Protein AF-A0A3A0GBS2-F1 (afdb_monomer)

Nearest PDB structures (foldseek):
  1zth-assembly3_C  TM=3.255E-01  e=1.390E-02  Archaeoglobus fulgidus
  6l54-assembly1_A  TM=2.148E-01  e=3.508E-01  Homo sapiens
  6znp-assembly1_A  TM=2.828E-01  e=7.863E-01  Bacillus subtilis subsp. subtilis str. 168
  6syt-assembly1_A  TM=2.216E-01  e=3.950E+00  Homo sapiens

Sequence (594 aa):
MGIEVGHNSEPPFDPDRPQDNFRNWTGPGREPIYDPRPSIEDICEGGRGGGSIVYLQLRNTFPGLGGEVRTTQAFISAYRVNHAYSGNLRDGCDIQNDGARTALKEFLVHVTIKILDDYFFRAGKYRYSHIARPLGFSNAGYFYEWVDGRDGYCKYEDGQYIRLDEWVTCTGAFGEAGIDLSWDIDDVEQHNWTKNVVIEPLPLLLPNNDYPKAWKRIDLGLESIRYNLEQLQHYLWTNETKLRELLNQGSVDLLLCAVRYLSTPGASPETFEDFSELEKLTRSYRLATAEHMGLEGLSTPKEIRRTPILPLSADEIRSVSQISCGRRMREKQDQTSLLDIELRRTFPCVDGTIVTQQELAVAKITRHLDPDPNSGFKLFLRHFIIKKIENALIAMGKYNYPHIARPLGAEGRSYIYEWAFGAERCPFEFIKAQHPSNRSEGLDDWFEFVAFFAEAGIDMQSGVRPIEKAGQPGLHFAKQIIVRQPEGTSDQKYLTRMWKRVNFHENVTPIDYDRLRRFILVRADELIANSTPGRFEAMLLAVKYLDGRGITLKDCRALKERIHDYRLSALTHLDHFGFGAAHYGLPDLGVMEA

Secondary structure (DSSP, 8-state):
---------PPPP-TT---GGGTT----S-------S--EEEEEEEEE-SSEEEEEEEEEEE--TTS-EEEEEEEEEEEEEETT--S-TT----TTSHHHHHHHHHHHHHHHHHHHHHHHHHTTS-SS--BPPEEEE-SSEEEEEPPPSEE--BSEETTEEPPBTTHHHHHHHHHHTTEETTTT-B-SSSTTBB-SEEEP------TTSPBPS-EEE----TTTSEE-HHHHHHHHHHTHHHHHHHS-HHHHHHHHHHHHHHHSTT--TTT-TTHHHHHHHHHHHHHHHHHHHHS-S---HHHHTTS--PPPPHHHHHHH----EEEEEEE-TTSS-EEEEEEEEEE--TT--EEEEEEEEEEEEE-TT-S-TTHHHHHHHHHHHHHHHHHHHHHTTS-SS--BPPEEEEETTEEEEE---SBS--BTTGGG--S---SSSEETTHHHHHHHHHHTTB-SSTT--EEEETTEEEEEEETTEEE-S-TT-TT-SEE-S-EEE----TTTS-B-HHHHHHHHHHTHHHHHHTS-TTHHHHHHHHHHHHH-SS--HHHHHHHHHHHHHHHHHHHHHHH-SS-SS-S--EE-------

Radius of gyration: 25.23 Å; Cα contacts (8 Å, |Δi|>4): 1075; chains: 1; bounding box: 97×60×68 Å

Solvent-accessible surface area (backbone atoms only — not comparable to full-atom values): 32406 Å² total; per-residue (Å²): 142,81,86,86,82,82,83,81,78,79,80,83,89,68,91,82,68,76,80,64,83,65,80,75,64,75,66,77,88,63,71,75,67,56,65,87,61,79,50,74,43,82,73,46,80,69,49,76,60,97,66,32,40,28,36,30,30,41,29,24,60,35,35,27,65,74,48,74,45,75,38,81,26,40,38,63,28,30,36,42,29,38,69,90,53,84,75,65,90,81,51,59,53,46,75,88,38,70,44,14,47,51,15,48,51,33,40,43,48,37,44,44,52,33,56,48,45,36,46,41,40,75,70,62,67,46,54,56,79,40,58,55,52,60,52,33,22,20,34,46,18,28,32,25,49,54,78,71,53,41,72,28,52,63,42,53,56,98,88,40,78,44,48,55,45,62,45,68,53,53,39,48,57,37,42,71,38,27,31,39,73,75,40,76,31,70,30,80,89,45,84,50,31,35,34,52,33,30,39,38,73,61,88,48,64,42,100,83,68,22,43,55,51,58,36,32,51,50,72,57,40,78,87,37,40,49,73,38,65,69,47,29,53,52,37,50,65,76,40,41,69,60,46,53,73,67,33,32,65,65,60,51,52,36,43,55,45,42,51,52,50,76,68,39,87,82,54,42,83,88,70,32,90,60,38,70,55,47,26,54,38,46,30,50,52,31,48,56,47,43,40,66,68,20,35,77,55,59,58,48,76,70,50,56,70,59,32,41,64,47,73,62,54,73,66,54,45,63,73,60,60,51,65,79,46,69,34,80,76,43,80,48,96,77,73,43,49,37,40,32,42,35,34,34,27,64,33,41,36,96,57,31,39,40,38,48,81,33,55,42,63,26,36,38,38,34,36,81,69,54,87,50,59,55,50,5,47,53,48,30,44,53,41,41,43,54,39,52,51,50,49,25,40,35,67,64,33,74,49,49,62,81,39,64,57,53,58,56,26,19,55,51,33,20,25,31,26,49,50,77,68,59,40,65,67,37,51,38,68,39,76,66,49,92,53,72,46,78,83,65,36,31,36,38,65,48,41,61,53,40,52,58,36,45,67,36,26,31,41,70,58,85,44,54,43,76,38,74,43,87,97,38,88,93,43,40,16,22,64,37,33,28,32,52,65,75,86,85,58,88,76,63,53,40,43,68,62,50,38,33,56,50,79,66,47,67,87,31,30,44,67,43,61,71,47,28,52,48,41,54,62,76,40,38,69,62,44,51,77,32,41,63,90,63,49,58,59,33,41,54,44,42,50,31,56,74,68,65,60,86,67,45,74,67,51,53,53,53,35,35,54,42,49,40,58,45,35,50,24,52,46,50,50,69,45,50,82,46,74,49,78,53,84,54,39,29,41,28,88,72,85,78,88,128

Foldseek 3Di:
DDDDDDDDDDDDDDPPDPPCVLVPCPDPPPDLPLPQPWDWDFFAFPDDDPFWTKTKIFTQWAAAFLGIAGFLFTDIKIWTFTPPDPDDPPAHADQVAPLNVQQVLLLLLLLLLLLLLLLCLLVVLDFARAGWAWQHAHSGHTMTHDAFADFKDFLDDPNDGAAEPCPCSSQVSVVQLFKRLVAQQADPVPRGIGGQKGQFPDPWQDPVRHGYNRIHRHDSHPRRMGGDLVSNLVVCVVCVVSSVVRFPPLSSVLSNLSSVQSPDPPRGCVPRPCNVVNSVSVVVSNNVVSCLRRNALDPDVVLLVLFDADADDPVVCVVQFDQVTKDFDDDDPVNFKTKMWTFHQWAEAPLFIWGFSHTATKIKMAGPPDPFQCLQVLLLLLLLLLQLLQLLCSLSSLDRHDQRWHWQHGGRRMTMTHDQGADQAAFLVLLVDCDADPQQAHEHCNNSSQSSCVQLQKHQRPLFDWDADVPDPPGTGGRQKGASRDDPPPDPNYGYNRIHGDDCDCSRIPGPLVSNLVVLVVCVVSSCVRGRPLSSVLSNLSSCVSVVPPRDPVSVVSNSVSVVSVNSSSSCSVSPSDHDRDPHTYGHPDDDDD

Mean predicted aligned error: 9.52 Å

Structure (mmCIF, N/CA/C/O backbone):
data_AF-A0A3A0GBS2-F1
#
_entry.id   AF-A0A3A0GBS2-F1
#
loop_
_atom_site.group_PDB
_atom_site.id
_atom_site.type_symbol
_atom_site.label_atom_id
_atom_site.label_alt_id
_atom_site.label_comp_id
_atom_site.label_asym_id
_atom_site.label_entity_id
_atom_site.label_seq_id
_atom_site.pdbx_PDB_ins_code
_atom_site.Cartn_x
_atom_site.Cartn_y
_atom_site.Cartn_z
_atom_site.occupancy
_atom_site.B_iso_or_equiv
_atom_site.auth_seq_id
_atom_site.auth_comp_id
_atom_site.auth_asym_id
_atom_site.auth_atom_id
_atom_site.pdbx_PDB_model_num
ATOM 1 N N . MET A 1 1 ? 67.909 9.419 9.793 1.00 37.56 1 MET A N 1
ATOM 2 C CA . MET A 1 1 ? 66.510 9.876 9.669 1.00 37.56 1 MET A CA 1
ATOM 3 C C . MET A 1 1 ? 66.260 10.172 8.203 1.00 37.56 1 MET A C 1
ATOM 5 O O . MET A 1 1 ? 66.744 11.181 7.713 1.00 37.56 1 MET A O 1
ATOM 9 N N . GLY A 1 2 ? 65.613 9.251 7.497 1.00 26.89 2 GLY A N 1
ATOM 10 C CA . GLY A 1 2 ? 65.214 9.402 6.100 1.00 26.89 2 GLY A CA 1
ATOM 11 C C . GLY A 1 2 ? 63.930 8.605 5.920 1.00 26.89 2 GLY A C 1
ATOM 12 O O . GLY A 1 2 ? 63.913 7.421 6.240 1.00 26.89 2 GLY A O 1
ATOM 13 N N . ILE A 1 3 ? 62.855 9.294 5.551 1.00 29.67 3 ILE A N 1
ATOM 14 C CA . ILE A 1 3 ? 61.513 8.740 5.361 1.00 29.67 3 ILE A CA 1
ATOM 15 C C . ILE A 1 3 ? 61.384 8.414 3.873 1.00 29.67 3 ILE A C 1
ATOM 17 O O . ILE A 1 3 ? 61.472 9.320 3.045 1.00 29.67 3 ILE A O 1
ATOM 21 N N . GLU A 1 4 ? 61.200 7.137 3.538 1.00 24.55 4 GLU A N 1
ATOM 22 C CA . GLU A 1 4 ? 60.787 6.710 2.200 1.00 24.55 4 GLU A CA 1
ATOM 23 C C . GLU A 1 4 ? 59.275 6.910 2.048 1.00 24.55 4 GLU A C 1
ATOM 25 O O . GLU A 1 4 ? 58.476 6.414 2.843 1.00 24.55 4 GLU A O 1
ATOM 30 N N . VAL A 1 5 ? 58.891 7.663 1.018 1.00 31.86 5 VAL A N 1
ATOM 31 C CA . VAL A 1 5 ? 57.503 7.878 0.606 1.00 31.86 5 VAL A CA 1
ATOM 32 C C . VAL A 1 5 ? 57.180 6.835 -0.462 1.00 31.86 5 VAL A C 1
ATOM 34 O O . VAL A 1 5 ? 57.646 6.933 -1.595 1.00 31.86 5 VAL A O 1
ATOM 37 N N . GLY A 1 6 ? 56.407 5.813 -0.094 1.00 26.89 6 GLY A N 1
ATOM 38 C CA . GLY A 1 6 ? 55.879 4.826 -1.033 1.00 26.89 6 GLY A CA 1
ATOM 39 C C . GLY A 1 6 ? 54.663 5.379 -1.776 1.00 26.89 6 GLY A C 1
ATOM 40 O O . GLY A 1 6 ? 53.599 5.551 -1.186 1.00 26.89 6 GLY A O 1
ATOM 41 N N . HIS A 1 7 ? 54.811 5.646 -3.073 1.00 29.64 7 HIS A N 1
ATOM 42 C CA . HIS A 1 7 ? 53.686 5.869 -3.979 1.00 29.64 7 HIS A CA 1
ATOM 43 C C . HIS A 1 7 ? 53.021 4.524 -4.309 1.00 29.64 7 HIS A C 1
ATOM 45 O O . HIS A 1 7 ? 53.557 3.743 -5.090 1.00 29.64 7 HIS A O 1
ATOM 51 N N . ASN A 1 8 ? 51.838 4.271 -3.747 1.00 28.47 8 ASN A N 1
ATOM 52 C CA . ASN A 1 8 ? 50.934 3.235 -4.243 1.00 28.47 8 ASN A CA 1
ATOM 53 C C . ASN A 1 8 ? 50.114 3.823 -5.397 1.00 28.47 8 ASN A C 1
ATOM 55 O O . ASN A 1 8 ? 49.198 4.611 -5.174 1.00 28.47 8 ASN A O 1
ATOM 59 N N . SER A 1 9 ? 50.451 3.462 -6.633 1.00 28.11 9 SER A N 1
ATOM 60 C CA . SER A 1 9 ? 49.566 3.657 -7.781 1.00 28.11 9 SER A CA 1
ATOM 61 C C . SER A 1 9 ? 48.517 2.547 -7.793 1.00 28.11 9 SER A C 1
ATOM 63 O O . SER A 1 9 ? 48.864 1.379 -7.976 1.00 28.11 9 SER A O 1
ATOM 65 N N . GLU A 1 10 ? 47.248 2.904 -7.597 1.00 32.22 10 GLU A N 1
ATOM 66 C CA . GLU A 1 10 ? 46.125 2.012 -7.893 1.00 32.22 10 GLU A CA 1
ATOM 67 C C . GLU A 1 10 ? 46.112 1.659 -9.393 1.00 32.22 10 GLU A C 1
ATOM 69 O O . GLU A 1 10 ? 46.438 2.509 -10.229 1.00 32.22 10 GLU A O 1
ATOM 74 N N . PRO A 1 11 ? 45.766 0.414 -9.765 1.00 31.36 11 PRO A N 1
ATOM 75 C CA . PRO A 1 11 ? 45.685 0.029 -11.165 1.00 31.36 11 PRO A CA 1
ATOM 76 C C . PRO A 1 11 ? 44.473 0.700 -11.838 1.00 31.36 11 PRO A C 1
ATOM 78 O O . PRO A 1 11 ? 43.444 0.905 -11.191 1.00 31.36 11 PRO A O 1
ATOM 81 N N . PRO A 1 12 ? 44.554 1.024 -13.141 1.00 29.31 12 PRO A N 1
ATOM 82 C CA . PRO A 1 12 ? 43.441 1.620 -13.867 1.00 29.31 12 PRO A CA 1
ATOM 83 C C . PRO A 1 12 ? 42.260 0.646 -13.968 1.00 29.31 12 PRO A C 1
ATOM 85 O O . PRO A 1 12 ? 42.429 -0.553 -14.194 1.00 29.31 12 PRO A O 1
ATOM 88 N N . PHE A 1 13 ? 41.057 1.195 -13.808 1.00 35.56 13 PHE A N 1
ATOM 89 C CA . PHE A 1 13 ? 39.783 0.514 -14.018 1.00 35.56 13 PHE A CA 1
ATOM 90 C C . PHE A 1 13 ? 39.663 0.070 -15.485 1.00 35.56 13 PHE A C 1
ATOM 92 O O . PHE A 1 13 ? 39.678 0.909 -16.385 1.00 35.56 13 PHE A O 1
ATOM 99 N N . ASP A 1 14 ? 39.562 -1.242 -15.710 1.00 35.31 14 ASP A N 1
ATOM 100 C CA . ASP A 1 14 ? 39.381 -1.862 -17.028 1.00 35.31 14 ASP A CA 1
ATOM 101 C C . ASP A 1 14 ? 37.886 -2.193 -17.242 1.00 35.31 14 ASP A C 1
ATOM 103 O O . ASP A 1 14 ? 37.377 -3.121 -16.602 1.00 35.31 14 ASP A O 1
ATOM 107 N N . PRO A 1 15 ? 37.158 -1.432 -18.082 1.00 33.62 15 PRO A N 1
ATOM 108 C CA . PRO A 1 15 ? 35.724 -1.614 -18.305 1.00 33.62 15 PRO A CA 1
ATOM 109 C C . PRO A 1 15 ? 35.369 -2.845 -19.158 1.00 33.62 15 PRO A C 1
ATOM 111 O O . PRO A 1 15 ? 34.187 -3.181 -19.231 1.00 33.62 15 PRO A O 1
ATOM 114 N N . ASP A 1 16 ? 36.348 -3.537 -19.755 1.00 31.16 16 ASP A N 1
ATOM 115 C CA . ASP A 1 16 ? 36.114 -4.659 -20.677 1.00 31.16 16 ASP A CA 1
ATOM 116 C C . ASP A 1 16 ? 36.368 -6.042 -20.048 1.00 31.16 16 ASP A C 1
ATOM 118 O O . ASP A 1 16 ? 36.259 -7.072 -20.721 1.00 31.16 16 ASP A O 1
ATOM 122 N N . ARG A 1 17 ? 36.665 -6.112 -18.741 1.00 33.12 17 ARG A N 1
ATOM 123 C CA . ARG A 1 17 ? 36.837 -7.389 -18.032 1.00 33.12 17 ARG A CA 1
ATOM 124 C C . ARG A 1 17 ? 35.470 -8.051 -17.779 1.00 33.12 17 ARG A C 1
ATOM 126 O O . ARG A 1 17 ? 34.668 -7.506 -17.016 1.00 33.12 17 ARG A O 1
ATOM 133 N N . PRO A 1 18 ? 35.182 -9.240 -18.344 1.00 32.97 18 PRO A N 1
ATOM 134 C CA . PRO A 1 18 ? 33.946 -9.957 -18.055 1.00 32.97 18 PRO A CA 1
ATOM 135 C C . PRO A 1 18 ? 33.867 -10.291 -16.561 1.00 32.97 18 PRO A C 1
ATOM 137 O O . PRO A 1 18 ? 34.852 -10.723 -15.961 1.00 32.97 18 PRO A O 1
ATOM 140 N N . GLN A 1 19 ? 32.690 -10.112 -15.957 1.00 40.50 19 GLN A N 1
ATOM 141 C CA . GLN A 1 19 ? 32.385 -10.523 -14.583 1.00 40.50 19 GLN A CA 1
ATOM 142 C C . GLN A 1 19 ? 32.385 -12.063 -14.452 1.00 40.50 19 GLN A C 1
ATOM 144 O O . GLN A 1 19 ? 31.342 -12.693 -14.286 1.00 40.50 19 GLN A O 1
ATOM 149 N N . ASP A 1 20 ? 33.552 -12.703 -14.529 1.00 35.44 20 ASP A N 1
ATOM 150 C CA . ASP A 1 20 ? 33.685 -14.165 -14.437 1.00 35.44 20 ASP A CA 1
ATOM 151 C C . ASP A 1 20 ? 33.487 -14.714 -13.008 1.00 35.44 20 ASP A C 1
ATOM 153 O O . ASP A 1 20 ? 33.347 -15.924 -12.820 1.00 35.44 20 ASP A O 1
ATOM 157 N N . ASN A 1 21 ? 33.358 -13.849 -11.993 1.00 39.16 21 ASN A N 1
ATOM 158 C CA . ASN A 1 21 ? 33.163 -14.267 -10.598 1.00 39.16 21 ASN A CA 1
ATOM 159 C C . ASN A 1 21 ? 31.798 -14.927 -10.314 1.00 39.16 21 ASN A C 1
ATOM 161 O O . ASN A 1 21 ? 31.655 -15.588 -9.289 1.00 39.16 21 ASN A O 1
ATOM 165 N N . PHE A 1 22 ? 30.810 -14.814 -11.211 1.00 37.22 22 PHE A N 1
ATOM 166 C CA . PHE A 1 22 ? 29.493 -15.447 -11.029 1.00 37.22 22 PHE A CA 1
ATOM 167 C C . PHE A 1 22 ? 29.353 -16.824 -11.697 1.00 37.22 22 PHE A C 1
ATOM 169 O O . PHE A 1 22 ? 28.418 -17.556 -11.379 1.00 37.22 22 PHE A O 1
ATOM 176 N N . ARG A 1 23 ? 30.259 -17.221 -12.605 1.00 34.75 23 ARG A N 1
ATOM 177 C CA . ARG A 1 23 ? 30.132 -18.497 -13.343 1.00 34.75 23 ARG A CA 1
ATOM 178 C C . ARG A 1 23 ? 30.468 -19.742 -12.518 1.00 34.75 23 ARG A C 1
ATOM 180 O O . ARG A 1 23 ? 29.996 -20.819 -12.861 1.00 34.75 23 ARG A O 1
ATOM 187 N N . ASN A 1 24 ? 31.221 -19.590 -11.428 1.00 33.25 24 ASN A N 1
ATOM 188 C CA . ASN A 1 24 ? 31.652 -20.698 -10.566 1.00 33.25 24 ASN A CA 1
ATOM 189 C C . ASN A 1 24 ? 30.890 -20.782 -9.234 1.00 33.25 24 ASN A C 1
ATOM 191 O O . ASN A 1 24 ? 31.263 -21.565 -8.362 1.00 33.25 24 ASN A O 1
ATOM 195 N N . TRP A 1 25 ? 29.815 -20.008 -9.062 1.00 35.50 25 TRP A N 1
ATOM 196 C CA . TRP A 1 25 ? 28.936 -20.168 -7.908 1.00 35.50 25 TRP A CA 1
ATOM 197 C C . TRP A 1 25 ? 28.009 -21.368 -8.128 1.00 35.50 25 TRP A C 1
ATOM 199 O O . TRP A 1 25 ? 26.882 -21.246 -8.603 1.00 35.50 25 TRP A O 1
ATOM 209 N N . THR A 1 26 ? 28.485 -22.560 -7.774 1.00 33.38 26 THR A N 1
ATOM 210 C CA . THR A 1 26 ? 27.593 -23.639 -7.347 1.00 33.38 26 THR A CA 1
ATOM 211 C C . THR A 1 26 ? 27.084 -23.210 -5.978 1.00 33.38 26 THR A C 1
ATOM 213 O O . THR A 1 26 ? 27.851 -23.268 -5.015 1.00 33.38 26 THR A O 1
ATOM 216 N N . GLY A 1 27 ? 25.871 -22.652 -5.907 1.00 35.12 27 GLY A N 1
ATOM 217 C CA . GLY A 1 27 ? 25.360 -22.033 -4.683 1.00 35.12 27 GLY A CA 1
ATOM 218 C C . GLY A 1 27 ? 25.553 -22.894 -3.433 1.00 35.12 27 GLY A C 1
ATOM 219 O O . GLY A 1 27 ? 25.687 -24.116 -3.550 1.00 35.12 27 GLY A O 1
ATOM 220 N N . PRO A 1 28 ? 25.602 -22.300 -2.224 1.00 35.06 28 PRO A N 1
ATOM 221 C CA . PRO A 1 28 ? 25.643 -23.106 -1.020 1.00 35.06 28 PRO A CA 1
ATOM 222 C C . PRO A 1 28 ? 24.454 -24.059 -1.095 1.00 35.06 28 PRO A C 1
ATOM 224 O O . PRO A 1 28 ? 23.322 -23.615 -1.272 1.00 35.06 28 PRO A O 1
ATOM 227 N N . GLY A 1 29 ? 24.726 -25.361 -0.984 1.00 32.31 29 GLY A N 1
ATOM 228 C CA . GLY A 1 29 ? 23.743 -26.443 -0.911 1.00 32.31 29 GLY A CA 1
ATOM 229 C C . GLY A 1 29 ? 22.860 -26.375 0.337 1.00 32.31 29 GLY A C 1
ATOM 230 O O . GLY A 1 29 ? 22.536 -27.398 0.929 1.00 32.31 29 GLY A O 1
ATOM 231 N N . ARG A 1 30 ? 22.483 -25.172 0.768 1.00 36.69 30 ARG A N 1
ATOM 232 C CA . ARG A 1 30 ? 21.250 -24.965 1.495 1.00 36.69 30 ARG A CA 1
ATOM 233 C C . ARG A 1 30 ? 20.161 -25.037 0.444 1.00 36.69 30 ARG A C 1
ATOM 235 O O . ARG A 1 30 ? 20.043 -24.144 -0.395 1.00 36.69 30 ARG A O 1
ATOM 242 N N . GLU A 1 31 ? 19.367 -26.103 0.499 1.00 32.94 31 GLU A N 1
ATOM 243 C CA . GLU A 1 31 ? 17.992 -26.008 0.022 1.00 32.94 31 GLU A CA 1
ATOM 244 C C . GLU A 1 31 ? 17.449 -24.634 0.449 1.00 32.94 31 GLU A C 1
ATOM 246 O O . GLU A 1 31 ? 17.736 -24.209 1.577 1.00 32.94 31 GLU A O 1
ATOM 251 N N . PRO A 1 32 ? 16.752 -23.889 -0.427 1.00 36.88 32 PRO A N 1
ATOM 252 C CA . PRO A 1 32 ? 16.027 -22.715 0.015 1.00 36.88 32 PRO A CA 1
ATOM 253 C C . PRO A 1 32 ? 15.042 -23.217 1.064 1.00 36.88 32 PRO A C 1
ATOM 255 O O . PRO A 1 32 ? 13.992 -23.769 0.742 1.00 36.88 32 PRO A O 1
ATOM 258 N N . ILE A 1 33 ? 15.423 -23.090 2.332 1.00 38.53 33 ILE A N 1
ATOM 259 C CA . ILE A 1 33 ? 14.507 -23.256 3.435 1.00 38.53 33 ILE A CA 1
ATOM 260 C C . ILE A 1 33 ? 13.618 -22.033 3.282 1.00 38.53 33 ILE A C 1
ATOM 262 O O . ILE A 1 33 ? 13.939 -20.954 3.777 1.00 38.53 33 ILE A O 1
ATOM 266 N N . TYR A 1 34 ? 12.521 -22.196 2.537 1.00 41.41 34 TYR A N 1
ATOM 267 C CA . TYR A 1 34 ? 11.300 -21.505 2.889 1.00 41.41 34 TYR A CA 1
ATOM 268 C C . TYR A 1 34 ? 11.191 -21.705 4.390 1.00 41.41 34 TYR A C 1
ATOM 270 O O . TYR A 1 34 ? 11.064 -22.837 4.859 1.00 41.41 34 TYR A O 1
ATOM 278 N N . ASP A 1 35 ? 11.411 -20.633 5.135 1.00 44.41 35 ASP A N 1
ATOM 279 C CA . ASP A 1 35 ? 11.219 -20.653 6.559 1.00 44.41 35 ASP A CA 1
ATOM 280 C C . ASP A 1 35 ? 9.789 -20.172 6.806 1.00 44.41 35 ASP A C 1
ATOM 282 O O . ASP A 1 35 ? 9.568 -18.967 6.922 1.00 44.41 35 ASP A O 1
ATOM 286 N N . PRO A 1 36 ? 8.790 -21.078 6.856 1.00 47.84 36 PRO A N 1
ATOM 287 C CA . PRO A 1 36 ? 7.427 -20.725 7.238 1.00 47.84 36 PRO A CA 1
ATOM 288 C C . PRO A 1 36 ? 7.346 -20.206 8.676 1.00 47.84 36 PRO A C 1
ATOM 290 O O . PRO A 1 36 ? 6.241 -19.912 9.147 1.00 47.84 36 PRO A O 1
ATOM 293 N N . ARG A 1 37 ? 8.461 -20.170 9.426 1.00 50.00 37 ARG A N 1
ATOM 294 C CA . ARG A 1 37 ? 8.456 -19.641 10.782 1.00 50.00 37 ARG A CA 1
ATOM 295 C C . ARG A 1 37 ? 8.031 -18.170 10.746 1.00 50.00 37 ARG A C 1
ATOM 297 O O . ARG A 1 37 ? 8.402 -17.434 9.830 1.00 50.00 37 ARG A O 1
ATOM 304 N N . PRO A 1 38 ? 7.260 -17.734 11.756 1.00 58.03 38 PRO A N 1
ATOM 305 C CA . PRO A 1 38 ? 6.943 -16.330 11.953 1.00 58.03 38 PRO A CA 1
ATOM 306 C C . PRO A 1 38 ? 8.219 -15.493 11.866 1.00 58.03 38 PRO A C 1
ATOM 308 O O . PRO A 1 38 ? 9.108 -15.614 12.711 1.00 58.03 38 PRO A O 1
ATOM 311 N N . SER A 1 39 ? 8.326 -14.660 10.835 1.00 77.75 39 SER A N 1
ATOM 312 C CA . SER A 1 39 ? 9.407 -13.690 10.745 1.00 77.75 39 SER A CA 1
ATOM 313 C C . SER A 1 39 ? 8.876 -12.401 11.346 1.00 77.75 39 SER A C 1
ATOM 315 O O . SER A 1 39 ? 7.978 -11.789 10.772 1.00 77.75 39 SER A O 1
ATOM 317 N N . ILE A 1 40 ? 9.388 -12.026 12.515 1.00 87.25 40 ILE A N 1
ATOM 318 C CA . ILE A 1 40 ? 9.189 -10.703 13.108 1.00 87.25 40 ILE A CA 1
ATOM 319 C C . ILE A 1 40 ? 10.577 -10.094 13.255 1.00 87.25 40 ILE A C 1
ATOM 321 O O . ILE A 1 40 ? 11.413 -10.604 14.008 1.00 87.25 40 ILE A O 1
ATOM 325 N N . GLU A 1 41 ? 10.822 -9.030 12.506 1.00 86.44 41 GLU A N 1
ATOM 326 C CA . GLU A 1 41 ? 12.034 -8.227 12.572 1.00 86.44 41 GLU A CA 1
ATOM 327 C C . GLU A 1 41 ? 11.663 -6.847 13.118 1.00 86.44 41 GLU A C 1
ATOM 329 O O . GLU A 1 41 ? 10.914 -6.096 12.493 1.00 86.44 41 GLU A O 1
ATOM 334 N N . ASP A 1 42 ? 12.151 -6.548 14.319 1.00 87.12 42 ASP A N 1
ATOM 335 C CA . ASP A 1 42 ? 12.007 -5.242 14.952 1.00 87.12 42 ASP A CA 1
ATOM 336 C C . ASP A 1 42 ? 13.010 -4.281 14.298 1.00 87.12 42 ASP A C 1
ATOM 338 O O . ASP A 1 42 ? 14.216 -4.525 14.329 1.00 87.12 42 ASP A O 1
ATOM 342 N N . ILE A 1 43 ? 12.513 -3.219 13.662 1.00 86.44 43 ILE A N 1
ATOM 343 C CA . ILE A 1 43 ? 13.329 -2.304 12.857 1.00 86.44 43 ILE A CA 1
ATOM 344 C C . ILE A 1 43 ? 13.837 -1.151 13.721 1.00 86.44 43 ILE A C 1
ATOM 346 O O . ILE A 1 43 ? 15.042 -0.934 13.836 1.00 86.44 43 ILE A O 1
ATOM 350 N N . CYS A 1 44 ? 12.912 -0.388 14.303 1.00 86.56 44 CYS A N 1
ATOM 351 C CA . CYS A 1 44 ? 13.204 0.756 15.163 1.00 86.56 44 CYS A CA 1
ATOM 352 C C . CYS A 1 44 ? 11.955 1.198 15.942 1.00 86.56 44 CYS A C 1
ATOM 354 O O . CYS A 1 44 ? 10.844 0.728 15.691 1.00 86.56 44 CYS A O 1
ATOM 356 N N . GLU A 1 45 ? 12.129 2.140 16.868 1.00 88.56 45 GLU A N 1
ATOM 357 C CA . GLU A 1 45 ? 11.022 2.952 17.381 1.00 88.56 45 GLU A CA 1
ATOM 358 C C . GLU A 1 45 ? 10.536 3.877 16.248 1.00 88.56 45 GLU A C 1
ATOM 360 O O . GLU A 1 45 ? 11.338 4.546 15.595 1.00 88.56 45 GLU A O 1
ATOM 365 N N . GLY A 1 46 ? 9.237 3.847 15.956 1.00 83.25 46 GLY A N 1
ATOM 366 C CA . GLY A 1 46 ? 8.576 4.683 14.950 1.00 83.25 46 GLY A CA 1
ATOM 367 C C . GLY A 1 46 ? 8.008 5.985 15.520 1.00 83.25 46 GLY A C 1
ATOM 368 O O . GLY A 1 46 ? 7.686 6.887 14.756 1.00 83.25 46 GLY A O 1
ATOM 369 N N . GLY A 1 47 ? 7.891 6.090 16.845 1.00 85.06 47 GLY A N 1
ATOM 370 C CA . GLY A 1 47 ? 7.421 7.284 17.542 1.00 85.06 47 GLY A CA 1
ATOM 371 C C . GLY A 1 47 ? 7.000 6.986 18.980 1.00 85.06 47 GLY A C 1
ATOM 372 O O . GLY A 1 47 ? 6.768 5.832 19.351 1.00 85.06 47 GLY A O 1
ATOM 373 N N . ARG A 1 48 ? 6.874 8.037 19.792 1.00 86.19 48 ARG A N 1
ATOM 374 C CA . ARG A 1 48 ? 6.462 7.955 21.198 1.00 86.19 48 ARG A CA 1
ATOM 375 C C . ARG A 1 48 ? 5.457 9.050 21.509 1.00 86.19 48 ARG A C 1
ATOM 377 O O . ARG A 1 48 ? 5.738 10.222 21.292 1.00 86.19 48 ARG A O 1
ATOM 384 N N . GLY A 1 49 ? 4.308 8.649 22.040 1.00 82.12 49 GLY A N 1
ATOM 385 C CA . GLY A 1 49 ? 3.276 9.548 22.546 1.00 82.12 49 GLY A CA 1
ATOM 386 C C . GLY A 1 49 ? 3.115 9.432 24.061 1.00 82.12 49 GLY A C 1
ATOM 387 O O . GLY A 1 49 ? 3.797 8.643 24.723 1.00 82.12 49 GLY A O 1
ATOM 388 N N . GLY A 1 50 ? 2.164 10.193 24.608 1.00 78.69 50 GLY A N 1
ATOM 389 C CA . GLY A 1 50 ? 1.873 10.203 26.045 1.00 78.69 50 GLY A CA 1
ATOM 390 C C . GLY A 1 50 ? 1.390 8.855 26.595 1.00 78.69 50 GLY A C 1
ATOM 391 O O . GLY A 1 50 ? 1.741 8.503 27.716 1.00 78.69 50 GLY A O 1
ATOM 392 N N . GLY A 1 51 ? 0.644 8.077 25.798 1.00 82.75 51 GLY A N 1
ATOM 393 C CA . GLY A 1 51 ? 0.059 6.791 26.214 1.00 82.75 51 GLY A CA 1
ATOM 394 C C . GLY A 1 51 ? 0.692 5.538 25.594 1.00 82.75 51 GLY A C 1
ATOM 395 O O . GLY A 1 51 ? 0.438 4.425 26.058 1.00 82.75 51 GLY A O 1
ATOM 396 N N . SER A 1 52 ? 1.526 5.684 24.561 1.00 90.12 52 SER A N 1
ATOM 397 C CA . SER A 1 52 ? 2.043 4.538 23.806 1.00 90.12 52 SER A CA 1
ATOM 398 C C . SER A 1 52 ? 3.392 4.780 23.135 1.00 90.12 52 SER A C 1
ATOM 400 O O . SER A 1 52 ? 3.768 5.916 22.838 1.00 90.12 52 SER A O 1
ATOM 402 N N . ILE A 1 53 ? 4.074 3.683 22.815 1.00 91.75 53 ILE A N 1
ATOM 403 C CA . ILE A 1 53 ? 5.251 3.632 21.941 1.00 91.75 53 ILE A CA 1
ATOM 404 C C . ILE A 1 53 ? 4.843 2.914 20.660 1.00 91.75 53 ILE A C 1
ATOM 406 O O . ILE A 1 53 ? 4.164 1.889 20.710 1.00 91.75 53 ILE A O 1
ATOM 410 N N . VAL A 1 54 ? 5.256 3.434 19.511 1.00 92.50 54 VAL A N 1
ATOM 411 C CA . VAL A 1 54 ? 5.071 2.767 18.225 1.00 92.50 54 VAL A CA 1
ATOM 412 C C . VAL A 1 54 ? 6.387 2.120 17.827 1.00 92.50 54 VAL A C 1
ATOM 414 O O . VAL A 1 54 ? 7.402 2.800 17.700 1.00 92.50 54 VAL A O 1
ATOM 417 N N . TYR A 1 55 ? 6.375 0.813 17.596 1.00 92.62 55 TYR A N 1
ATOM 418 C CA . TYR A 1 55 ? 7.499 0.081 17.021 1.00 92.62 55 TYR A CA 1
ATOM 419 C C . TYR A 1 55 ? 7.246 -0.188 15.548 1.00 92.62 55 TYR A C 1
ATOM 421 O O . TYR A 1 55 ? 6.146 -0.578 15.153 1.00 92.62 55 TYR A O 1
ATOM 429 N N . LEU A 1 56 ? 8.280 -0.015 14.735 1.00 91.75 56 LEU A N 1
ATOM 430 C CA . LEU A 1 56 ? 8.256 -0.407 13.341 1.00 91.75 56 LEU A CA 1
ATOM 431 C C . LEU A 1 56 ? 8.735 -1.849 13.221 1.00 91.75 56 LEU A C 1
ATOM 433 O O . LEU A 1 56 ? 9.848 -2.176 13.635 1.00 91.75 56 LEU A O 1
ATOM 437 N N . GLN A 1 57 ? 7.898 -2.711 12.656 1.00 91.81 57 GLN A N 1
ATOM 438 C CA . GLN A 1 57 ? 8.194 -4.131 12.505 1.00 91.81 57 GLN A CA 1
ATOM 439 C C . GLN A 1 57 ? 8.003 -4.567 11.063 1.00 91.81 57 GLN A C 1
ATOM 441 O O . GLN A 1 57 ? 7.002 -4.232 10.431 1.00 91.81 57 GLN A O 1
ATOM 446 N N . LEU A 1 58 ? 8.928 -5.379 10.568 1.00 88.75 58 LEU A N 1
ATOM 447 C CA . LEU A 1 58 ? 8.726 -6.160 9.363 1.00 88.75 58 LEU A CA 1
ATOM 448 C C . LEU A 1 58 ? 8.241 -7.550 9.770 1.00 88.75 58 LEU A C 1
ATOM 450 O O . LEU A 1 58 ? 8.964 -8.299 10.433 1.00 88.75 58 LEU A O 1
ATOM 454 N N . ARG A 1 59 ? 7.003 -7.896 9.403 1.00 90.38 59 ARG A N 1
ATOM 455 C CA . ARG A 1 59 ? 6.400 -9.160 9.835 1.00 90.38 59 ARG A CA 1
ATOM 456 C C . ARG A 1 59 ? 5.432 -9.765 8.833 1.00 90.38 59 ARG A C 1
ATOM 458 O O . ARG A 1 59 ? 4.880 -9.075 7.984 1.00 90.38 59 ARG A O 1
ATOM 465 N N . ASN A 1 60 ? 5.230 -11.073 8.958 1.00 87.88 60 ASN A N 1
ATOM 466 C CA . ASN A 1 60 ? 4.285 -11.855 8.154 1.00 87.88 60 ASN A CA 1
ATOM 467 C C . ASN A 1 60 ? 3.228 -12.577 9.007 1.00 87.88 60 ASN A C 1
ATOM 469 O O . ASN A 1 60 ? 2.556 -13.488 8.538 1.00 87.88 60 ASN A O 1
ATOM 473 N N . THR A 1 61 ? 3.137 -12.239 10.292 1.00 89.81 61 THR A N 1
ATOM 474 C CA . THR A 1 61 ? 2.318 -12.960 11.268 1.00 89.81 61 THR A CA 1
ATOM 475 C C . THR A 1 61 ? 1.640 -11.963 12.192 1.00 89.81 61 THR A C 1
ATOM 477 O O . THR A 1 61 ? 2.327 -11.163 12.822 1.00 89.81 61 THR A O 1
ATOM 480 N N . PHE A 1 62 ? 0.318 -12.014 12.306 1.00 92.56 62 PHE A N 1
ATOM 481 C CA . PHE A 1 62 ? -0.487 -11.053 13.058 1.00 92.56 62 PHE A CA 1
ATOM 482 C C . PHE A 1 62 ? -1.409 -11.804 14.023 1.00 92.56 62 PHE A C 1
ATOM 484 O O . PHE A 1 62 ? -2.298 -12.518 13.556 1.00 92.56 62 PHE A O 1
ATOM 491 N N . PRO A 1 63 ? -1.234 -11.679 15.350 1.00 94.38 63 PRO A N 1
ATOM 492 C CA . PRO A 1 63 ? -2.172 -12.229 16.325 1.00 94.38 63 PRO A CA 1
ATOM 493 C C . PRO A 1 63 ? -3.433 -11.356 16.448 1.00 94.38 63 PRO A C 1
ATOM 495 O O . PRO A 1 63 ? -3.496 -10.244 15.914 1.00 94.38 63 PRO A O 1
ATOM 498 N N . GLY A 1 64 ? -4.463 -11.890 17.106 1.00 94.69 64 GLY A N 1
ATOM 499 C CA . GLY A 1 64 ? -5.692 -11.170 17.443 1.00 94.69 64 GLY A CA 1
ATOM 500 C C . GLY A 1 64 ? -6.899 -12.101 17.562 1.00 94.69 64 GLY A C 1
ATOM 501 O O . GLY A 1 64 ? -6.765 -13.326 17.541 1.00 94.69 64 GLY A O 1
ATOM 502 N N . LEU A 1 65 ? -8.091 -11.510 17.625 1.00 93.44 65 LEU A N 1
ATOM 503 C CA . LEU A 1 65 ? -9.356 -12.238 17.735 1.00 93.44 65 LEU A CA 1
ATOM 504 C C . LEU A 1 65 ? -9.592 -13.160 16.523 1.00 93.44 65 LEU A C 1
ATOM 506 O O . LEU A 1 65 ? -9.410 -12.733 15.377 1.00 93.44 65 LEU A O 1
ATOM 510 N N . GLY A 1 66 ? -9.963 -14.420 16.771 1.00 90.75 66 GLY A N 1
ATOM 511 C CA . GLY A 1 66 ? -10.085 -15.461 15.744 1.00 90.75 66 GLY A CA 1
ATOM 512 C C . GLY A 1 66 ? -8.772 -16.161 15.383 1.00 90.75 66 GLY A C 1
ATOM 513 O O . GLY A 1 66 ? -8.731 -16.936 14.423 1.00 90.75 66 GLY A O 1
ATOM 514 N N . GLY A 1 67 ? -7.704 -15.891 16.138 1.00 91.12 67 GLY A N 1
ATOM 515 C CA . GLY A 1 67 ? -6.403 -16.536 16.014 1.00 91.12 67 GLY A CA 1
ATOM 516 C C . GLY A 1 67 ? -5.376 -15.742 15.206 1.00 91.12 67 GLY A C 1
ATOM 517 O O . GLY A 1 67 ? -5.530 -14.557 14.888 1.00 91.12 67 GLY A O 1
ATOM 518 N N . GLU A 1 68 ? -4.276 -16.419 14.901 1.00 91.38 68 GLU A N 1
ATOM 519 C CA . GLU A 1 68 ? -3.150 -15.861 14.163 1.00 91.38 68 GLU A CA 1
ATOM 520 C C . GLU A 1 68 ? -3.402 -15.884 12.647 1.00 91.38 68 GLU A C 1
ATOM 522 O O . GLU A 1 68 ? -3.818 -16.899 12.086 1.00 91.38 68 GLU A O 1
ATOM 527 N N . VAL A 1 69 ? -3.129 -14.761 11.981 1.00 89.44 69 VAL A N 1
ATOM 528 C CA . VAL A 1 69 ? -3.155 -14.625 10.520 1.00 89.44 69 VAL A CA 1
ATOM 529 C C . VAL A 1 69 ? -1.720 -14.576 10.009 1.00 89.44 69 VAL A C 1
ATOM 531 O O . VAL A 1 69 ? -0.919 -13.786 10.510 1.00 89.44 69 VAL A O 1
ATOM 534 N N . ARG A 1 70 ? -1.394 -15.402 9.011 1.00 85.81 70 ARG A N 1
ATOM 535 C CA . ARG A 1 70 ? -0.064 -15.461 8.390 1.00 85.81 70 ARG A CA 1
ATOM 536 C C . ARG A 1 70 ? -0.128 -15.099 6.914 1.00 85.81 70 ARG A C 1
ATOM 538 O O . ARG A 1 70 ? -1.039 -15.534 6.215 1.00 85.81 70 ARG A O 1
ATOM 545 N N . THR A 1 71 ? 0.859 -14.346 6.450 1.00 81.88 71 THR A N 1
ATOM 546 C CA . THR A 1 71 ? 1.026 -13.953 5.050 1.00 81.88 71 THR A CA 1
ATOM 547 C C . THR A 1 71 ? 2.262 -14.593 4.439 1.00 81.88 71 THR A C 1
ATOM 549 O O . THR A 1 71 ? 3.212 -14.961 5.131 1.00 81.88 71 THR A O 1
ATOM 552 N N . THR A 1 72 ? 2.259 -14.725 3.114 1.00 74.38 72 THR A N 1
ATOM 553 C CA . THR A 1 72 ? 3.415 -15.239 2.367 1.00 74.38 72 THR A CA 1
ATOM 554 C C . THR A 1 72 ? 4.570 -14.247 2.356 1.00 74.38 72 THR A C 1
ATOM 556 O O . THR A 1 72 ? 5.726 -14.651 2.435 1.00 74.38 72 THR A O 1
ATOM 559 N N . GLN A 1 73 ? 4.259 -12.951 2.273 1.00 79.50 73 GLN A N 1
ATOM 560 C CA . GLN A 1 73 ? 5.243 -11.874 2.258 1.00 79.50 73 GLN A CA 1
ATOM 561 C C . GLN A 1 73 ? 5.236 -11.154 3.598 1.00 79.50 73 GLN A C 1
ATOM 563 O O . GLN A 1 73 ? 4.174 -10.951 4.198 1.00 79.50 73 GLN A O 1
ATOM 568 N N . ALA A 1 74 ? 6.418 -10.755 4.055 1.00 84.44 74 ALA A N 1
ATOM 569 C CA . ALA A 1 74 ? 6.520 -9.819 5.155 1.00 84.44 74 ALA A CA 1
ATOM 570 C C . ALA A 1 74 ? 6.245 -8.405 4.634 1.00 84.44 74 ALA A C 1
ATOM 572 O O . ALA A 1 74 ? 6.680 -8.031 3.543 1.00 84.44 74 ALA A O 1
ATOM 573 N N . PHE A 1 75 ? 5.547 -7.605 5.427 1.00 86.19 75 PHE A N 1
ATOM 574 C CA . PHE A 1 75 ? 5.342 -6.192 5.143 1.00 86.19 75 PHE A CA 1
ATOM 575 C C . PHE A 1 75 ? 5.509 -5.366 6.415 1.00 86.19 75 PHE A C 1
ATOM 577 O O . PHE A 1 75 ? 5.552 -5.890 7.532 1.00 86.19 75 PHE A O 1
ATOM 584 N N . ILE A 1 76 ? 5.705 -4.067 6.215 1.00 87.94 76 ILE A N 1
ATOM 585 C CA . ILE A 1 76 ? 5.997 -3.135 7.295 1.00 87.94 76 ILE A CA 1
ATOM 586 C C . ILE A 1 76 ? 4.688 -2.830 8.028 1.00 87.94 76 ILE A C 1
ATOM 588 O O . ILE A 1 76 ? 3.691 -2.452 7.412 1.00 87.94 76 ILE A O 1
ATOM 592 N N . SER A 1 77 ? 4.708 -2.974 9.345 1.00 92.56 77 SER A N 1
ATOM 593 C CA . SER A 1 77 ? 3.594 -2.652 10.229 1.00 92.56 77 SER A CA 1
ATOM 594 C C . SER A 1 77 ? 4.057 -1.768 11.375 1.00 92.56 77 SER A C 1
ATOM 596 O O . SER A 1 77 ? 5.151 -1.959 11.913 1.00 92.56 77 SER A O 1
ATOM 598 N N . ALA A 1 78 ? 3.190 -0.853 11.779 1.00 94.38 78 ALA A N 1
ATOM 599 C CA . ALA A 1 78 ? 3.289 -0.139 13.033 1.00 94.38 78 ALA A CA 1
ATOM 600 C C . ALA A 1 78 ? 2.685 -0.995 14.152 1.00 94.38 78 ALA A C 1
ATOM 602 O O . ALA A 1 78 ? 1.569 -1.503 14.024 1.00 94.38 78 ALA A O 1
ATOM 603 N N . TYR A 1 79 ? 3.407 -1.145 15.255 1.00 95.38 79 TYR A N 1
ATOM 604 C CA . TYR A 1 79 ? 2.935 -1.807 16.462 1.00 95.38 79 TYR A CA 1
ATOM 605 C C . TYR A 1 79 ? 2.840 -0.787 17.587 1.00 95.38 79 TYR A C 1
ATOM 607 O O . TYR A 1 79 ? 3.854 -0.387 18.157 1.00 95.38 79 TYR A O 1
ATOM 615 N N . ARG A 1 80 ? 1.619 -0.350 17.889 1.00 94.00 80 ARG A N 1
ATOM 616 C CA . ARG A 1 80 ? 1.353 0.582 18.983 1.00 94.00 80 ARG A CA 1
ATOM 617 C C . ARG A 1 80 ? 1.206 -0.206 20.271 1.00 94.00 80 ARG A C 1
ATOM 619 O O . ARG A 1 80 ? 0.260 -0.974 20.412 1.00 94.00 80 ARG A O 1
ATOM 626 N N . VAL A 1 81 ? 2.131 0.009 21.193 1.00 93.19 81 VAL A N 1
ATOM 627 C CA . VAL A 1 81 ? 2.223 -0.666 22.486 1.00 93.19 81 VAL A CA 1
ATOM 628 C C . VAL A 1 81 ? 1.909 0.327 23.593 1.00 93.19 81 VAL A C 1
ATOM 630 O O . VAL A 1 81 ? 2.442 1.436 23.603 1.00 93.19 81 VAL A O 1
ATOM 633 N N . ASN A 1 82 ? 1.056 -0.065 24.533 1.00 89.44 82 ASN A N 1
ATOM 634 C CA . ASN A 1 82 ? 0.717 0.769 25.681 1.00 89.44 82 ASN A CA 1
ATOM 635 C C . ASN A 1 82 ? 1.896 0.836 26.673 1.00 89.44 82 ASN A C 1
ATOM 637 O O . ASN A 1 82 ? 2.484 -0.198 26.988 1.00 89.44 82 ASN A O 1
ATOM 641 N N . HIS A 1 83 ? 2.216 2.022 27.210 1.00 86.81 83 HIS A N 1
ATOM 642 C CA . HIS A 1 83 ? 3.287 2.181 28.217 1.00 86.81 83 HIS A CA 1
ATOM 643 C C . HIS A 1 83 ? 3.076 1.329 29.472 1.00 86.81 83 HIS A C 1
ATOM 645 O O . HIS A 1 83 ? 4.044 0.945 30.125 1.00 86.81 83 HIS A O 1
ATOM 651 N N . ALA A 1 84 ? 1.824 1.032 29.822 1.00 82.00 84 ALA A N 1
ATOM 652 C CA . ALA A 1 84 ? 1.489 0.212 30.981 1.00 82.00 84 ALA A CA 1
ATOM 653 C C . ALA A 1 84 ? 1.873 -1.270 30.807 1.00 82.00 84 ALA A C 1
ATOM 655 O O . ALA A 1 84 ? 1.884 -2.017 31.786 1.00 82.00 84 ALA A O 1
ATOM 656 N N . TYR A 1 85 ? 2.178 -1.716 29.584 1.00 83.12 85 TYR A N 1
ATOM 657 C CA . TYR A 1 85 ? 2.551 -3.097 29.324 1.00 83.12 85 TYR A CA 1
ATOM 658 C C . TYR A 1 85 ? 4.039 -3.341 29.609 1.00 83.12 85 TYR A C 1
ATOM 660 O O . TYR A 1 85 ? 4.916 -2.743 28.992 1.00 83.12 85 TYR A O 1
ATOM 668 N N . SER A 1 86 ? 4.324 -4.272 30.519 1.00 79.38 86 SER A N 1
ATOM 669 C CA . SER A 1 86 ? 5.683 -4.662 30.926 1.00 79.38 86 SER A CA 1
ATOM 670 C C . SER A 1 86 ? 6.079 -6.084 30.503 1.00 79.38 86 SER A C 1
ATOM 672 O O . SER A 1 86 ? 7.154 -6.559 30.871 1.00 79.38 86 SER A O 1
ATOM 674 N N . GLY A 1 87 ? 5.212 -6.780 29.759 1.00 82.31 87 GLY A N 1
ATOM 675 C CA . GLY A 1 87 ? 5.450 -8.143 29.280 1.00 82.31 87 GLY A CA 1
ATOM 676 C C . GLY A 1 87 ? 6.327 -8.211 28.025 1.00 82.31 87 GLY A C 1
ATOM 677 O O . GLY A 1 87 ? 6.938 -7.227 27.602 1.00 82.31 87 GLY A O 1
ATOM 678 N N . ASN A 1 88 ? 6.392 -9.387 27.399 1.00 80.69 88 ASN A N 1
ATOM 679 C CA . ASN A 1 88 ? 7.171 -9.573 26.180 1.00 80.69 88 ASN A CA 1
ATOM 680 C C . ASN A 1 88 ? 6.364 -9.111 24.958 1.00 80.69 88 ASN A C 1
ATOM 682 O O . ASN A 1 88 ? 5.272 -9.595 24.691 1.00 80.69 88 ASN A O 1
ATOM 686 N N . LEU A 1 89 ? 6.936 -8.216 24.148 1.00 80.69 89 LEU A N 1
ATOM 687 C CA . LEU A 1 89 ? 6.298 -7.676 22.939 1.00 80.69 89 LEU A CA 1
ATOM 688 C C . LEU A 1 89 ? 5.891 -8.739 21.903 1.00 80.69 89 LEU A C 1
ATOM 690 O O . LEU A 1 89 ? 5.090 -8.444 21.011 1.00 80.69 89 LEU A O 1
ATOM 694 N N . ARG A 1 90 ? 6.452 -9.949 22.008 1.00 79.69 90 ARG A N 1
ATOM 695 C CA . ARG A 1 90 ? 6.162 -11.114 21.160 1.00 79.69 90 ARG A CA 1
ATOM 696 C C . ARG A 1 90 ? 5.128 -12.065 21.755 1.00 79.69 90 ARG A C 1
ATOM 698 O O . ARG A 1 90 ? 4.853 -13.093 21.136 1.00 79.69 90 ARG A O 1
ATOM 705 N N . ASP A 1 91 ? 4.574 -11.744 22.920 1.00 79.06 91 ASP A N 1
ATOM 706 C CA . ASP A 1 91 ? 3.462 -12.500 23.474 1.00 79.06 91 ASP A CA 1
ATOM 707 C C . ASP A 1 91 ? 2.296 -12.497 22.482 1.00 79.06 91 ASP A C 1
ATOM 709 O O . ASP A 1 91 ? 2.059 -11.531 21.746 1.00 79.06 91 ASP A O 1
ATOM 713 N N . GLY A 1 92 ? 1.596 -13.628 22.432 1.00 83.94 92 GLY A N 1
ATOM 714 C CA . GLY A 1 92 ? 0.445 -13.801 21.560 1.00 83.94 92 GLY A CA 1
ATOM 715 C C . GLY A 1 92 ? -0.743 -12.927 21.970 1.00 83.94 92 GLY A C 1
ATOM 716 O O . GLY A 1 92 ? -0.628 -11.906 22.649 1.00 83.94 92 GLY A O 1
ATOM 717 N N . CYS A 1 93 ? -1.923 -13.352 21.540 1.00 88.19 93 CYS A N 1
ATOM 718 C CA . CYS A 1 93 ? -3.179 -12.773 21.988 1.00 88.19 93 CYS A CA 1
ATOM 719 C C . CYS A 1 93 ? -3.846 -13.755 22.952 1.00 88.19 93 CYS A C 1
ATOM 721 O O . CYS A 1 93 ? -4.266 -14.833 22.532 1.00 88.19 93 CYS A O 1
ATOM 723 N N . ASP A 1 94 ? -3.962 -13.367 24.216 1.00 90.81 94 ASP A N 1
ATOM 724 C CA . ASP A 1 94 ? -4.793 -14.024 25.217 1.00 90.81 94 ASP A CA 1
ATOM 725 C C . ASP A 1 94 ? -5.884 -13.047 25.649 1.00 90.81 94 ASP A C 1
ATOM 727 O O . ASP A 1 94 ? -5.626 -12.101 26.386 1.00 90.81 94 ASP A O 1
ATOM 731 N N . ILE A 1 95 ? -7.114 -13.266 25.183 1.00 88.19 95 ILE A N 1
ATOM 732 C CA . ILE A 1 95 ? -8.221 -12.335 25.426 1.00 88.19 95 ILE A CA 1
ATOM 733 C C . ILE A 1 95 ? -8.631 -12.245 26.905 1.00 88.19 95 ILE A C 1
ATOM 735 O O . ILE A 1 95 ? -9.340 -11.315 27.287 1.00 88.19 95 ILE A O 1
ATOM 739 N N . GLN A 1 96 ? -8.169 -13.176 27.743 1.00 88.50 96 GLN A N 1
ATOM 740 C CA . GLN A 1 96 ? -8.355 -13.111 29.192 1.00 88.50 96 GLN A CA 1
ATOM 741 C C . GLN A 1 96 ? -7.417 -12.086 29.853 1.00 88.50 96 GLN A C 1
ATOM 743 O O . GLN A 1 96 ? -7.668 -11.646 30.973 1.00 88.50 96 GLN A O 1
ATOM 748 N N . ASN A 1 97 ? -6.359 -11.656 29.158 1.00 90.25 97 ASN A N 1
ATOM 749 C CA . ASN A 1 97 ? -5.439 -10.623 29.617 1.00 90.25 97 ASN A CA 1
ATOM 750 C C . ASN A 1 97 ? -6.042 -9.211 29.461 1.00 90.25 97 ASN A C 1
ATOM 752 O O . ASN A 1 97 ? -6.547 -8.845 28.399 1.00 90.25 97 ASN A O 1
ATOM 756 N N . ASP A 1 98 ? -5.926 -8.371 30.493 1.00 89.38 98 ASP A N 1
ATOM 757 C CA . ASP A 1 98 ? -6.424 -6.983 30.473 1.00 89.38 98 ASP A CA 1
ATOM 758 C C . ASP A 1 98 ? -5.815 -6.122 29.361 1.00 89.38 98 ASP A C 1
ATOM 760 O O . ASP A 1 98 ? -6.513 -5.311 28.737 1.00 89.38 98 ASP A O 1
ATOM 764 N N . GLY A 1 99 ? -4.530 -6.328 29.074 1.00 90.75 99 GLY A N 1
ATOM 765 C CA . GLY A 1 99 ? -3.831 -5.677 27.974 1.00 90.75 99 GLY A CA 1
ATOM 766 C C . GLY A 1 99 ? -4.428 -6.063 26.623 1.00 90.75 99 GLY A C 1
ATOM 767 O O . GLY A 1 99 ? -4.728 -5.183 25.818 1.00 90.75 99 GLY A O 1
ATOM 768 N N . ALA A 1 100 ? -4.737 -7.348 26.412 1.00 92.25 100 ALA A N 1
ATOM 769 C CA . ALA A 1 100 ? -5.395 -7.812 25.190 1.00 92.25 100 ALA A CA 1
ATOM 770 C C . ALA A 1 100 ? -6.817 -7.260 25.040 1.00 92.25 100 ALA A C 1
ATOM 772 O O . ALA A 1 100 ? -7.217 -6.885 23.940 1.00 92.25 100 ALA A O 1
ATOM 773 N N . ARG A 1 101 ? -7.587 -7.166 26.133 1.00 92.44 101 ARG A N 1
ATOM 774 C CA . ARG A 1 101 ? -8.934 -6.563 26.109 1.00 92.44 101 ARG A CA 1
ATOM 775 C C . ARG A 1 101 ? -8.886 -5.078 25.763 1.00 92.44 101 ARG A C 1
ATOM 777 O O . ARG A 1 101 ? -9.737 -4.594 25.017 1.00 92.44 101 ARG A O 1
ATOM 784 N N . THR A 1 102 ? -7.887 -4.364 26.274 1.00 92.31 102 THR A N 1
ATOM 785 C CA . THR A 1 102 ? -7.646 -2.954 25.939 1.00 92.31 102 THR A CA 1
ATOM 786 C C . THR A 1 102 ? -7.236 -2.806 24.475 1.00 92.31 102 THR A C 1
ATOM 788 O O . THR A 1 102 ? -7.850 -2.031 23.743 1.00 92.31 102 THR A O 1
ATOM 791 N N . ALA A 1 103 ? -6.284 -3.619 24.015 1.00 94.62 103 ALA A N 1
ATOM 792 C CA . ALA A 1 103 ? -5.833 -3.635 22.629 1.00 94.62 103 ALA A CA 1
ATOM 793 C C . ALA A 1 103 ? -6.954 -4.012 21.647 1.00 94.62 103 ALA A C 1
ATOM 795 O O . ALA A 1 103 ? -7.045 -3.417 20.577 1.00 94.62 103 ALA A O 1
ATOM 796 N N . LEU A 1 104 ? -7.854 -4.935 22.017 1.00 95.69 104 LEU A N 1
ATOM 797 C CA . LEU A 1 104 ? -9.049 -5.258 21.232 1.00 95.69 104 LEU A CA 1
ATOM 798 C C . LEU A 1 104 ? -9.949 -4.030 21.069 1.00 95.69 104 LEU A C 1
ATOM 800 O O . LEU A 1 104 ? -10.419 -3.774 19.965 1.00 95.69 104 LEU A O 1
ATOM 804 N N . LYS A 1 105 ? -10.200 -3.262 22.136 1.00 94.88 105 LYS A N 1
ATOM 805 C CA . LYS A 1 105 ? -11.038 -2.054 22.048 1.00 94.88 105 LYS A CA 1
ATOM 806 C C . LYS A 1 105 ? -10.421 -1.014 21.119 1.00 94.88 105 LYS A C 1
ATOM 808 O O . LYS A 1 105 ? -11.116 -0.520 20.238 1.00 94.88 105 LYS A O 1
ATOM 813 N N . GLU A 1 106 ? -9.127 -0.730 21.265 1.00 94.75 106 GLU A N 1
ATOM 814 C CA . GLU A 1 106 ? -8.410 0.185 20.364 1.00 94.75 106 GLU A CA 1
ATOM 815 C C . GLU A 1 106 ? -8.427 -0.314 18.911 1.00 94.75 106 GLU A C 1
ATOM 817 O O . G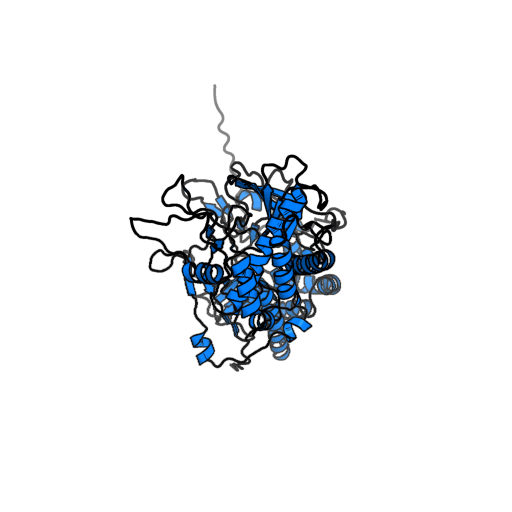LU A 1 106 ? -8.693 0.451 17.985 1.00 94.75 106 GLU A O 1
ATOM 822 N N . PHE A 1 107 ? -8.223 -1.617 18.708 1.00 96.56 107 PHE A N 1
ATOM 823 C CA . PHE A 1 107 ? -8.317 -2.248 17.398 1.00 96.56 107 PHE A CA 1
ATOM 824 C C . PHE A 1 107 ? -9.721 -2.100 16.790 1.00 96.56 107 PHE A C 1
ATOM 826 O O . PHE A 1 107 ? -9.836 -1.703 15.634 1.00 96.56 107 PHE A O 1
ATOM 833 N N . LEU A 1 108 ? -10.795 -2.373 17.540 1.00 97.00 108 LEU A N 1
ATOM 834 C CA . LEU A 1 108 ? -12.179 -2.261 17.051 1.00 97.00 108 LEU A CA 1
ATOM 835 C C . LEU A 1 108 ? -12.579 -0.817 16.752 1.00 97.00 108 LEU A C 1
ATOM 837 O O . LEU A 1 108 ? -13.327 -0.567 15.806 1.00 97.00 108 LEU A O 1
ATOM 841 N N . VAL A 1 109 ? -12.062 0.132 17.525 1.00 95.88 109 VAL A N 1
ATOM 842 C CA . VAL A 1 109 ? -12.202 1.560 17.252 1.00 95.88 109 VAL A CA 1
ATOM 843 C C . VAL A 1 109 ? -11.551 1.917 15.914 1.00 95.88 109 VAL A C 1
ATOM 845 O O . VAL A 1 109 ? -12.202 2.496 15.044 1.00 95.88 109 VAL A O 1
ATOM 848 N N . HIS A 1 110 ? -10.310 1.485 15.693 1.00 96.81 110 HIS A N 1
ATOM 849 C CA . HIS A 1 110 ? -9.617 1.688 14.423 1.00 96.81 110 HIS A CA 1
ATOM 850 C C . HIS A 1 110 ? -10.360 1.004 13.262 1.00 96.81 110 HIS A C 1
ATOM 852 O O . HIS A 1 110 ? -10.558 1.614 12.215 1.00 96.81 110 HIS A O 1
ATOM 858 N N . VAL A 1 111 ? -10.844 -0.231 13.445 1.00 96.69 111 VAL A N 1
ATOM 859 C CA . VAL A 1 111 ? -11.658 -0.950 12.445 1.00 96.69 111 VAL A CA 1
ATOM 860 C C . VAL A 1 111 ? -12.920 -0.162 12.098 1.00 96.69 111 VAL A C 1
ATOM 862 O O . VAL A 1 111 ? -13.225 0.002 10.921 1.00 96.69 111 VAL A O 1
ATOM 865 N N . THR A 1 112 ? -13.625 0.360 13.102 1.00 97.25 112 THR A N 1
ATOM 866 C CA . THR A 1 112 ? -14.838 1.173 12.923 1.00 97.25 112 THR A CA 1
ATOM 867 C C . THR A 1 112 ? -14.544 2.396 12.059 1.00 97.25 112 THR A C 1
ATOM 869 O O . THR A 1 112 ? -15.221 2.618 11.055 1.00 97.25 112 THR A O 1
ATOM 872 N N . ILE A 1 113 ? -13.491 3.149 12.396 1.00 97.25 113 ILE A N 1
ATOM 873 C CA . ILE A 1 113 ? -13.066 4.316 11.616 1.00 97.25 113 ILE A CA 1
ATOM 874 C C . ILE A 1 113 ? -12.672 3.904 10.199 1.00 97.25 113 ILE A C 1
ATOM 876 O O . ILE A 1 113 ? -13.080 4.559 9.245 1.00 97.25 113 ILE A O 1
ATOM 880 N N . LYS A 1 114 ? -11.904 2.823 10.033 1.00 95.56 114 LYS A N 1
ATOM 881 C CA . LYS A 1 114 ? -11.426 2.412 8.711 1.00 95.56 114 LYS A CA 1
ATOM 882 C C . LYS A 1 114 ? -12.564 1.955 7.794 1.00 95.56 114 LYS A C 1
ATOM 884 O O . LYS A 1 114 ? -12.559 2.288 6.615 1.00 95.56 114 LYS A O 1
ATOM 889 N N . ILE A 1 115 ? -13.558 1.236 8.315 1.00 95.81 115 ILE A N 1
ATOM 890 C CA . ILE A 1 115 ? -14.731 0.839 7.521 1.00 95.81 115 ILE A CA 1
ATOM 891 C C . ILE A 1 115 ? -15.562 2.072 7.125 1.00 95.81 115 ILE A C 1
ATOM 893 O O . ILE A 1 115 ? -16.074 2.133 6.007 1.00 95.81 115 ILE A O 1
ATOM 897 N N . LEU A 1 116 ? -15.672 3.075 8.001 1.00 97.06 116 LEU A N 1
ATOM 898 C CA . LEU A 1 116 ? -16.310 4.349 7.658 1.00 97.06 116 LEU A CA 1
ATOM 899 C C . LEU A 1 116 ? -15.505 5.152 6.628 1.00 97.06 116 LEU A C 1
ATOM 901 O O . LEU A 1 116 ? -16.109 5.707 5.715 1.00 97.06 116 LEU A O 1
ATOM 905 N N . ASP A 1 117 ? -14.171 5.160 6.718 1.00 95.50 117 ASP A N 1
ATOM 906 C CA . ASP A 1 117 ? -13.290 5.757 5.704 1.00 95.50 117 ASP A CA 1
ATOM 907 C C . ASP A 1 117 ? -13.561 5.139 4.329 1.00 95.50 117 ASP A C 1
ATOM 909 O O . ASP A 1 117 ? -13.800 5.860 3.362 1.00 95.50 117 ASP A O 1
ATOM 913 N N . ASP A 1 118 ? -13.636 3.805 4.264 1.00 90.69 118 ASP A N 1
ATOM 914 C CA . ASP A 1 118 ? -13.973 3.069 3.040 1.00 90.69 118 ASP A CA 1
ATOM 915 C C . ASP A 1 118 ? -15.352 3.464 2.501 1.00 90.69 118 ASP A C 1
ATOM 917 O O . ASP A 1 118 ? -15.525 3.640 1.293 1.00 90.69 118 ASP A O 1
ATOM 921 N N . TYR A 1 119 ? -16.340 3.616 3.384 1.00 93.56 119 TYR A N 1
ATOM 922 C CA . TYR A 1 119 ? -17.688 4.037 3.016 1.00 93.56 119 TYR A CA 1
ATOM 923 C C . TYR A 1 119 ? -17.721 5.467 2.469 1.00 93.56 119 TYR A C 1
ATOM 925 O O . TYR A 1 119 ? -18.293 5.691 1.402 1.00 93.56 119 TYR A O 1
ATOM 933 N N . PHE A 1 120 ? -17.111 6.435 3.156 1.00 93.88 120 PHE A N 1
ATOM 934 C CA . PHE A 1 120 ? -17.114 7.840 2.740 1.00 93.88 120 PHE A CA 1
ATOM 935 C C . PHE A 1 120 ? -16.365 8.047 1.431 1.00 93.88 120 PHE A C 1
ATOM 937 O O . PHE A 1 120 ? -16.867 8.731 0.534 1.00 93.88 120 PHE A O 1
ATOM 944 N N . PHE A 1 121 ? -15.211 7.401 1.300 1.00 84.69 121 PHE A N 1
ATOM 945 C CA . PHE A 1 121 ? -14.444 7.364 0.068 1.00 84.69 121 PHE A CA 1
ATOM 946 C C . PHE A 1 121 ? -15.278 6.794 -1.096 1.00 84.69 121 PHE A C 1
ATOM 948 O O . PHE A 1 121 ? -15.444 7.460 -2.118 1.00 84.69 121 PHE A O 1
ATOM 955 N N . ARG A 1 122 ? -15.907 5.620 -0.926 1.00 84.38 122 ARG A N 1
ATOM 956 C CA . ARG A 1 122 ? -16.765 4.995 -1.959 1.00 84.38 122 ARG A CA 1
ATOM 957 C C . ARG A 1 122 ? -18.035 5.791 -2.255 1.00 84.38 122 ARG A C 1
ATOM 959 O O . ARG A 1 122 ? -18.545 5.746 -3.370 1.00 84.38 122 ARG A O 1
ATOM 966 N N . ALA A 1 123 ? -18.537 6.539 -1.279 1.00 87.44 123 ALA A N 1
ATOM 967 C CA . ALA A 1 123 ? -19.637 7.479 -1.460 1.00 87.44 123 ALA A CA 1
ATOM 968 C C . ALA A 1 123 ? -19.210 8.768 -2.191 1.00 87.44 123 ALA A C 1
ATOM 970 O O . ALA A 1 123 ? -20.057 9.634 -2.419 1.00 87.44 123 ALA A O 1
ATOM 971 N N . GLY A 1 124 ? -17.926 8.911 -2.539 1.00 86.31 124 GLY A N 1
ATOM 972 C CA . GLY A 1 124 ? -17.375 10.059 -3.253 1.00 86.31 124 GLY A CA 1
ATOM 973 C C . GLY A 1 124 ? -17.245 11.315 -2.395 1.00 86.31 124 GLY A C 1
ATOM 974 O O . GLY A 1 124 ? -17.197 12.413 -2.948 1.00 86.31 124 GLY A O 1
ATOM 975 N N . LYS A 1 125 ? -17.215 11.186 -1.059 1.00 91.81 125 LYS A N 1
ATOM 976 C CA . LYS A 1 125 ? -17.034 12.331 -0.151 1.00 91.81 125 LYS A CA 1
ATOM 977 C C . LYS A 1 125 ? -15.650 12.957 -0.329 1.00 91.81 125 LYS A C 1
ATOM 979 O O . LYS A 1 125 ? -15.536 14.173 -0.317 1.00 91.81 125 LYS A O 1
ATOM 984 N N . TYR A 1 126 ? -14.629 12.135 -0.535 1.00 90.50 126 TYR A N 1
ATOM 985 C CA . TYR A 1 126 ? -13.248 12.531 -0.813 1.00 90.50 126 TYR A CA 1
ATOM 986 C C . TYR A 1 126 ? -12.570 11.440 -1.657 1.00 90.50 126 TYR A C 1
ATOM 988 O O . TYR A 1 126 ? -13.178 10.399 -1.921 1.00 90.50 126 TYR A O 1
ATOM 996 N N . ARG A 1 127 ? -11.358 11.688 -2.166 1.00 85.12 127 ARG A N 1
ATOM 997 C CA . ARG A 1 127 ? -10.720 10.857 -3.207 1.00 85.12 127 ARG A CA 1
ATOM 998 C C . ARG A 1 127 ? -9.471 10.122 -2.732 1.00 85.12 127 ARG A C 1
ATOM 1000 O O . ARG A 1 127 ? -8.921 9.337 -3.509 1.00 85.12 127 ARG A O 1
ATOM 1007 N N . TYR A 1 128 ? -9.026 10.365 -1.505 1.00 86.25 128 TYR A N 1
ATOM 1008 C CA . TYR A 1 128 ? -7.901 9.671 -0.893 1.00 86.25 128 TYR A CA 1
ATOM 1009 C C . TYR A 1 128 ? -8.315 9.023 0.428 1.00 86.25 128 TYR A C 1
ATOM 1011 O O . TYR A 1 128 ? -8.953 9.653 1.259 1.00 86.25 128 TYR A O 1
ATOM 1019 N N . SER A 1 129 ? -7.976 7.751 0.640 1.00 88.75 129 SER A N 1
ATOM 1020 C CA . SER A 1 129 ? -8.198 7.125 1.947 1.00 88.75 129 SER A CA 1
ATOM 1021 C C . SER A 1 129 ? -7.271 7.772 2.974 1.00 88.75 129 SER A C 1
ATOM 1023 O O . SER A 1 129 ? -6.065 7.858 2.735 1.00 88.75 129 SER A O 1
ATOM 1025 N N . HIS A 1 130 ? -7.800 8.183 4.123 1.00 93.88 130 HIS A N 1
ATOM 1026 C CA . HIS A 1 130 ? -7.029 8.925 5.128 1.00 93.88 130 HIS A CA 1
ATOM 1027 C C . HIS A 1 130 ? -6.704 8.111 6.380 1.00 93.88 130 HIS A C 1
ATOM 1029 O O . HIS A 1 130 ? -6.024 8.608 7.276 1.00 93.88 130 HIS A O 1
ATOM 1035 N N . ILE A 1 131 ? -7.151 6.856 6.447 1.00 94.62 131 ILE A N 1
ATOM 1036 C CA . ILE A 1 131 ? -7.015 6.000 7.626 1.00 94.62 131 ILE A CA 1
ATOM 1037 C C . ILE A 1 131 ? -6.208 4.754 7.261 1.00 94.62 131 ILE A C 1
ATOM 1039 O O . ILE A 1 131 ? -6.512 4.068 6.282 1.00 94.62 131 ILE A O 1
ATOM 1043 N N . ALA A 1 132 ? -5.161 4.476 8.038 1.00 92.56 132 ALA A N 1
ATOM 1044 C CA . ALA A 1 132 ? -4.357 3.264 7.892 1.00 92.56 132 ALA A CA 1
ATOM 1045 C C . ALA A 1 132 ? -5.188 2.012 8.219 1.00 92.56 132 ALA A C 1
ATOM 1047 O O . ALA A 1 132 ? -6.235 2.080 8.859 1.00 92.56 132 ALA A O 1
ATOM 1048 N N . ARG A 1 133 ? -4.754 0.834 7.770 1.00 90.75 133 ARG A N 1
ATOM 1049 C CA . ARG A 1 133 ? -5.489 -0.403 8.065 1.00 90.75 133 ARG A CA 1
ATOM 1050 C C . ARG A 1 133 ? -5.038 -1.048 9.376 1.00 90.75 133 ARG A C 1
ATOM 1052 O O . ARG A 1 133 ? -3.853 -1.343 9.508 1.00 90.75 133 ARG A O 1
ATOM 1059 N N . PRO A 1 134 ? -5.946 -1.381 10.307 1.00 95.00 134 PRO A N 1
ATOM 1060 C CA . PRO A 1 134 ? -5.614 -2.215 11.456 1.00 95.00 134 PRO A CA 1
ATOM 1061 C C . PRO A 1 134 ? -5.465 -3.687 11.030 1.00 95.00 134 PRO A C 1
ATOM 1063 O O . PRO A 1 134 ? -6.260 -4.205 10.248 1.00 95.00 134 PRO A O 1
ATOM 1066 N N . LEU A 1 135 ? -4.446 -4.371 11.551 1.00 93.31 135 LEU A N 1
ATOM 1067 C CA . LEU A 1 135 ? -4.003 -5.703 11.102 1.00 93.31 135 LEU A CA 1
ATOM 1068 C C . LEU A 1 135 ? -4.283 -6.809 12.135 1.00 93.31 135 LEU A C 1
ATOM 1070 O O . LEU A 1 135 ? -4.471 -7.982 11.802 1.00 93.31 135 LEU A O 1
ATOM 1074 N N . GLY A 1 136 ? -4.319 -6.445 13.412 1.00 94.69 136 GLY A N 1
ATOM 1075 C CA . GLY A 1 136 ? -4.552 -7.363 14.520 1.00 94.69 136 GLY A CA 1
ATOM 1076 C C . GLY A 1 136 ? -4.135 -6.741 15.841 1.00 94.69 136 GLY A C 1
ATOM 1077 O O . GLY A 1 136 ? -3.858 -5.545 15.902 1.00 94.69 136 GLY A O 1
ATOM 1078 N N . PHE A 1 137 ? -4.046 -7.556 16.886 1.00 96.25 137 PHE A N 1
ATOM 1079 C CA . PHE A 1 137 ? -3.619 -7.115 18.209 1.00 96.25 137 PHE A CA 1
ATOM 1080 C C . PHE A 1 137 ? -3.025 -8.257 19.040 1.00 96.25 137 PHE A C 1
ATOM 1082 O O . PHE A 1 137 ? -3.196 -9.435 18.730 1.00 96.25 137 PHE A O 1
ATOM 1089 N N . SER A 1 138 ? -2.293 -7.898 20.084 1.00 95.44 138 SER A N 1
ATOM 1090 C CA . SER A 1 138 ? -1.647 -8.787 21.049 1.00 95.44 138 SER A CA 1
ATOM 1091 C C . SER A 1 138 ? -2.014 -8.360 22.473 1.00 95.44 138 SER A C 1
ATOM 1093 O O . SER A 1 138 ? -2.802 -7.437 22.681 1.00 95.44 138 SER A O 1
ATOM 1095 N N . ASN A 1 139 ? -1.387 -8.989 23.465 1.00 94.12 139 ASN A N 1
ATOM 1096 C CA . ASN A 1 139 ? -1.491 -8.561 24.858 1.00 94.12 139 ASN A CA 1
ATOM 1097 C C . ASN A 1 139 ? -0.923 -7.152 25.118 1.00 94.12 139 ASN A C 1
ATOM 1099 O O . ASN A 1 139 ? -1.322 -6.517 26.089 1.00 94.12 139 ASN A O 1
ATOM 1103 N N . ALA A 1 140 ? 0.005 -6.667 24.288 1.00 93.56 140 ALA A N 1
ATOM 1104 C CA . ALA A 1 140 ? 0.699 -5.398 24.522 1.00 93.56 140 ALA A CA 1
ATOM 1105 C C . ALA A 1 140 ? 0.037 -4.195 23.837 1.00 93.56 140 ALA A C 1
ATOM 1107 O O . ALA A 1 140 ? 0.255 -3.047 24.232 1.00 93.56 140 ALA A O 1
ATOM 1108 N N . GLY A 1 141 ? -0.722 -4.446 22.771 1.00 94.69 141 GLY A N 1
ATOM 1109 C CA . GLY A 1 141 ? -1.247 -3.395 21.913 1.00 94.69 141 GLY A CA 1
ATOM 1110 C C . GLY A 1 141 ? -1.697 -3.922 20.558 1.00 94.69 141 GLY A C 1
ATOM 1111 O O . GLY A 1 141 ? -1.958 -5.115 20.403 1.00 94.69 141 GLY A O 1
ATOM 1112 N N . TYR A 1 142 ? -1.803 -3.046 19.563 1.00 95.94 142 TYR A N 1
ATOM 1113 C CA . TYR A 1 142 ? -2.359 -3.412 18.261 1.00 95.94 142 TYR A CA 1
ATOM 1114 C C . TYR A 1 142 ? -1.476 -3.004 17.082 1.00 95.94 142 TYR A C 1
ATOM 1116 O O . TYR A 1 142 ? -0.620 -2.122 17.169 1.00 95.94 142 TYR A O 1
ATOM 1124 N N . PHE A 1 143 ? -1.688 -3.696 15.966 1.00 95.31 143 PHE A N 1
ATOM 1125 C CA . PHE A 1 143 ? -0.935 -3.536 14.731 1.00 95.31 143 PHE A CA 1
ATOM 1126 C C . PHE A 1 143 ? -1.760 -2.775 13.706 1.00 95.31 143 PHE A C 1
ATOM 1128 O O . PHE A 1 143 ? -2.948 -3.056 13.530 1.00 95.31 143 PHE A O 1
ATOM 1135 N N . TYR A 1 144 ? -1.116 -1.884 12.968 1.00 94.75 144 TYR A N 1
ATOM 1136 C CA . TYR A 1 144 ? -1.692 -1.247 11.794 1.00 94.75 144 TYR A CA 1
ATOM 1137 C C . TYR A 1 144 ? -0.642 -1.070 10.697 1.00 94.75 144 TYR A C 1
ATOM 1139 O O . TYR A 1 144 ? 0.557 -1.259 10.906 1.00 94.75 144 TYR A O 1
ATOM 1147 N N . GLU A 1 145 ? -1.107 -0.782 9.492 1.00 91.38 145 GLU A N 1
ATOM 1148 C CA . GLU A 1 145 ? -0.273 -0.434 8.350 1.00 91.38 145 GLU A CA 1
ATOM 1149 C C . GLU A 1 145 ? 0.655 0.737 8.692 1.00 91.38 145 GLU A C 1
ATOM 1151 O O . GLU A 1 145 ? 0.220 1.768 9.203 1.00 91.38 145 GLU A O 1
ATOM 1156 N N . TRP A 1 146 ? 1.945 0.582 8.398 1.00 90.44 146 TRP A N 1
ATOM 1157 C CA . TRP A 1 146 ? 2.872 1.699 8.515 1.00 90.44 146 TRP A CA 1
ATOM 1158 C C . TRP A 1 146 ? 2.636 2.718 7.402 1.00 90.44 146 TRP A C 1
ATOM 1160 O O . TRP A 1 146 ? 2.599 2.358 6.225 1.00 90.44 146 TRP A O 1
ATOM 1170 N N . VAL A 1 147 ? 2.550 3.991 7.783 1.00 88.44 147 VAL A N 1
ATOM 1171 C CA . VAL A 1 147 ? 2.464 5.113 6.849 1.00 88.44 147 VAL A CA 1
ATOM 1172 C C . VAL A 1 147 ? 3.844 5.743 6.734 1.00 88.44 147 VAL A C 1
ATOM 1174 O O . VAL A 1 147 ? 4.366 6.280 7.710 1.00 88.44 147 VAL A O 1
ATOM 1177 N N . ASP A 1 148 ? 4.440 5.691 5.544 1.00 84.62 148 ASP A N 1
ATOM 1178 C CA . ASP A 1 148 ? 5.691 6.401 5.292 1.00 84.62 148 ASP A CA 1
ATOM 1179 C C . ASP A 1 148 ? 5.434 7.904 5.245 1.00 84.62 148 ASP A C 1
ATOM 1181 O O . ASP A 1 148 ? 4.614 8.370 4.459 1.00 84.62 148 ASP A O 1
ATOM 1185 N N . GLY A 1 149 ? 6.186 8.675 6.024 1.00 85.56 149 GLY A N 1
ATOM 1186 C CA . GLY A 1 149 ? 6.125 10.125 5.955 1.00 85.56 149 GLY A CA 1
ATOM 1187 C C . GLY A 1 149 ? 6.617 10.822 7.197 1.00 85.56 149 GLY A C 1
ATOM 1188 O O . GLY A 1 149 ? 7.275 10.232 8.055 1.00 85.56 149 GLY A O 1
ATOM 1189 N N . ARG A 1 150 ? 6.331 12.117 7.236 1.00 84.44 150 ARG A N 1
ATOM 1190 C CA . ARG A 1 150 ? 6.625 12.968 8.378 1.00 84.44 150 ARG A CA 1
ATOM 1191 C C . ARG A 1 150 ? 5.364 13.090 9.216 1.00 84.44 150 ARG A C 1
ATOM 1193 O O . ARG A 1 150 ? 4.340 13.517 8.692 1.00 84.44 150 ARG A O 1
ATOM 1200 N N . ASP A 1 151 ? 5.455 12.733 10.492 1.00 86.88 151 ASP A N 1
ATOM 1201 C CA . ASP A 1 151 ? 4.408 13.084 11.446 1.00 86.88 151 ASP A CA 1
ATOM 1202 C C . ASP A 1 151 ? 4.440 14.590 11.706 1.00 86.88 151 ASP A C 1
ATOM 1204 O O . ASP A 1 151 ? 5.496 15.169 11.986 1.00 86.88 151 ASP A O 1
ATOM 1208 N N . GLY A 1 152 ? 3.277 15.210 11.571 1.00 85.88 152 GLY A N 1
ATOM 1209 C CA . GLY A 1 152 ? 3.096 16.630 11.759 1.00 85.88 152 GLY A CA 1
ATOM 1210 C C . GLY A 1 152 ? 3.512 17.483 10.564 1.00 85.88 152 GLY A C 1
ATOM 1211 O O . GLY A 1 152 ? 4.416 17.170 9.784 1.00 85.88 152 GLY A O 1
ATOM 1212 N N . TYR A 1 153 ? 2.863 18.634 10.455 1.00 85.38 153 TYR A N 1
ATOM 1213 C CA . TYR A 1 153 ? 3.256 19.719 9.569 1.00 85.38 153 TYR A CA 1
ATOM 1214 C C . TYR A 1 153 ? 3.059 21.059 10.275 1.00 85.38 153 TYR A C 1
ATOM 1216 O O . TYR A 1 153 ? 2.301 21.174 11.241 1.00 85.38 153 TYR A O 1
ATOM 1224 N N . CYS A 1 154 ? 3.753 22.088 9.793 1.00 83.56 154 CYS A N 1
ATOM 1225 C CA . CYS A 1 154 ? 3.550 23.435 10.298 1.00 83.56 154 CYS A CA 1
ATOM 1226 C C . CYS A 1 154 ? 2.251 24.001 9.713 1.00 83.56 154 CYS A C 1
ATOM 1228 O O . CYS A 1 154 ? 2.117 24.119 8.497 1.00 83.56 154 CYS A O 1
ATOM 1230 N N . LYS A 1 155 ? 1.299 24.373 10.570 1.00 82.12 155 LYS A N 1
ATOM 1231 C CA . LYS A 1 155 ? 0.032 25.007 10.181 1.00 82.12 155 LYS A CA 1
ATOM 1232 C C . LYS A 1 155 ? 0.220 26.406 9.618 1.00 82.12 155 LYS A C 1
ATOM 1234 O O . LYS A 1 155 ? -0.679 26.897 8.946 1.00 82.12 155 LYS A O 1
ATOM 1239 N N . TYR A 1 156 ? 1.340 27.053 9.932 1.00 82.00 156 TYR A N 1
ATOM 1240 C CA . TYR A 1 156 ? 1.634 28.408 9.493 1.00 82.00 156 TYR A CA 1
ATOM 1241 C C . TYR A 1 156 ? 3.054 28.508 8.945 1.00 82.00 156 TYR A C 1
ATOM 1243 O O . TYR A 1 156 ? 4.012 28.234 9.662 1.00 82.00 156 TYR A O 1
ATOM 1251 N N . GLU A 1 157 ? 3.203 28.962 7.708 1.00 78.06 157 GLU A N 1
ATOM 1252 C CA . GLU A 1 157 ? 4.499 29.301 7.112 1.00 78.06 157 GLU A CA 1
ATOM 1253 C C . GLU A 1 157 ? 4.434 30.751 6.636 1.00 78.06 157 GLU A C 1
ATOM 1255 O O . GLU A 1 157 ? 3.460 31.161 6.008 1.00 78.06 157 GLU A O 1
ATOM 1260 N N . ASP A 1 158 ? 5.404 31.570 7.050 1.00 79.81 158 ASP A N 1
ATOM 1261 C CA . ASP A 1 158 ? 5.440 33.014 6.773 1.00 79.81 158 ASP A CA 1
ATOM 1262 C C . ASP A 1 158 ? 4.137 33.769 7.123 1.00 79.81 158 ASP A C 1
ATOM 1264 O O . ASP A 1 158 ? 3.736 34.734 6.471 1.00 79.81 158 ASP A O 1
ATOM 1268 N N . GLY A 1 159 ? 3.449 33.324 8.182 1.00 77.69 159 GLY A N 1
ATOM 1269 C CA . GLY A 1 159 ? 2.178 33.896 8.641 1.00 77.69 159 GLY A CA 1
ATOM 1270 C C . GLY A 1 159 ? 0.952 33.481 7.818 1.00 77.69 159 GLY A C 1
ATOM 1271 O O . GLY A 1 159 ? -0.157 33.920 8.126 1.00 77.69 159 GLY A O 1
ATOM 1272 N N . GLN A 1 160 ? 1.115 32.625 6.807 1.00 79.56 160 GLN A N 1
ATOM 1273 C CA . GLN A 1 160 ? 0.025 32.056 6.018 1.00 79.56 160 GLN A CA 1
ATOM 1274 C C . GLN A 1 160 ? -0.388 30.694 6.568 1.00 79.56 160 GLN A C 1
ATOM 1276 O O . GLN A 1 160 ? 0.461 29.862 6.869 1.00 79.56 160 GLN A O 1
ATOM 1281 N N . TYR A 1 161 ? -1.697 30.466 6.690 1.00 82.69 161 TYR A N 1
ATOM 1282 C CA . TYR A 1 161 ? -2.230 29.172 7.110 1.00 82.69 161 TYR A CA 1
ATOM 1283 C C . TYR A 1 161 ? -2.107 28.146 5.979 1.00 82.69 161 TYR A C 1
ATOM 1285 O O . TYR A 1 161 ? -2.717 28.330 4.925 1.00 82.69 161 TYR A O 1
ATOM 1293 N N . ILE A 1 162 ? -1.370 27.065 6.226 1.00 81.69 162 ILE A N 1
ATOM 1294 C CA . ILE A 1 162 ? -1.208 25.940 5.306 1.00 81.69 162 ILE A CA 1
ATOM 1295 C C . ILE A 1 162 ? -2.363 24.959 5.498 1.00 81.69 162 ILE A C 1
ATOM 1297 O O . ILE A 1 162 ? -2.612 24.466 6.605 1.00 81.69 162 ILE A O 1
ATOM 1301 N N . ARG A 1 163 ? -3.053 24.633 4.404 1.00 84.50 163 ARG A N 1
ATOM 1302 C CA . ARG A 1 163 ? -4.154 23.667 4.394 1.00 84.50 163 ARG A CA 1
ATOM 1303 C C . ARG A 1 163 ? -3.664 22.287 3.973 1.00 84.50 163 ARG A C 1
ATOM 1305 O O . ARG A 1 163 ? -2.745 22.142 3.169 1.00 84.50 163 ARG A O 1
ATOM 1312 N N . LEU A 1 164 ? -4.343 21.271 4.496 1.00 88.12 164 LEU A N 1
ATOM 1313 C CA . LEU A 1 164 ? -4.314 19.922 3.946 1.00 88.12 164 LEU A CA 1
ATOM 1314 C C . LEU A 1 164 ? -5.526 19.751 3.032 1.00 88.12 164 LEU A C 1
ATOM 1316 O O . LEU A 1 164 ? -6.665 19.950 3.470 1.00 88.12 164 LEU A O 1
ATOM 1320 N N . ASP A 1 165 ? -5.296 19.386 1.774 1.00 88.56 165 ASP A N 1
ATOM 1321 C CA . ASP A 1 165 ? -6.388 19.075 0.849 1.00 88.56 165 ASP A CA 1
ATOM 1322 C C . ASP A 1 165 ? -7.256 17.919 1.388 1.00 88.56 165 ASP A C 1
ATOM 1324 O O . ASP A 1 165 ? -6.765 17.014 2.058 1.00 88.56 165 ASP A O 1
ATOM 1328 N N . GLU A 1 166 ? -8.563 17.973 1.136 1.00 91.44 166 GLU A N 1
ATOM 1329 C CA . GLU A 1 166 ? -9.601 17.058 1.655 1.00 91.44 166 GLU A CA 1
ATOM 1330 C C . GLU A 1 166 ? -9.793 17.017 3.192 1.00 91.44 166 GLU A C 1
ATOM 1332 O O . GLU A 1 166 ? -10.767 16.417 3.648 1.00 91.44 166 GLU A O 1
ATOM 1337 N N . TRP A 1 167 ? -8.987 17.713 4.010 1.00 93.06 167 TRP A N 1
ATOM 1338 C CA . TRP A 1 167 ? -9.096 17.676 5.483 1.00 93.06 167 TRP A CA 1
ATOM 1339 C C . TRP A 1 167 ? -10.486 18.025 6.015 1.00 93.06 167 TRP A C 1
ATOM 1341 O O . TRP A 1 167 ? -11.078 17.254 6.771 1.00 93.06 167 TRP A O 1
ATOM 1351 N N . VAL A 1 168 ? -11.036 19.171 5.603 1.00 93.25 168 VAL A N 1
ATOM 1352 C CA . VAL A 1 168 ? -12.355 19.642 6.067 1.00 93.25 168 VAL A CA 1
ATOM 1353 C C . VAL A 1 168 ? -13.460 18.681 5.635 1.00 93.25 168 VAL A C 1
ATOM 1355 O O . VAL A 1 168 ? -14.375 18.396 6.403 1.00 93.25 168 VAL A O 1
ATOM 1358 N N . THR A 1 169 ? -13.370 18.147 4.419 1.00 95.25 169 THR A N 1
ATOM 1359 C CA . THR A 1 169 ? -14.368 17.218 3.886 1.00 95.25 169 THR A CA 1
ATOM 1360 C C . THR A 1 169 ? -14.310 15.860 4.584 1.00 95.25 169 THR A C 1
ATOM 1362 O O . THR A 1 169 ? -15.354 15.313 4.934 1.00 95.25 169 THR A O 1
ATOM 1365 N N . CYS A 1 170 ? -13.105 15.342 4.833 1.00 95.69 170 CYS A N 1
ATOM 1366 C CA . CYS A 1 170 ? -12.879 14.105 5.572 1.00 95.69 170 CYS A CA 1
ATOM 1367 C C . CYS A 1 170 ? -13.376 14.234 7.019 1.00 95.69 170 CYS A C 1
ATOM 1369 O O . CYS A 1 170 ? -14.294 13.525 7.429 1.00 95.69 170 CYS A O 1
ATOM 1371 N N . THR A 1 171 ? -12.850 15.201 7.774 1.00 96.19 171 THR A N 1
ATOM 1372 C CA . THR A 1 171 ? -13.240 15.431 9.178 1.00 96.19 171 THR A CA 1
ATOM 1373 C C . THR A 1 171 ? -14.725 15.755 9.336 1.00 96.19 171 THR A C 1
ATOM 1375 O O . THR A 1 171 ? -15.355 15.258 10.266 1.00 96.19 171 THR A O 1
ATOM 1378 N N . GLY A 1 172 ? -15.318 16.506 8.402 1.00 97.25 172 GLY A N 1
ATOM 1379 C CA . GLY A 1 172 ? -16.755 16.774 8.374 1.00 97.25 172 GLY A CA 1
ATOM 1380 C C . GLY A 1 172 ? -17.601 15.507 8.213 1.00 97.25 172 GLY A C 1
ATOM 1381 O O . GLY A 1 172 ? -18.559 15.324 8.960 1.00 97.25 172 GLY A O 1
ATOM 1382 N N . ALA A 1 173 ? -17.228 14.600 7.302 1.00 97.69 173 ALA A N 1
ATOM 1383 C CA . ALA A 1 173 ? -17.944 13.335 7.098 1.00 97.69 173 ALA A CA 1
ATOM 1384 C C . ALA A 1 173 ? -17.912 12.436 8.349 1.00 97.69 173 ALA A C 1
ATOM 1386 O O . ALA A 1 173 ? -18.930 11.858 8.728 1.00 97.69 173 ALA A O 1
ATOM 1387 N N . PHE A 1 174 ? -16.768 12.365 9.034 1.00 98.12 174 PHE A N 1
ATOM 1388 C CA . PHE A 1 174 ? -16.661 11.655 10.311 1.00 98.12 174 PHE A CA 1
ATOM 1389 C C . PHE A 1 174 ? -17.442 12.346 11.436 1.00 98.12 174 PHE A C 1
ATOM 1391 O O . PHE A 1 174 ? -18.111 11.666 12.218 1.00 98.12 174 PHE A O 1
ATOM 1398 N N . GLY A 1 175 ? -17.441 13.681 11.475 1.00 97.81 175 GLY A N 1
ATOM 1399 C CA . GLY A 1 175 ? -18.229 14.465 12.426 1.00 97.81 175 GLY A CA 1
ATOM 1400 C C . GLY A 1 175 ? -19.737 14.231 12.287 1.00 97.81 175 GLY A C 1
ATOM 1401 O O . GLY A 1 175 ? -20.428 14.103 13.299 1.00 97.81 175 GLY A O 1
ATOM 1402 N N . GLU A 1 176 ? -20.251 14.079 11.058 1.00 97.69 176 GLU A N 1
ATOM 1403 C CA . GLU A 1 176 ? -21.644 13.666 10.801 1.00 97.69 176 GLU A CA 1
ATOM 1404 C C . GLU A 1 176 ? -21.964 12.313 11.464 1.00 97.69 176 GLU A C 1
ATOM 1406 O O . GLU A 1 176 ? -23.036 12.148 12.051 1.00 97.69 176 GLU A O 1
ATOM 1411 N N . ALA A 1 177 ? -21.017 11.371 11.431 1.00 97.62 177 ALA A N 1
ATOM 1412 C CA . ALA A 1 177 ? -21.127 10.059 12.067 1.00 97.62 177 ALA A CA 1
ATOM 1413 C C . ALA A 1 177 ? -20.807 10.058 13.575 1.00 97.62 177 ALA A C 1
ATOM 1415 O O . ALA A 1 177 ? -20.831 9.000 14.196 1.00 97.62 177 ALA A O 1
ATOM 1416 N N . GLY A 1 178 ? -20.522 11.212 14.185 1.00 97.44 178 GLY A N 1
ATOM 1417 C CA . GLY A 1 178 ? -20.224 11.320 15.617 1.00 97.44 178 GLY A CA 1
ATOM 1418 C C . GLY A 1 178 ? -18.785 10.973 15.999 1.00 97.44 178 GLY A C 1
ATOM 1419 O O . GLY A 1 178 ? -18.539 10.601 17.146 1.00 97.44 178 GLY A O 1
ATOM 1420 N N . ILE A 1 179 ? -17.836 11.079 15.066 1.00 97.19 179 ILE A N 1
ATOM 1421 C CA . ILE A 1 179 ? -16.407 10.828 15.294 1.00 97.19 179 ILE A CA 1
ATOM 1422 C C . ILE A 1 179 ? -15.626 12.118 15.039 1.00 97.19 179 ILE A C 1
ATOM 1424 O O . ILE A 1 179 ? -15.620 12.640 13.926 1.00 97.19 179 ILE A O 1
ATOM 1428 N N . ASP A 1 180 ? -14.928 12.622 16.053 1.00 96.00 180 ASP A N 1
ATOM 1429 C CA . ASP A 1 180 ? -14.097 13.819 15.920 1.00 96.00 180 ASP A CA 1
ATOM 1430 C C . ASP A 1 180 ? -12.646 13.443 15.591 1.00 96.00 180 ASP A C 1
ATOM 1432 O O . ASP A 1 180 ? -11.814 13.245 16.479 1.00 96.00 180 ASP A O 1
ATOM 1436 N N . LEU A 1 181 ? -12.339 13.353 14.293 1.00 94.06 181 LEU A N 1
ATOM 1437 C CA . LEU A 1 181 ? -10.976 13.099 13.808 1.00 94.06 181 LEU A CA 1
ATOM 1438 C C . LEU A 1 181 ? -10.012 14.277 14.021 1.00 94.06 181 LEU A C 1
ATOM 1440 O O . LEU A 1 181 ? -8.796 14.092 13.922 1.00 94.06 181 LEU A O 1
ATOM 1444 N N . SER A 1 182 ? -10.539 15.474 14.295 1.00 92.44 182 SER A N 1
ATOM 1445 C CA . SER A 1 182 ? -9.735 16.671 14.550 1.00 92.44 182 SER A CA 1
ATOM 1446 C C . SER A 1 182 ? -9.256 16.776 15.997 1.00 92.44 182 SER A C 1
ATOM 1448 O O . SER A 1 182 ? -8.451 17.647 16.324 1.00 92.44 182 SER A O 1
ATOM 1450 N N . TRP A 1 183 ? -9.715 15.871 16.861 1.00 92.00 183 TRP A N 1
ATOM 1451 C CA . TRP A 1 183 ? -9.261 15.781 18.237 1.00 92.00 183 TRP A CA 1
ATOM 1452 C C . TRP A 1 183 ? -7.786 15.361 18.325 1.00 92.00 183 TRP A C 1
ATOM 1454 O O . TRP A 1 183 ? -7.321 14.535 17.541 1.00 92.00 183 TRP A O 1
ATOM 1464 N N . ASP A 1 184 ? -7.064 15.926 19.297 1.00 89.12 184 ASP A N 1
ATOM 1465 C CA . ASP A 1 184 ? -5.659 15.619 19.613 1.00 89.12 184 ASP A CA 1
ATOM 1466 C C . ASP A 1 184 ? -4.676 15.721 18.426 1.00 89.12 184 ASP A C 1
ATOM 1468 O O . ASP A 1 184 ? -3.780 14.893 18.262 1.00 89.12 184 ASP A O 1
ATOM 1472 N N . ILE A 1 185 ? -4.834 16.743 17.579 1.00 88.12 185 ILE A N 1
ATOM 1473 C CA . ILE A 1 185 ? -3.940 16.984 16.429 1.00 88.12 185 ILE A CA 1
ATOM 1474 C C . ILE A 1 185 ? -2.957 18.138 16.642 1.00 88.12 185 ILE A C 1
ATOM 1476 O O . ILE A 1 185 ? -2.095 18.352 15.797 1.00 88.12 185 ILE A O 1
ATOM 1480 N N . ASP A 1 186 ? -3.086 18.897 17.730 1.00 84.00 186 ASP A N 1
ATOM 1481 C CA . ASP A 1 186 ? -2.262 20.080 17.990 1.00 84.00 186 ASP A CA 1
ATOM 1482 C C . ASP A 1 186 ? -1.065 19.708 18.858 1.00 84.00 186 ASP A C 1
ATOM 1484 O O . ASP A 1 186 ? -1.230 19.131 19.937 1.00 84.00 186 ASP A O 1
ATOM 1488 N N . ASP A 1 187 ? 0.142 20.049 18.403 1.00 75.94 187 ASP A N 1
ATOM 1489 C CA . ASP A 1 187 ? 1.329 19.978 19.245 1.00 75.94 187 ASP A CA 1
ATOM 1490 C C . ASP A 1 187 ? 1.352 21.202 20.170 1.00 75.94 187 ASP A C 1
ATOM 1492 O O . ASP A 1 187 ? 1.578 22.343 19.761 1.00 75.94 187 ASP A O 1
ATOM 1496 N N . VAL A 1 188 ? 1.067 20.960 21.448 1.00 65.94 188 VAL A N 1
ATOM 1497 C CA . VAL A 1 188 ? 0.995 22.012 22.465 1.00 65.94 188 VAL A CA 1
ATOM 1498 C C . VAL A 1 188 ? 2.383 22.587 22.769 1.00 65.94 188 VAL A C 1
ATOM 1500 O O . VAL A 1 188 ? 2.478 23.754 23.150 1.00 65.94 188 VAL A O 1
ATOM 1503 N N . GLU A 1 189 ? 3.452 21.807 22.583 1.00 67.81 189 GLU A N 1
ATOM 1504 C CA . GLU A 1 189 ? 4.835 22.232 22.832 1.00 67.81 189 GLU A CA 1
ATOM 1505 C C . GLU A 1 189 ? 5.374 23.077 21.675 1.00 67.81 189 GLU A C 1
ATOM 1507 O O . GLU A 1 189 ? 6.140 24.021 21.877 1.00 67.81 189 GLU A O 1
ATOM 1512 N N . GLN A 1 190 ? 4.922 22.781 20.459 1.00 67.12 190 GLN A N 1
ATOM 1513 C CA . GLN A 1 190 ? 5.251 23.524 19.254 1.00 67.12 190 GLN A CA 1
ATOM 1514 C C . GLN A 1 190 ? 3.983 24.179 18.710 1.00 67.12 190 GLN A C 1
ATOM 1516 O O . GLN A 1 190 ? 3.401 23.674 17.762 1.00 67.12 190 GLN A O 1
ATOM 1521 N N . HIS A 1 191 ? 3.578 25.324 19.274 1.00 68.06 191 HIS A N 1
ATOM 1522 C CA . HIS A 1 191 ? 2.283 26.014 19.070 1.00 68.06 191 HIS A CA 1
ATOM 1523 C C . HIS A 1 191 ? 1.737 26.173 17.623 1.00 68.06 191 HIS A C 1
ATOM 1525 O O . HIS A 1 191 ? 0.587 26.572 17.459 1.00 68.06 191 HIS A O 1
ATOM 1531 N N . ASN A 1 192 ? 2.518 25.867 16.580 1.00 81.88 192 ASN A N 1
ATOM 1532 C CA . ASN A 1 192 ? 2.126 25.897 15.166 1.00 81.88 192 ASN A CA 1
ATOM 1533 C C . ASN A 1 192 ? 2.243 24.544 14.440 1.00 81.88 192 ASN A C 1
ATOM 1535 O O . ASN A 1 192 ? 2.011 24.498 13.235 1.00 81.88 192 ASN A O 1
ATOM 1539 N N . TRP A 1 193 ? 2.606 23.460 15.118 1.00 85.12 193 TRP A N 1
ATOM 1540 C CA . TRP A 1 193 ? 2.771 22.136 14.528 1.00 85.12 193 TRP A CA 1
ATOM 1541 C C . TRP A 1 193 ? 1.570 21.251 14.819 1.00 85.12 193 TRP A C 1
ATOM 1543 O O . TRP A 1 193 ? 0.935 21.341 15.871 1.00 85.12 193 TRP A O 1
ATOM 1553 N N . THR A 1 194 ? 1.240 20.396 13.858 1.00 88.00 194 THR A N 1
ATOM 1554 C CA . THR A 1 194 ? 0.340 19.277 14.111 1.00 88.00 194 THR A CA 1
ATOM 1555 C C . THR A 1 194 ? 1.109 18.060 14.598 1.00 88.00 194 THR A C 1
ATOM 1557 O O . THR A 1 194 ? 2.304 17.922 14.350 1.00 88.00 194 THR A O 1
ATOM 1560 N N . LYS A 1 195 ? 0.385 17.140 15.223 1.00 89.25 195 LYS A N 1
ATOM 1561 C CA . LYS A 1 195 ? 0.799 15.770 15.515 1.00 89.25 195 LYS A CA 1
ATOM 1562 C C . LYS A 1 195 ? -0.274 14.793 15.042 1.00 89.25 195 LYS A C 1
ATOM 1564 O O . LYS A 1 195 ? -1.396 15.198 14.725 1.00 89.25 195 LYS A O 1
ATOM 1569 N N . ASN A 1 196 ? 0.065 13.509 15.013 1.00 90.75 196 ASN A N 1
ATOM 1570 C CA . ASN A 1 196 ? -0.820 12.405 14.643 1.00 90.75 196 ASN A CA 1
ATOM 1571 C C . ASN A 1 196 ? -1.378 12.465 13.206 1.00 90.75 196 ASN A C 1
ATOM 1573 O O . ASN A 1 196 ? -2.312 11.733 12.863 1.00 90.75 196 ASN A O 1
ATOM 1577 N N . VAL A 1 197 ? -0.798 13.305 12.350 1.00 92.75 197 VAL A N 1
ATOM 1578 C CA . VAL A 1 197 ? -1.138 13.426 10.930 1.00 92.75 197 VAL A CA 1
ATOM 1579 C C . VAL A 1 197 ? 0.152 13.265 10.151 1.00 92.75 197 VAL A C 1
ATOM 1581 O O . VAL A 1 197 ? 1.018 14.136 10.188 1.00 92.75 197 VAL A O 1
ATOM 1584 N N . VAL A 1 198 ? 0.272 12.147 9.445 1.00 91.19 198 VAL A N 1
ATOM 1585 C CA . VAL A 1 198 ? 1.452 11.842 8.643 1.00 91.19 198 VAL A CA 1
ATOM 1586 C C . VAL A 1 198 ? 1.246 12.388 7.243 1.00 91.19 198 VAL A C 1
ATOM 1588 O O . VAL A 1 198 ? 0.316 11.976 6.549 1.00 91.19 198 VAL A O 1
ATOM 1591 N N . ILE A 1 199 ? 2.126 13.294 6.826 1.00 89.12 199 ILE A N 1
ATOM 1592 C CA . ILE A 1 199 ? 2.216 13.751 5.442 1.00 89.12 199 ILE A CA 1
ATOM 1593 C C . ILE A 1 199 ? 3.151 12.797 4.710 1.00 89.12 199 ILE A C 1
ATOM 1595 O O . ILE A 1 199 ? 4.336 12.686 5.053 1.00 89.12 199 ILE A O 1
ATOM 1599 N N . GLU A 1 200 ? 2.622 12.090 3.714 1.00 85.38 200 GLU A N 1
ATOM 1600 C CA . GLU A 1 200 ? 3.435 11.188 2.907 1.00 85.38 200 GLU A CA 1
ATOM 1601 C C . GLU A 1 200 ? 4.504 12.009 2.166 1.00 85.38 200 GLU A C 1
ATOM 1603 O O . GLU A 1 200 ? 4.231 13.144 1.766 1.00 85.38 200 GLU A O 1
ATOM 1608 N N . PRO A 1 201 ? 5.734 11.488 1.973 1.00 74.50 201 PRO A N 1
ATOM 1609 C CA . PRO A 1 201 ? 6.875 12.250 1.471 1.00 74.50 201 PRO A CA 1
ATOM 1610 C C . PRO A 1 201 ? 6.787 12.407 -0.050 1.00 74.50 201 PRO A C 1
ATOM 1612 O O . PRO A 1 201 ? 7.686 12.040 -0.811 1.00 74.50 201 PRO A O 1
ATOM 1615 N N . LEU A 1 202 ? 5.656 12.931 -0.506 1.00 71.31 202 LEU A N 1
ATOM 1616 C CA . LEU A 1 202 ? 5.477 13.423 -1.842 1.00 71.31 202 LEU A CA 1
ATOM 1617 C C . LEU A 1 202 ? 6.107 14.807 -1.881 1.00 71.31 202 LEU A C 1
ATOM 1619 O O . LEU A 1 202 ? 5.732 15.692 -1.116 1.00 71.31 202 LEU A O 1
ATOM 1623 N N . PRO A 1 203 ? 7.024 15.055 -2.814 1.00 66.50 203 PRO A N 1
ATOM 1624 C CA . PRO A 1 203 ? 7.547 16.387 -3.039 1.00 66.50 203 PRO A CA 1
ATOM 1625 C C . PRO A 1 203 ? 6.494 17.241 -3.754 1.00 66.50 203 PRO A C 1
ATOM 1627 O O . PRO A 1 203 ? 6.851 18.061 -4.574 1.00 66.50 203 PRO A O 1
ATOM 1630 N N . LEU A 1 204 ? 5.201 17.060 -3.513 1.00 65.69 204 LEU A N 1
ATOM 1631 C CA . LEU A 1 204 ? 4.126 17.812 -4.143 1.00 65.69 204 LEU A CA 1
ATOM 1632 C C . LEU A 1 204 ? 3.732 18.926 -3.178 1.00 65.69 204 LEU A C 1
ATOM 1634 O O . LEU A 1 204 ? 3.276 18.640 -2.081 1.00 65.69 204 LEU A O 1
ATOM 1638 N N . LEU A 1 205 ? 3.920 20.179 -3.580 1.00 66.94 205 LEU A N 1
ATOM 1639 C CA . LEU A 1 205 ? 3.223 21.307 -2.967 1.00 66.94 205 LEU A CA 1
ATOM 1640 C C . LEU A 1 205 ? 2.187 21.782 -3.975 1.00 66.94 205 LEU A C 1
ATOM 1642 O O . LEU A 1 205 ? 2.461 21.827 -5.180 1.00 66.94 205 LEU A O 1
ATOM 1646 N N . LEU A 1 206 ? 0.991 22.091 -3.492 1.00 67.44 206 LEU A N 1
ATOM 1647 C CA . LEU A 1 206 ? -0.041 22.703 -4.315 1.00 67.44 206 LEU A CA 1
ATOM 1648 C C . LEU A 1 206 ? 0.348 24.164 -4.622 1.00 67.44 206 LEU A C 1
ATOM 1650 O O . LEU A 1 206 ? 1.164 24.742 -3.903 1.00 67.44 206 LEU A O 1
ATOM 1654 N N . PRO A 1 207 ? -0.227 24.798 -5.665 1.00 65.88 207 PRO A N 1
ATOM 1655 C CA . PRO A 1 207 ? 0.140 26.158 -6.088 1.00 65.88 207 PRO A CA 1
ATOM 1656 C C . PRO A 1 207 ? 0.085 27.246 -4.999 1.00 65.88 207 PRO A C 1
ATOM 1658 O O . PRO A 1 207 ? 0.693 28.296 -5.177 1.00 65.88 207 PRO A O 1
ATOM 1661 N N . ASN A 1 208 ? -0.611 26.992 -3.885 1.00 68.38 208 ASN A N 1
ATOM 1662 C CA . ASN A 1 208 ? -0.756 27.904 -2.747 1.00 68.38 208 ASN A CA 1
ATOM 1663 C C . ASN A 1 208 ? 0.095 27.504 -1.524 1.00 68.38 208 ASN A C 1
ATOM 1665 O O . ASN A 1 208 ? -0.231 27.913 -0.416 1.00 68.38 208 ASN A O 1
ATOM 1669 N N . ASN A 1 209 ? 1.127 26.670 -1.699 1.00 70.56 209 ASN A N 1
ATOM 1670 C CA . ASN A 1 209 ? 1.900 26.040 -0.613 1.00 70.56 209 ASN A CA 1
ATOM 1671 C C . ASN A 1 209 ? 1.084 25.108 0.307 1.00 70.56 209 ASN A C 1
ATOM 1673 O O . ASN A 1 209 ? 1.569 24.690 1.353 1.00 70.56 209 ASN A O 1
ATOM 1677 N N . ASP A 1 210 ? -0.127 24.725 -0.103 1.00 80.31 210 ASP A N 1
ATOM 1678 C CA . ASP A 1 210 ? -0.916 23.704 0.585 1.00 80.31 210 ASP A CA 1
ATOM 1679 C C . ASP A 1 210 ? -0.314 22.306 0.365 1.00 80.31 210 ASP A C 1
ATOM 1681 O O . ASP A 1 210 ? 0.276 22.008 -0.685 1.00 80.31 210 ASP A O 1
ATOM 1685 N N . TYR A 1 211 ? -0.506 21.419 1.340 1.00 83.56 211 TYR A N 1
ATOM 1686 C CA . TYR A 1 211 ? -0.134 20.016 1.193 1.00 83.56 211 TYR A CA 1
ATOM 1687 C C . TYR A 1 211 ? -1.201 19.252 0.395 1.00 83.56 211 TYR A C 1
ATOM 1689 O O . TYR A 1 211 ? -2.401 19.523 0.521 1.00 83.56 211 TYR A O 1
ATOM 1697 N N . PRO A 1 212 ? -0.785 18.263 -0.416 1.00 84.62 212 PRO A N 1
ATOM 1698 C CA . PRO A 1 212 ? -1.705 17.417 -1.157 1.00 84.62 212 PRO A CA 1
ATOM 1699 C C . PRO A 1 212 ? -2.525 16.550 -0.195 1.00 84.62 212 PRO A C 1
ATOM 1701 O O . PRO A 1 212 ? -2.153 16.341 0.956 1.00 84.62 212 PRO A O 1
ATOM 1704 N N . LYS A 1 213 ? -3.587 15.931 -0.710 1.00 87.88 213 LYS A N 1
ATOM 1705 C CA . LYS A 1 213 ? -4.421 14.962 0.023 1.00 87.88 213 LYS A CA 1
ATOM 1706 C C . LYS A 1 213 ? -3.696 13.672 0.451 1.00 87.88 213 LYS A C 1
ATOM 1708 O O . LYS A 1 213 ? -4.306 12.812 1.074 1.00 87.88 213 LYS A O 1
ATOM 1713 N N . ALA A 1 214 ? -2.414 13.522 0.111 1.00 88.25 214 ALA A N 1
ATOM 1714 C CA . ALA A 1 214 ? -1.567 12.390 0.483 1.00 88.25 214 ALA A CA 1
ATOM 1715 C C . ALA A 1 214 ? -1.118 12.485 1.952 1.00 88.25 214 ALA A C 1
ATOM 1717 O O . ALA A 1 214 ? 0.052 12.712 2.270 1.00 88.25 214 ALA A O 1
ATOM 1718 N N . TRP A 1 215 ? -2.091 12.374 2.851 1.00 91.81 215 TRP A N 1
ATOM 1719 C CA . TRP A 1 215 ? -1.897 12.382 4.293 1.00 91.81 215 TRP A CA 1
ATOM 1720 C C . TRP A 1 215 ? -2.763 11.309 4.952 1.00 91.81 215 TRP A C 1
ATOM 1722 O O . TRP A 1 215 ? -3.826 10.938 4.438 1.00 91.81 215 TRP A O 1
ATOM 1732 N N . LYS A 1 216 ? -2.316 10.822 6.112 1.00 93.50 216 LYS A N 1
ATOM 1733 C CA . LYS A 1 216 ? -3.038 9.838 6.927 1.00 93.50 216 LYS A CA 1
ATOM 1734 C C . LYS A 1 216 ? -3.163 10.313 8.372 1.00 93.50 216 LYS A C 1
ATOM 1736 O O . LYS A 1 216 ? -2.197 10.817 8.943 1.00 93.50 216 LYS A O 1
ATOM 1741 N N . ARG A 1 217 ? -4.323 10.092 8.992 1.00 94.19 217 ARG A N 1
ATOM 1742 C CA . ARG A 1 217 ? -4.491 10.184 10.449 1.00 94.19 217 ARG A CA 1
ATOM 1743 C C . ARG A 1 217 ? -3.984 8.880 11.066 1.00 94.19 217 ARG A C 1
ATOM 1745 O O . ARG A 1 217 ? -4.452 7.799 10.709 1.00 94.19 217 ARG A O 1
ATOM 1752 N N . ILE A 1 218 ? -3.017 8.985 11.970 1.00 92.19 218 ILE A N 1
ATOM 1753 C CA . ILE A 1 218 ? -2.501 7.858 12.769 1.00 92.19 218 ILE A CA 1
ATOM 1754 C C . ILE A 1 218 ? -3.031 7.959 14.200 1.00 92.19 218 ILE A C 1
ATOM 1756 O O . ILE A 1 218 ? -3.960 8.714 14.406 1.00 92.19 218 ILE A O 1
ATOM 1760 N N . ASP A 1 219 ? -2.517 7.190 15.163 1.00 88.06 219 ASP A N 1
ATOM 1761 C CA . ASP A 1 219 ? -2.906 7.231 16.587 1.00 88.06 219 ASP A CA 1
ATOM 1762 C C . ASP A 1 219 ? -4.423 7.361 16.843 1.00 88.06 219 ASP A C 1
ATOM 1764 O O . ASP A 1 219 ? -4.935 8.406 17.243 1.00 88.06 219 ASP A O 1
ATOM 1768 N N . LEU A 1 220 ? -5.150 6.273 16.576 1.00 88.94 220 LEU A N 1
ATOM 1769 C CA . LEU A 1 220 ? -6.601 6.165 16.780 1.00 88.94 220 LEU A CA 1
ATOM 1770 C C . LEU A 1 220 ? -6.947 5.471 18.110 1.00 88.94 220 LEU A C 1
ATOM 1772 O O . LEU A 1 220 ? -7.909 4.709 18.194 1.00 88.94 220 LEU A O 1
ATOM 1776 N N . GLY A 1 221 ? -6.118 5.679 19.138 1.00 82.94 221 GLY A N 1
ATOM 1777 C CA . GLY A 1 221 ? -6.365 5.160 20.483 1.00 82.94 221 GLY A CA 1
ATOM 1778 C C . GLY A 1 221 ? -7.627 5.754 21.118 1.00 82.94 221 GLY A C 1
ATOM 1779 O O . GLY A 1 221 ? -8.170 6.755 20.650 1.00 82.94 221 GLY A O 1
ATOM 1780 N N . LEU A 1 222 ? -8.081 5.152 22.222 1.00 85.12 222 LEU A N 1
ATOM 1781 C CA . LEU A 1 222 ? -9.295 5.585 22.933 1.00 85.12 222 LEU A CA 1
ATOM 1782 C C . LEU A 1 222 ? -9.219 7.028 23.459 1.00 85.12 222 LEU A C 1
ATOM 1784 O O . LEU A 1 222 ? -10.250 7.674 23.611 1.00 85.12 222 LEU A O 1
ATOM 1788 N N . GLU A 1 223 ? -8.014 7.527 23.734 1.00 85.69 223 GLU A N 1
ATOM 1789 C CA . GLU A 1 223 ? -7.780 8.896 24.216 1.00 85.69 223 GLU A CA 1
ATOM 1790 C C . GLU A 1 223 ? -7.524 9.894 23.074 1.00 85.69 223 GLU A C 1
ATOM 1792 O O . GLU A 1 223 ? -7.717 11.100 23.240 1.00 85.69 223 GLU A O 1
ATOM 1797 N N . SER A 1 224 ? -7.124 9.388 21.906 1.00 86.06 224 SER A N 1
ATOM 1798 C CA . SER A 1 224 ? -6.662 10.192 20.772 1.00 86.06 224 SER A CA 1
ATOM 1799 C C . SER A 1 224 ? -7.799 10.637 19.850 1.00 86.06 224 SER A C 1
ATOM 1801 O O . SER A 1 224 ? -7.599 11.519 19.021 1.00 86.06 224 SER A O 1
ATOM 1803 N N . ILE A 1 225 ? -8.996 10.053 19.984 1.00 90.50 225 ILE A N 1
ATOM 1804 C CA . ILE A 1 225 ? -10.189 10.384 19.190 1.00 90.50 225 ILE A CA 1
ATOM 1805 C C . ILE A 1 225 ? -11.419 10.412 20.097 1.00 90.50 225 ILE A C 1
ATOM 1807 O O . ILE A 1 225 ? -11.581 9.558 20.969 1.00 90.50 225 ILE A O 1
ATOM 1811 N N . ARG A 1 226 ? -12.325 11.368 19.868 1.00 92.38 226 ARG A N 1
ATOM 1812 C CA . ARG A 1 226 ? -13.611 11.437 20.574 1.00 92.38 226 ARG A CA 1
ATOM 1813 C C . ARG A 1 226 ? -14.728 10.795 19.762 1.00 92.38 226 ARG A C 1
ATOM 1815 O O . ARG A 1 226 ? -14.859 11.044 18.565 1.00 92.38 226 ARG A O 1
ATOM 1822 N N . TYR A 1 227 ? -15.569 10.035 20.458 1.00 91.62 227 TYR A N 1
ATOM 1823 C CA . TYR A 1 227 ? -16.721 9.345 19.886 1.00 91.62 227 TYR A CA 1
ATOM 1824 C C . TYR A 1 227 ? -17.989 9.728 20.633 1.00 91.62 227 TYR A C 1
ATOM 1826 O O . TYR A 1 227 ? -18.050 9.651 21.860 1.00 91.62 227 TYR A O 1
ATOM 1834 N N . ASN A 1 228 ? -19.026 10.058 19.877 1.00 95.75 228 ASN A N 1
ATOM 1835 C CA . ASN A 1 228 ? -20.397 10.032 20.345 1.00 95.75 228 ASN A CA 1
ATOM 1836 C C . ASN A 1 228 ? -21.038 8.729 19.850 1.00 95.75 228 ASN A C 1
ATOM 1838 O O . ASN A 1 228 ? -21.518 8.653 18.719 1.00 95.75 228 ASN A O 1
ATOM 1842 N N . LEU A 1 229 ? -21.010 7.688 20.690 1.00 93.31 229 LEU A N 1
ATOM 1843 C CA . LEU A 1 229 ? -21.510 6.360 20.318 1.00 93.31 229 LEU A CA 1
ATOM 1844 C C . LEU A 1 229 ? -23.010 6.363 19.994 1.00 93.31 229 LEU A C 1
ATOM 1846 O O . LEU A 1 229 ? -23.427 5.627 19.106 1.00 93.31 229 LEU A O 1
ATOM 1850 N N . GLU A 1 230 ? -23.808 7.214 20.643 1.00 95.12 230 GLU A N 1
ATOM 1851 C CA . GLU A 1 230 ? -25.238 7.351 20.340 1.00 95.12 230 GLU A CA 1
ATOM 1852 C C . GLU A 1 230 ? -25.454 7.939 18.940 1.00 95.12 230 GLU A C 1
ATOM 1854 O O . GLU A 1 230 ? -26.226 7.402 18.142 1.00 95.12 230 GLU A O 1
ATOM 1859 N N . GLN A 1 231 ? -24.720 9.005 18.603 1.00 97.56 231 GLN A N 1
ATOM 1860 C CA . GLN A 1 231 ? -24.760 9.596 17.265 1.00 97.56 231 GLN A CA 1
ATOM 1861 C C . GLN A 1 231 ? -24.255 8.614 16.204 1.00 97.56 231 GLN A C 1
ATOM 1863 O O . GLN A 1 231 ? -24.865 8.509 15.141 1.00 97.56 231 GLN A O 1
ATOM 1868 N N . LEU A 1 232 ? -23.191 7.863 16.495 1.00 97.69 232 LEU A N 1
ATOM 1869 C CA . LEU A 1 232 ? -22.664 6.850 15.588 1.00 97.69 232 LEU A CA 1
ATOM 1870 C C . LEU A 1 232 ? -23.684 5.738 15.336 1.00 97.69 232 LEU A C 1
ATOM 1872 O O . LEU A 1 232 ? -23.953 5.407 14.185 1.00 97.69 232 LEU A O 1
ATOM 1876 N N . GLN A 1 233 ? -24.311 5.198 16.382 1.00 96.69 233 GLN A N 1
ATOM 1877 C CA . GLN A 1 233 ? -25.380 4.207 16.233 1.00 96.69 233 GLN A CA 1
ATOM 1878 C C . GLN A 1 233 ? -26.541 4.748 15.389 1.00 96.69 233 GLN A C 1
ATOM 1880 O O . GLN A 1 233 ? -27.000 4.072 14.465 1.00 96.69 233 GLN A O 1
ATOM 1885 N N . HIS A 1 234 ? -26.980 5.981 15.655 1.00 97.38 234 HIS A N 1
ATOM 1886 C CA . HIS A 1 234 ? -28.033 6.630 14.876 1.00 97.38 234 HIS A CA 1
ATOM 1887 C C . HIS A 1 234 ? -27.636 6.825 13.403 1.00 97.38 234 HIS A C 1
ATOM 1889 O O . HIS A 1 234 ? -28.449 6.591 12.502 1.00 97.38 234 HIS A O 1
ATOM 1895 N N . TYR A 1 235 ? -26.383 7.208 13.146 1.00 98.25 235 TYR A N 1
ATOM 1896 C CA . TYR A 1 235 ? -25.843 7.361 11.800 1.00 98.25 235 TYR A CA 1
ATOM 1897 C C . TYR A 1 235 ? -25.862 6.035 11.037 1.00 98.25 235 TYR A C 1
ATOM 1899 O O . TYR A 1 235 ? -26.348 5.992 9.905 1.00 98.25 235 TYR A O 1
ATOM 1907 N N . LEU A 1 236 ? -25.373 4.955 11.658 1.00 97.75 236 LEU A N 1
ATOM 1908 C CA . LEU A 1 236 ? -25.329 3.625 11.049 1.00 97.75 236 LEU A CA 1
ATOM 1909 C C . LEU A 1 236 ? -26.728 3.104 10.727 1.00 97.75 236 LEU A C 1
ATOM 1911 O O . LEU A 1 236 ? -26.938 2.600 9.629 1.00 97.75 236 LEU A O 1
ATOM 1915 N N . TRP A 1 237 ? -27.688 3.292 11.635 1.00 96.75 237 TRP A N 1
ATOM 1916 C CA . TRP A 1 237 ? -29.088 2.932 11.403 1.00 96.75 237 TRP A CA 1
ATOM 1917 C C . TRP A 1 237 ? -29.686 3.696 10.216 1.00 96.75 237 TRP A C 1
ATOM 1919 O O . TRP A 1 237 ? -30.265 3.111 9.304 1.00 96.75 237 TRP A O 1
ATOM 1929 N N . THR A 1 238 ? -29.500 5.017 10.188 1.00 97.75 238 THR A N 1
ATOM 1930 C CA . THR A 1 238 ? -30.062 5.885 9.140 1.00 97.75 238 THR A CA 1
ATOM 1931 C C . THR A 1 238 ? -29.445 5.614 7.765 1.00 97.75 238 THR A C 1
ATOM 1933 O O . THR A 1 238 ? -30.113 5.767 6.743 1.00 97.75 238 THR A O 1
ATOM 1936 N N . ASN A 1 239 ? -28.179 5.191 7.724 1.00 97.62 239 ASN A N 1
ATOM 1937 C CA . ASN A 1 239 ? -27.431 4.955 6.489 1.00 97.62 239 ASN A CA 1
ATOM 1938 C C . ASN A 1 239 ? -27.264 3.467 6.143 1.00 97.62 239 ASN A C 1
ATOM 1940 O O . ASN A 1 239 ? -26.530 3.160 5.205 1.00 97.62 239 ASN A O 1
ATOM 1944 N N . GLU A 1 240 ? -27.929 2.541 6.843 1.00 95.62 240 GLU A N 1
ATOM 1945 C CA . GLU A 1 240 ? -27.682 1.097 6.705 1.00 95.62 240 GLU A CA 1
ATOM 1946 C C . GLU A 1 240 ? -27.819 0.612 5.256 1.00 95.62 240 GLU A C 1
ATOM 1948 O O . GLU A 1 240 ? -26.938 -0.080 4.746 1.00 95.62 240 GLU A O 1
ATOM 1953 N N . THR A 1 241 ? -28.879 1.028 4.558 1.00 95.25 241 THR A N 1
ATOM 1954 C CA . THR A 1 241 ? -29.104 0.660 3.150 1.00 95.25 241 THR A CA 1
ATOM 1955 C C . THR A 1 241 ? -27.923 1.080 2.275 1.00 95.25 241 THR A C 1
ATOM 1957 O O . THR A 1 241 ? -27.366 0.260 1.550 1.00 95.25 241 THR A O 1
ATOM 1960 N N . LYS A 1 242 ? -27.469 2.332 2.406 1.00 93.94 242 LYS A N 1
ATOM 1961 C CA . LYS A 1 242 ? -26.357 2.867 1.611 1.00 93.94 242 LYS A CA 1
ATOM 1962 C C . LYS A 1 242 ? -25.013 2.239 1.992 1.00 93.94 242 LYS A C 1
ATOM 1964 O O . LYS A 1 242 ? -24.166 2.017 1.130 1.00 93.94 242 LYS A O 1
ATOM 1969 N N . LEU A 1 243 ? -24.818 1.916 3.272 1.00 93.12 243 LEU A N 1
ATOM 1970 C CA . LEU A 1 243 ? -23.665 1.148 3.742 1.00 93.12 243 LEU A CA 1
ATOM 1971 C C . LEU A 1 243 ? -23.620 -0.223 3.059 1.00 93.12 243 LEU A C 1
ATOM 1973 O O . LEU A 1 243 ? -22.581 -0.589 2.519 1.00 93.12 243 LEU A O 1
ATOM 1977 N N . ARG A 1 244 ? -24.741 -0.953 3.022 1.00 91.56 244 ARG A N 1
ATOM 1978 C CA . ARG A 1 244 ? -24.843 -2.275 2.375 1.00 91.56 244 ARG A CA 1
ATOM 1979 C C . ARG A 1 244 ? -24.741 -2.220 0.851 1.00 91.56 244 ARG A C 1
ATOM 1981 O O . ARG A 1 244 ? -24.320 -3.196 0.241 1.00 91.56 244 ARG A O 1
ATOM 1988 N N . GLU A 1 245 ? -25.102 -1.097 0.236 1.00 88.38 245 GLU A N 1
ATOM 1989 C CA . GLU A 1 245 ? -24.894 -0.867 -1.197 1.00 88.38 245 GLU A CA 1
ATOM 1990 C C . GLU A 1 245 ? -23.413 -0.678 -1.546 1.00 88.38 245 GLU A C 1
ATOM 1992 O O . GLU A 1 245 ? -22.961 -1.169 -2.582 1.00 88.38 245 GLU A O 1
ATOM 1997 N N . LEU A 1 246 ? -22.655 0.047 -0.716 1.00 85.19 246 LEU A N 1
ATOM 1998 C CA . LEU A 1 246 ? -21.286 0.473 -1.037 1.00 85.19 246 LEU A CA 1
ATOM 1999 C C . LEU A 1 246 ? -20.195 -0.428 -0.446 1.00 85.19 246 LEU A C 1
ATOM 2001 O O . LEU A 1 246 ? -19.108 -0.539 -1.026 1.00 85.19 246 LEU A O 1
ATOM 2005 N N . LEU A 1 247 ? -20.470 -1.071 0.685 1.00 84.50 247 LEU A N 1
ATOM 2006 C CA . LEU A 1 247 ? -19.574 -1.994 1.372 1.00 84.50 247 LEU A CA 1
ATOM 2007 C C . LEU A 1 247 ? -20.050 -3.436 1.198 1.00 84.50 247 LEU A C 1
ATOM 2009 O O . LEU A 1 247 ? -21.214 -3.709 0.920 1.00 84.50 247 LEU A O 1
ATOM 2013 N N . ASN A 1 248 ? -19.151 -4.397 1.407 1.00 83.69 248 ASN A N 1
ATOM 2014 C CA . ASN A 1 248 ? -19.587 -5.787 1.509 1.00 83.69 248 ASN A CA 1
ATOM 2015 C C . ASN A 1 248 ? -20.345 -6.028 2.824 1.00 83.69 248 ASN A C 1
ATOM 2017 O O . ASN A 1 248 ? -20.061 -5.408 3.851 1.00 83.69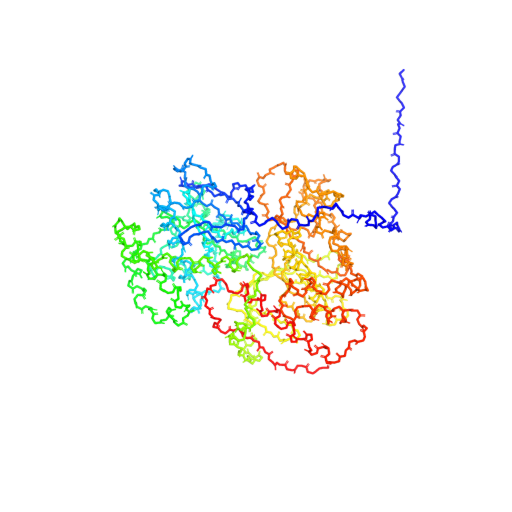 248 ASN A O 1
ATOM 2021 N N . GLN A 1 249 ? -21.243 -7.009 2.785 1.00 88.19 249 GLN A N 1
ATOM 2022 C CA . GLN A 1 249 ? -22.083 -7.413 3.908 1.00 88.19 249 GLN A CA 1
ATOM 2023 C C . GLN A 1 249 ? -21.287 -7.657 5.203 1.00 88.19 249 GLN A C 1
ATOM 2025 O O . GLN A 1 249 ? -21.646 -7.119 6.244 1.00 88.19 249 GLN A O 1
ATOM 2030 N N . GLY A 1 250 ? -20.173 -8.394 5.135 1.00 90.19 250 GLY A N 1
ATOM 2031 C CA . GLY A 1 250 ? -19.360 -8.712 6.313 1.00 90.19 250 GLY A CA 1
ATOM 2032 C C . GLY A 1 250 ? -18.714 -7.486 6.965 1.00 90.19 250 GLY A C 1
ATOM 2033 O O . GLY A 1 250 ? -18.607 -7.436 8.185 1.00 90.19 250 GLY A O 1
ATOM 2034 N N . SER A 1 251 ? -18.332 -6.468 6.187 1.00 91.12 251 SER A N 1
ATOM 2035 C CA . SER A 1 251 ? -17.824 -5.202 6.731 1.00 91.12 251 SER A CA 1
ATOM 2036 C C . SER A 1 251 ? -18.913 -4.399 7.435 1.00 91.12 251 SER A C 1
ATOM 2038 O O . SER A 1 251 ? -18.654 -3.852 8.502 1.00 91.12 251 SER A O 1
ATOM 2040 N N . VAL A 1 252 ? -20.128 -4.351 6.883 1.00 95.62 252 VAL A N 1
ATOM 2041 C CA . VAL A 1 252 ? -21.257 -3.681 7.550 1.00 95.62 252 VAL A CA 1
ATOM 2042 C C . VAL A 1 252 ? -21.620 -4.408 8.843 1.00 95.62 252 VAL A C 1
ATOM 2044 O O . VAL A 1 252 ? -21.785 -3.775 9.883 1.00 95.62 252 VAL A O 1
ATOM 2047 N N . ASP A 1 253 ? -21.680 -5.737 8.804 1.00 96.81 253 ASP A N 1
ATOM 2048 C CA . ASP A 1 253 ? -22.022 -6.541 9.975 1.00 96.81 253 ASP A CA 1
ATOM 2049 C C . ASP A 1 253 ? -20.946 -6.419 11.068 1.00 96.81 253 ASP A C 1
ATOM 2051 O O . ASP A 1 253 ? -21.284 -6.274 12.245 1.00 96.81 253 ASP A O 1
ATOM 2055 N N . LEU A 1 254 ? -19.659 -6.374 10.690 1.00 97.81 254 LEU A N 1
ATOM 2056 C CA . LEU A 1 254 ? -18.560 -6.099 11.620 1.00 97.81 254 LEU A CA 1
ATOM 2057 C C . LEU A 1 254 ? -18.669 -4.700 12.223 1.00 97.81 254 LEU A C 1
ATOM 2059 O O . LEU A 1 254 ? -18.521 -4.563 13.431 1.00 97.81 254 LEU A O 1
ATOM 2063 N N . LEU A 1 255 ? -18.945 -3.676 11.412 1.00 98.00 255 LEU A N 1
ATOM 2064 C CA . LEU A 1 255 ? -19.107 -2.299 11.878 1.00 98.00 255 LEU A CA 1
ATOM 2065 C C . LEU A 1 255 ? -20.225 -2.196 12.924 1.00 98.00 255 LEU A C 1
ATOM 2067 O O . LEU A 1 255 ? -20.011 -1.666 14.013 1.00 98.00 255 LEU A O 1
ATOM 2071 N N . LEU A 1 256 ? -21.395 -2.769 12.633 1.00 97.56 256 LEU A N 1
ATOM 2072 C CA . LEU A 1 256 ? -22.525 -2.795 13.562 1.00 97.56 256 LEU A CA 1
ATOM 2073 C C . LEU A 1 256 ? -22.187 -3.573 14.843 1.00 97.56 256 LEU A C 1
ATOM 2075 O O . LEU A 1 256 ? -22.488 -3.108 15.942 1.00 97.56 256 LEU A O 1
ATOM 2079 N N . CYS A 1 257 ? -21.554 -4.742 14.725 1.00 98.00 257 CYS A N 1
ATOM 2080 C CA . CYS A 1 257 ? -21.190 -5.578 15.870 1.00 98.00 257 CYS A CA 1
ATOM 2081 C C . CYS A 1 257 ? -20.114 -4.923 16.753 1.00 98.00 257 CYS A C 1
ATOM 2083 O O . CYS A 1 257 ? -20.254 -4.893 17.976 1.00 98.00 257 CYS A O 1
ATOM 2085 N N . ALA A 1 258 ? -19.087 -4.325 16.144 1.00 97.56 258 ALA A N 1
ATOM 2086 C CA . ALA A 1 258 ? -18.026 -3.603 16.838 1.00 97.56 258 ALA A CA 1
ATOM 2087 C C . ALA A 1 258 ? -18.582 -2.409 17.625 1.00 97.56 258 ALA A C 1
ATOM 2089 O O . ALA A 1 258 ? -18.256 -2.249 18.799 1.00 97.56 258 ALA A O 1
ATOM 2090 N N . VAL A 1 259 ? -19.479 -1.612 17.032 1.00 97.12 259 VAL A N 1
ATOM 2091 C CA . VAL A 1 259 ? -20.102 -0.474 17.727 1.00 97.12 259 VAL A CA 1
ATOM 2092 C C . VAL A 1 259 ? -20.980 -0.937 18.892 1.00 97.12 259 VAL A C 1
ATOM 2094 O O . VAL A 1 259 ? -20.921 -0.324 19.959 1.00 97.12 259 VAL A O 1
ATOM 2097 N N . ARG A 1 260 ? -21.734 -2.041 18.756 1.00 96.69 260 ARG A N 1
ATOM 2098 C CA . ARG A 1 260 ? -22.477 -2.641 19.885 1.00 96.69 260 ARG A CA 1
ATOM 2099 C C . ARG A 1 260 ? -21.542 -3.076 21.013 1.00 96.69 260 ARG A C 1
ATOM 2101 O O . ARG A 1 260 ? -21.808 -2.755 22.171 1.00 96.69 260 ARG A O 1
ATOM 2108 N N . TYR A 1 261 ? -20.441 -3.752 20.681 1.00 96.94 261 TYR A N 1
ATOM 2109 C CA . TYR A 1 261 ? -19.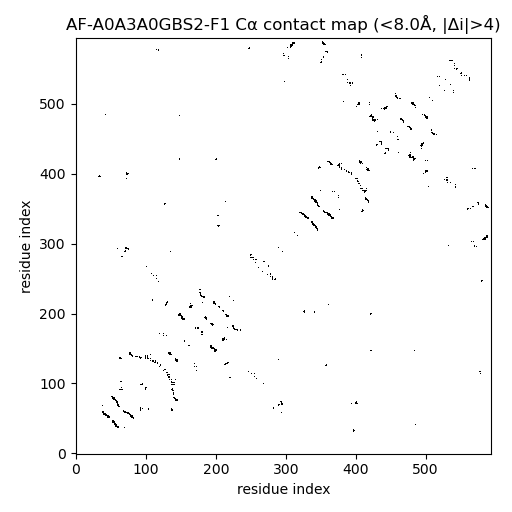437 -4.173 21.661 1.00 96.94 261 TYR A CA 1
ATOM 2110 C C . TYR A 1 261 ? -18.846 -2.971 22.406 1.00 96.94 261 TYR A C 1
ATOM 2112 O O . TYR A 1 261 ? -18.830 -2.948 23.634 1.00 96.94 261 TYR A O 1
ATOM 2120 N N . LEU A 1 262 ? -18.427 -1.933 21.674 1.00 95.06 262 LEU A N 1
ATOM 2121 C CA . LEU A 1 262 ? -17.842 -0.713 22.241 1.00 95.06 262 LEU A CA 1
ATOM 2122 C C . LEU A 1 262 ? -18.834 0.086 23.100 1.00 95.06 262 LEU A C 1
ATOM 2124 O O . LEU A 1 262 ? -18.419 0.763 24.037 1.00 95.06 262 LEU A O 1
ATOM 2128 N N . SER A 1 263 ? -20.130 -0.010 22.799 1.00 94.38 263 SER A N 1
ATOM 2129 C CA . SER A 1 263 ? -21.197 0.681 23.533 1.00 94.38 263 SER A CA 1
ATOM 2130 C C . SER A 1 263 ? -21.689 -0.080 24.763 1.00 94.38 263 SER A C 1
ATOM 2132 O O . SER A 1 263 ? -22.426 0.486 25.564 1.00 94.38 263 SER A O 1
ATOM 2134 N N . THR A 1 264 ? -21.311 -1.350 24.924 1.00 94.50 264 THR A N 1
ATOM 2135 C CA . THR A 1 264 ? -21.768 -2.192 26.033 1.00 94.50 264 THR A CA 1
ATOM 2136 C C . THR A 1 264 ? -20.811 -2.050 27.228 1.00 94.50 264 THR A C 1
ATOM 2138 O O . THR A 1 264 ? -19.649 -2.465 27.143 1.00 94.50 264 THR A O 1
ATOM 2141 N N . PRO A 1 265 ? -21.249 -1.476 28.367 1.00 91.25 265 PRO A N 1
ATOM 2142 C CA . PRO A 1 265 ? -20.389 -1.312 29.535 1.00 91.25 265 PRO A CA 1
ATOM 2143 C C . PRO A 1 265 ? -19.899 -2.663 30.060 1.00 91.25 265 PRO A C 1
ATOM 2145 O O . PRO A 1 265 ? -20.689 -3.573 30.289 1.00 91.25 265 PRO A O 1
ATOM 2148 N N . GLY A 1 266 ? -18.587 -2.796 30.261 1.00 89.50 266 GLY A N 1
ATOM 2149 C CA . GLY A 1 266 ? -17.999 -4.044 30.758 1.00 89.50 266 GLY A CA 1
ATOM 2150 C C . GLY A 1 266 ? -18.041 -5.214 29.767 1.00 89.50 266 GLY A C 1
ATOM 2151 O O . GLY A 1 266 ? -17.839 -6.351 30.192 1.00 89.50 266 GLY A O 1
ATOM 2152 N N . ALA A 1 267 ? -18.280 -4.955 28.473 1.00 92.19 267 ALA A N 1
ATOM 2153 C CA . ALA A 1 267 ? -18.238 -5.986 27.441 1.00 92.19 267 ALA A CA 1
ATOM 2154 C C . ALA A 1 267 ? -16.923 -6.775 27.484 1.00 92.19 267 ALA A C 1
ATOM 2156 O O . ALA A 1 267 ? -15.824 -6.205 27.499 1.00 92.19 267 ALA A O 1
ATOM 2157 N N . SER A 1 268 ? -17.070 -8.093 27.505 1.00 91.69 268 SER A N 1
ATOM 2158 C CA . SER A 1 268 ? -16.012 -9.091 27.513 1.00 91.69 268 SER A CA 1
ATOM 2159 C C . SER A 1 268 ? -16.473 -10.319 26.717 1.00 91.69 268 SER A C 1
ATOM 2161 O O . SER A 1 268 ? -17.648 -10.390 26.339 1.00 91.69 268 SER A O 1
ATOM 2163 N N . PRO A 1 269 ? -15.586 -11.298 26.465 1.00 90.75 269 PRO A N 1
ATOM 2164 C CA . PRO A 1 269 ? -15.974 -12.554 25.827 1.00 90.75 269 PRO A CA 1
ATOM 2165 C C . PRO A 1 269 ? -17.142 -13.272 26.515 1.00 90.75 269 PRO A C 1
ATOM 2167 O O . PRO A 1 269 ? -17.941 -13.925 25.856 1.00 90.75 269 PRO A O 1
ATOM 2170 N N . GLU A 1 270 ? -17.248 -13.143 27.838 1.00 91.56 270 GLU A N 1
ATOM 2171 C CA . GLU A 1 270 ? -18.259 -13.811 28.659 1.00 91.56 270 GLU A CA 1
ATOM 2172 C C . GLU A 1 270 ? -19.571 -13.025 28.754 1.00 91.56 270 GLU A C 1
ATOM 2174 O O . GLU A 1 270 ? -20.622 -13.618 28.987 1.00 91.56 270 GLU A O 1
ATOM 2179 N N . THR A 1 271 ? -19.517 -11.696 28.632 1.00 93.69 271 THR A N 1
ATOM 2180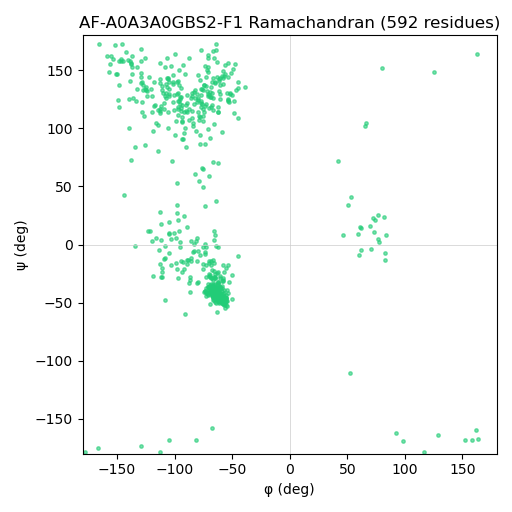 C CA . THR A 1 271 ? -20.672 -10.815 28.880 1.00 93.69 271 THR A CA 1
ATOM 2181 C C . THR A 1 271 ? -21.333 -10.300 27.607 1.00 93.69 271 THR A C 1
ATOM 2183 O O . THR A 1 271 ? -22.470 -9.837 27.663 1.00 93.69 271 THR A O 1
ATOM 2186 N N . PHE A 1 272 ? -20.654 -10.372 26.460 1.00 96.69 272 PHE A N 1
ATOM 2187 C CA . PHE A 1 272 ? -21.188 -9.908 25.186 1.00 96.69 272 PHE A CA 1
ATOM 2188 C C . PHE A 1 272 ? -21.792 -11.066 24.382 1.00 96.69 272 PHE A C 1
ATOM 2190 O O . PHE A 1 272 ? -21.073 -11.924 23.880 1.00 96.69 272 PHE A O 1
ATOM 2197 N N . GLU A 1 273 ? -23.119 -11.068 24.229 1.00 96.38 273 GLU A N 1
ATOM 2198 C CA . GLU A 1 273 ? -23.883 -12.153 23.587 1.00 96.38 273 GLU A CA 1
ATOM 2199 C C . GLU A 1 273 ? -23.384 -12.493 22.169 1.00 96.38 273 GLU A C 1
ATOM 2201 O O . GLU A 1 273 ? -23.245 -13.664 21.818 1.00 96.38 273 GLU A O 1
ATOM 2206 N N . ASP A 1 274 ? -23.014 -11.477 21.384 1.00 96.56 274 ASP A N 1
ATOM 2207 C CA . ASP A 1 274 ? -22.567 -11.634 19.995 1.00 96.56 274 ASP A CA 1
ATOM 2208 C C . ASP A 1 274 ? -21.048 -11.861 19.853 1.00 96.56 274 ASP A C 1
ATOM 2210 O O . ASP A 1 274 ? -20.496 -11.708 18.758 1.00 96.56 274 ASP A O 1
ATOM 2214 N N . PHE A 1 275 ? -20.324 -12.197 20.928 1.00 96.88 275 PHE A N 1
ATOM 2215 C CA . PHE A 1 275 ? -18.856 -12.246 20.884 1.00 96.88 275 PHE A CA 1
ATOM 2216 C C . PHE A 1 275 ? -18.314 -13.259 19.868 1.00 96.88 275 PHE A C 1
ATOM 2218 O O . PHE A 1 275 ? -17.332 -12.980 19.181 1.00 96.88 275 PHE A O 1
ATOM 2225 N N . SER A 1 276 ? -18.982 -14.405 19.707 1.00 96.94 276 SER A N 1
ATOM 2226 C CA . SER A 1 276 ? -18.590 -15.407 18.707 1.00 96.94 276 SER A CA 1
ATOM 2227 C C . SER A 1 276 ? -18.717 -14.883 17.269 1.00 96.94 276 SER A C 1
ATOM 2229 O O . SER A 1 276 ? -17.854 -15.149 16.428 1.00 96.94 276 SER A O 1
ATOM 2231 N N . GLU A 1 277 ? -19.752 -14.088 16.980 1.00 97.56 277 GLU A N 1
ATOM 2232 C CA . GLU A 1 277 ? -19.911 -13.475 15.659 1.00 97.56 277 GLU A CA 1
ATOM 2233 C C . GLU A 1 277 ? -18.900 -12.337 15.463 1.00 97.56 277 GLU A C 1
ATOM 2235 O O . GLU A 1 277 ? -18.276 -12.259 14.404 1.00 97.56 277 GLU A O 1
ATOM 2240 N N . LEU A 1 278 ? -18.647 -11.520 16.494 1.00 97.62 278 LEU A N 1
ATOM 2241 C CA . LEU A 1 278 ? -17.583 -10.511 16.480 1.00 97.62 278 LEU A CA 1
ATOM 2242 C C . LEU A 1 278 ? -16.223 -11.141 16.159 1.00 97.62 278 LEU A C 1
ATOM 2244 O O . LEU A 1 278 ? -15.470 -10.602 15.347 1.00 97.62 278 LEU A O 1
ATOM 2248 N N . GLU A 1 279 ? -15.917 -12.295 16.753 1.00 97.06 279 GLU A N 1
ATOM 2249 C CA . GLU A 1 279 ? -14.689 -13.043 16.503 1.00 97.06 279 GLU A CA 1
ATOM 2250 C C . GLU A 1 279 ? -14.569 -13.491 15.046 1.00 97.06 279 GLU A C 1
ATOM 2252 O O . GLU A 1 279 ? -13.557 -13.228 14.387 1.00 97.06 279 GLU A O 1
ATOM 2257 N N . LYS A 1 280 ? -15.617 -14.116 14.513 1.00 96.25 280 LYS A N 1
ATOM 2258 C CA . LYS A 1 280 ? -15.675 -14.577 13.123 1.00 96.25 280 LYS A CA 1
ATOM 2259 C C . LYS A 1 280 ? -15.559 -13.422 12.122 1.00 96.25 280 LYS A C 1
ATOM 2261 O O . LYS A 1 280 ? -14.798 -13.521 11.151 1.00 96.25 280 LYS A O 1
ATOM 2266 N N . LEU A 1 281 ? -16.283 -12.328 12.350 1.00 96.38 281 LEU A N 1
ATOM 2267 C CA . LEU A 1 281 ? -16.263 -11.136 11.500 1.00 96.38 281 LEU A CA 1
ATOM 2268 C C . LEU A 1 281 ? -14.897 -10.439 11.555 1.00 96.38 281 LEU A C 1
ATOM 2270 O O . LEU A 1 281 ? -14.325 -10.120 10.512 1.00 96.38 281 LEU A O 1
ATOM 2274 N N . THR A 1 282 ? -14.322 -10.296 12.752 1.00 95.62 282 THR A N 1
ATOM 2275 C CA . THR A 1 282 ? -12.982 -9.725 12.952 1.00 95.62 282 THR A CA 1
ATOM 2276 C C . THR A 1 282 ? -11.914 -10.556 12.252 1.00 95.62 282 THR A C 1
ATOM 2278 O O . THR A 1 282 ? -11.060 -10.007 11.555 1.00 95.62 282 THR A O 1
ATOM 2281 N N . ARG A 1 283 ? -11.968 -11.888 12.377 1.00 92.75 283 ARG A N 1
ATOM 2282 C CA . ARG A 1 283 ? -11.052 -12.789 11.669 1.00 92.75 283 ARG A CA 1
ATOM 2283 C C . ARG A 1 283 ? -11.152 -12.615 10.160 1.00 92.75 283 ARG A C 1
ATOM 2285 O O . ARG A 1 283 ? -10.124 -12.526 9.497 1.00 92.75 283 ARG A O 1
ATOM 2292 N N . SER A 1 284 ? -12.371 -12.552 9.632 1.00 88.69 284 SER A N 1
ATOM 2293 C CA . SER A 1 284 ? -12.619 -12.387 8.197 1.00 88.69 284 SER A CA 1
ATOM 2294 C C . SER A 1 284 ? -12.051 -11.062 7.684 1.00 88.69 284 SER A C 1
ATOM 2296 O O . SER A 1 284 ? -11.332 -11.050 6.689 1.00 88.69 284 SER A O 1
ATOM 2298 N N . TYR A 1 285 ? -12.277 -9.964 8.412 1.00 91.94 285 TYR A N 1
ATOM 2299 C CA . TYR A 1 285 ? -11.687 -8.658 8.109 1.00 91.94 285 TYR A CA 1
ATOM 2300 C C . TYR A 1 285 ? -10.151 -8.685 8.140 1.00 91.94 285 TYR A C 1
ATOM 2302 O O . TYR A 1 285 ? -9.497 -8.157 7.240 1.00 91.94 285 TYR A O 1
ATOM 2310 N N . ARG A 1 286 ? -9.556 -9.322 9.157 1.00 91.31 286 ARG A N 1
ATOM 2311 C CA . ARG A 1 286 ? -8.096 -9.419 9.310 1.00 91.31 286 ARG A CA 1
ATOM 2312 C C . ARG A 1 286 ? -7.453 -10.276 8.226 1.00 91.31 286 ARG A C 1
ATOM 2314 O O . ARG A 1 286 ? -6.425 -9.875 7.695 1.00 91.31 286 ARG A O 1
ATOM 2321 N N . LEU A 1 287 ? -8.056 -11.416 7.880 1.00 85.06 287 LEU A N 1
ATOM 2322 C CA . LEU A 1 287 ? -7.611 -12.267 6.770 1.00 85.06 287 LEU A CA 1
ATOM 2323 C C . LEU A 1 287 ? -7.599 -11.478 5.473 1.00 85.06 287 LEU A C 1
ATOM 2325 O O . LEU A 1 287 ? -6.575 -11.404 4.810 1.00 85.06 287 LEU A O 1
ATOM 2329 N N . ALA A 1 288 ? -8.706 -10.813 5.178 1.00 82.50 288 ALA A N 1
ATOM 2330 C CA . ALA A 1 288 ? -8.841 -10.065 3.951 1.00 82.50 288 ALA A CA 1
ATOM 2331 C C . ALA A 1 288 ? -7.896 -8.830 3.944 1.00 82.50 288 ALA A C 1
ATOM 2333 O O . ALA A 1 288 ? -7.391 -8.422 2.898 1.00 82.50 288 ALA A O 1
ATOM 2334 N N . THR A 1 289 ? -7.566 -8.262 5.116 1.00 84.31 289 THR A N 1
ATOM 2335 C CA . THR A 1 289 ? -6.604 -7.143 5.233 1.00 84.31 289 THR A CA 1
ATOM 2336 C C . THR A 1 289 ? -5.187 -7.638 5.003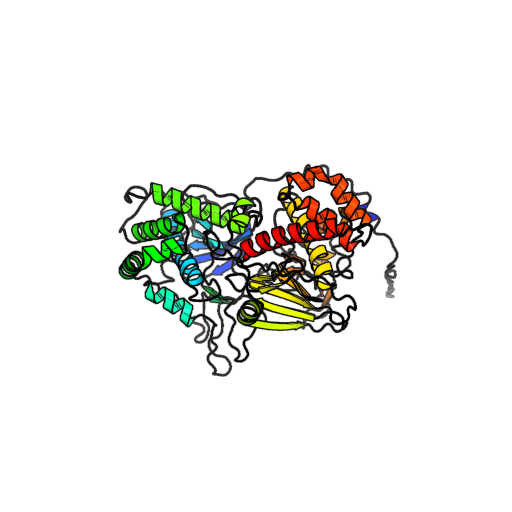 1.00 84.31 289 THR A C 1
ATOM 2338 O O . THR A 1 289 ? -4.422 -7.031 4.261 1.00 84.31 289 THR A O 1
ATOM 2341 N N . ALA A 1 290 ? -4.839 -8.769 5.605 1.00 80.88 290 ALA A N 1
ATOM 2342 C CA . ALA A 1 290 ? -3.554 -9.415 5.419 1.00 80.88 290 ALA A CA 1
ATOM 2343 C C . ALA A 1 290 ? -3.376 -9.934 3.982 1.00 80.88 290 ALA A C 1
ATOM 2345 O O . ALA A 1 290 ? -2.277 -9.852 3.447 1.00 80.88 290 ALA A O 1
ATOM 2346 N N . GLU A 1 291 ? -4.443 -10.405 3.334 1.00 75.19 291 GLU A N 1
ATOM 2347 C CA . GLU A 1 291 ? -4.460 -10.745 1.909 1.00 75.19 291 GLU A CA 1
ATOM 2348 C C . GLU A 1 291 ? -4.113 -9.527 1.054 1.00 75.19 291 GLU A C 1
ATOM 2350 O O . GLU A 1 291 ? -3.231 -9.598 0.202 1.00 75.19 291 GLU A O 1
ATOM 2355 N N . HIS A 1 292 ? -4.736 -8.383 1.339 1.00 74.50 292 HIS A N 1
ATOM 2356 C CA . HIS A 1 292 ? -4.420 -7.128 0.668 1.00 74.50 292 HIS A CA 1
ATOM 2357 C C . HIS A 1 292 ? -2.972 -6.669 0.912 1.00 74.50 292 HIS A C 1
ATOM 2359 O O . HIS A 1 292 ? -2.341 -6.182 -0.016 1.00 74.50 292 HIS A O 1
ATOM 2365 N N . MET A 1 293 ? -2.424 -6.841 2.118 1.00 75.44 293 MET A N 1
ATOM 2366 C CA . MET A 1 293 ? -1.088 -6.332 2.466 1.00 75.44 293 MET A CA 1
ATOM 2367 C C . MET A 1 293 ? 0.067 -7.290 2.127 1.00 75.44 293 MET A C 1
ATOM 2369 O O . MET A 1 293 ? 1.172 -6.841 1.823 1.00 75.44 293 MET A O 1
ATOM 2373 N N . GLY A 1 294 ? -0.155 -8.605 2.219 1.00 57.50 294 GLY A N 1
ATOM 2374 C CA . GLY A 1 294 ? 0.903 -9.622 2.256 1.00 57.50 294 GLY A CA 1
ATOM 2375 C C . GLY A 1 294 ? 0.693 -10.849 1.365 1.00 57.50 294 GLY A C 1
ATOM 2376 O O . GLY A 1 294 ? 1.576 -11.714 1.328 1.00 57.50 294 GLY A O 1
ATOM 2377 N N . LEU A 1 295 ? -0.427 -10.939 0.641 1.00 54.34 295 LEU A N 1
ATOM 2378 C CA . LEU A 1 295 ? -0.579 -11.856 -0.488 1.00 54.34 295 LEU A CA 1
ATOM 2379 C C . LEU A 1 295 ? -0.450 -11.084 -1.800 1.00 54.34 295 LEU A C 1
ATOM 2381 O O . LEU A 1 295 ? -0.658 -9.871 -1.873 1.00 54.34 295 LEU A O 1
ATOM 2385 N N . GLU A 1 296 ? -0.023 -11.802 -2.840 1.00 47.69 296 GLU A N 1
ATOM 2386 C CA . GLU A 1 296 ? 0.037 -11.267 -4.191 1.00 47.69 296 GLU A CA 1
ATOM 2387 C C . GLU A 1 296 ? -1.256 -10.511 -4.500 1.00 47.69 296 GLU A C 1
ATOM 2389 O O . GLU A 1 296 ? -2.339 -11.013 -4.218 1.00 47.69 296 GLU A O 1
ATOM 2394 N N . GLY A 1 297 ? -1.135 -9.317 -5.087 1.00 40.34 297 GLY A N 1
ATOM 2395 C CA . GLY A 1 297 ? -2.263 -8.525 -5.569 1.00 40.34 297 GLY A CA 1
ATOM 2396 C C . GLY A 1 297 ? -3.041 -9.239 -6.668 1.00 40.34 297 GLY A C 1
ATOM 2397 O O . GLY A 1 297 ? -2.963 -8.845 -7.828 1.00 40.34 297 GLY A O 1
ATOM 2398 N N . LEU A 1 298 ? -3.754 -10.296 -6.301 1.00 43.03 298 LEU A N 1
ATOM 2399 C CA . LEU A 1 298 ? -4.541 -11.180 -7.129 1.00 43.03 298 LEU A CA 1
ATOM 2400 C C . LEU A 1 298 ? -5.928 -11.204 -6.526 1.00 43.03 298 LEU A C 1
ATOM 2402 O O . LEU A 1 298 ? -6.308 -12.119 -5.801 1.00 43.03 298 LEU A O 1
ATOM 2406 N N . SER A 1 299 ? -6.726 -10.225 -6.927 1.00 43.31 299 SER A N 1
ATOM 2407 C CA . SER A 1 299 ? -8.107 -10.576 -7.196 1.00 43.31 299 SER A CA 1
ATOM 2408 C C . SER A 1 299 ? -8.075 -11.822 -8.073 1.00 43.31 299 SER A C 1
ATOM 2410 O O . SER A 1 299 ? -7.405 -11.855 -9.112 1.00 43.31 299 SER A O 1
ATOM 2412 N N . THR A 1 300 ? -8.729 -12.884 -7.624 1.00 44.31 300 THR A N 1
ATOM 2413 C CA . THR A 1 300 ? -8.890 -14.088 -8.430 1.00 44.31 300 THR A CA 1
ATOM 2414 C C . THR A 1 300 ? -9.388 -13.671 -9.820 1.00 44.31 300 THR A C 1
ATOM 2416 O O . THR A 1 300 ? -10.119 -12.683 -9.937 1.00 44.31 300 THR A O 1
ATOM 2419 N N . PRO A 1 301 ? -9.086 -14.406 -10.905 1.00 43.66 301 PRO A N 1
ATOM 2420 C CA . PRO A 1 301 ? -9.675 -14.108 -12.212 1.00 43.66 301 PRO A CA 1
ATOM 2421 C C . PRO A 1 301 ? -11.207 -13.962 -12.153 1.00 43.66 301 PRO A C 1
ATOM 2423 O O . PRO A 1 301 ? -11.798 -13.242 -12.948 1.00 43.66 301 PRO A O 1
ATOM 2426 N N . LYS A 1 302 ? -11.854 -14.612 -11.177 1.00 45.00 302 LYS A N 1
ATOM 2427 C CA . LYS A 1 302 ? -13.280 -14.480 -10.869 1.00 45.00 302 LYS A CA 1
ATOM 2428 C C . LYS A 1 302 ? -13.656 -13.114 -10.279 1.00 45.00 302 LYS A C 1
ATOM 2430 O O . LYS A 1 302 ? -14.712 -12.603 -10.624 1.00 45.00 302 LYS A O 1
ATOM 2435 N N . GLU A 1 303 ? -12.837 -12.536 -9.409 1.00 49.88 303 GLU A N 1
ATOM 2436 C CA . GLU A 1 303 ? -13.025 -11.187 -8.858 1.00 49.88 303 GLU A CA 1
A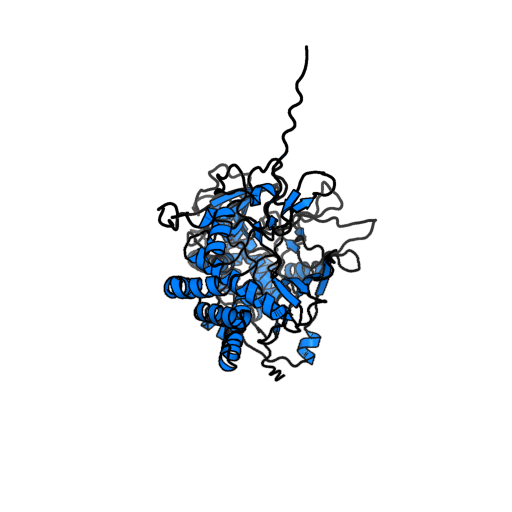TOM 2437 C C . GLU A 1 303 ? -12.694 -10.104 -9.882 1.00 49.88 303 GLU A C 1
ATOM 2439 O O . GLU A 1 303 ? -13.489 -9.187 -10.040 1.00 49.88 303 GLU A O 1
ATOM 2444 N N . ILE A 1 304 ? -11.620 -10.269 -10.666 1.00 49.12 304 ILE A N 1
ATOM 2445 C CA . ILE A 1 304 ? -11.304 -9.374 -11.794 1.00 49.12 304 ILE A CA 1
ATOM 2446 C C . ILE A 1 304 ? -12.474 -9.341 -12.787 1.00 49.12 304 ILE A C 1
ATOM 2448 O O . ILE A 1 304 ? -12.902 -8.273 -13.205 1.00 49.12 304 ILE A O 1
ATOM 2452 N N . ARG A 1 305 ? -13.059 -10.502 -13.113 1.00 50.34 305 ARG A N 1
ATOM 2453 C CA . ARG A 1 305 ? -14.248 -10.596 -13.982 1.00 50.34 305 ARG A CA 1
ATOM 2454 C C . ARG A 1 305 ? -15.527 -10.025 -13.362 1.00 50.34 305 ARG A C 1
ATOM 2456 O O . ARG A 1 305 ? -16.496 -9.827 -14.086 1.00 50.34 305 ARG A O 1
ATOM 2463 N N . ARG A 1 306 ? -15.569 -9.835 -12.040 1.00 48.41 306 ARG A N 1
ATOM 2464 C CA . ARG A 1 306 ? -16.698 -9.213 -11.329 1.00 48.41 306 ARG A CA 1
ATOM 2465 C C . ARG A 1 306 ? -16.554 -7.700 -11.227 1.00 48.41 306 ARG A C 1
ATOM 2467 O O . ARG A 1 306 ? -17.557 -7.049 -10.957 1.00 48.41 306 ARG A O 1
ATOM 2474 N N . THR A 1 307 ? -15.356 -7.157 -11.438 1.00 48.50 307 THR A N 1
ATOM 2475 C CA . THR A 1 307 ? -15.140 -5.716 -11.559 1.00 48.50 307 THR A CA 1
ATOM 2476 C C . THR A 1 307 ? -15.922 -5.210 -12.773 1.00 48.50 307 THR A C 1
ATOM 2478 O O . THR A 1 307 ? -15.615 -5.616 -13.895 1.00 48.50 307 THR A O 1
ATOM 2481 N N . PRO A 1 308 ? -16.956 -4.370 -12.586 1.00 48.19 308 PRO A N 1
ATOM 2482 C CA . PRO A 1 308 ? -17.767 -3.885 -13.690 1.00 48.19 308 PRO A CA 1
ATOM 2483 C C . PRO A 1 308 ? -16.911 -2.995 -14.582 1.00 48.19 308 PRO A C 1
ATOM 2485 O O . PRO A 1 308 ? -16.467 -1.938 -14.138 1.00 48.19 308 PRO A O 1
ATOM 2488 N N . ILE A 1 309 ? -16.715 -3.433 -15.822 1.00 52.84 309 ILE A N 1
ATOM 2489 C CA . ILE A 1 309 ? -16.078 -2.668 -16.888 1.00 52.84 309 ILE A CA 1
ATOM 2490 C C . ILE A 1 309 ? -17.154 -1.798 -17.538 1.00 52.84 309 ILE A C 1
ATOM 2492 O O . ILE A 1 309 ? -18.024 -2.343 -18.218 1.00 52.84 309 ILE A O 1
ATOM 2496 N N . LEU A 1 310 ? -17.127 -0.473 -17.334 1.00 52.25 310 LEU A N 1
ATOM 2497 C CA . LEU A 1 310 ? -17.925 0.435 -18.170 1.00 52.25 310 LEU A CA 1
ATOM 2498 C C . LEU A 1 310 ? -17.029 1.079 -19.232 1.00 52.25 310 LEU A C 1
ATOM 2500 O O . LEU A 1 310 ? -15.994 1.653 -18.881 1.00 52.25 310 LEU A O 1
ATOM 2504 N N . PRO A 1 311 ? -17.429 1.026 -20.511 1.00 53.19 311 PRO A N 1
ATOM 2505 C CA . PRO A 1 311 ? -16.797 1.839 -21.533 1.00 53.19 311 PRO A CA 1
ATOM 2506 C C . PRO A 1 311 ? -17.114 3.311 -21.247 1.00 53.19 311 PRO A C 1
ATOM 2508 O O . PRO A 1 311 ? -18.280 3.679 -21.113 1.00 53.19 311 PRO A O 1
ATOM 2511 N N . LEU A 1 312 ? -16.080 4.143 -21.148 1.00 54.84 312 LEU A N 1
ATOM 2512 C CA . LEU A 1 312 ? -16.225 5.595 -21.081 1.00 54.84 312 LEU A CA 1
ATOM 2513 C C . LEU A 1 312 ? -16.023 6.192 -22.472 1.00 54.84 312 LEU A C 1
ATOM 2515 O O . LEU A 1 312 ? -15.124 5.792 -23.211 1.00 54.84 312 LEU A O 1
ATOM 2519 N N . SER A 1 313 ? -16.823 7.193 -22.817 1.00 65.69 313 SER A N 1
ATOM 2520 C CA . SER A 1 313 ? -16.564 8.049 -23.970 1.00 65.69 313 SER A CA 1
ATOM 2521 C C . SER A 1 313 ? -15.259 8.832 -23.790 1.00 65.69 313 SER A C 1
ATOM 2523 O O . SER A 1 313 ? -14.805 9.096 -22.674 1.00 65.69 313 SER A O 1
ATOM 2525 N N . ALA A 1 314 ? -14.657 9.276 -24.896 1.00 65.38 314 ALA A N 1
ATOM 2526 C CA . ALA A 1 314 ? -13.463 10.120 -24.842 1.00 65.38 314 ALA A CA 1
ATOM 2527 C C . ALA A 1 314 ? -13.692 11.426 -24.052 1.00 65.38 314 ALA A C 1
ATOM 2529 O O . ALA A 1 314 ? -12.759 11.936 -23.434 1.00 65.38 314 ALA A O 1
ATOM 2530 N N . ASP A 1 315 ? -14.919 11.957 -24.049 1.00 67.75 315 ASP A N 1
ATOM 2531 C CA . ASP A 1 315 ? -15.295 13.134 -23.259 1.00 67.75 315 ASP A CA 1
ATOM 2532 C C . ASP A 1 315 ? -15.369 12.823 -21.764 1.00 67.75 315 ASP A C 1
ATOM 2534 O O . ASP A 1 315 ? -14.858 13.599 -20.957 1.00 67.75 315 ASP A O 1
ATOM 2538 N N . GLU A 1 316 ? -15.908 11.664 -21.386 1.00 62.56 316 GLU A N 1
ATOM 2539 C CA . GLU A 1 316 ? -15.887 11.208 -19.996 1.00 62.56 316 GLU A CA 1
ATOM 2540 C C . GLU A 1 316 ? -14.453 10.969 -19.523 1.00 62.56 316 GLU A C 1
ATOM 2542 O O . GLU A 1 316 ? -14.081 11.452 -18.456 1.00 62.56 316 GLU A O 1
ATOM 2547 N N . ILE A 1 317 ? -13.603 10.336 -20.338 1.00 60.28 317 ILE A N 1
ATOM 2548 C CA . ILE A 1 317 ? -12.177 10.180 -20.020 1.00 60.28 317 ILE A CA 1
ATOM 2549 C C . ILE A 1 317 ? -11.525 11.547 -19.836 1.00 60.28 317 ILE A C 1
ATOM 2551 O O . ILE A 1 317 ? -10.860 11.740 -18.830 1.00 60.28 317 ILE A O 1
ATOM 2555 N N . ARG A 1 318 ? -11.748 12.515 -20.734 1.00 64.56 318 ARG A N 1
ATOM 2556 C CA . ARG A 1 318 ? -11.228 13.888 -20.578 1.00 64.56 318 ARG A CA 1
ATOM 2557 C C . ARG A 1 318 ? -11.744 14.573 -19.311 1.00 64.56 318 ARG A C 1
ATOM 2559 O O . ARG A 1 318 ? -11.002 15.314 -18.672 1.00 64.56 318 ARG A O 1
ATOM 2566 N N . SER A 1 319 ? -12.994 14.319 -18.930 1.00 58.94 319 SER A N 1
ATOM 2567 C CA . SER A 1 319 ? -13.589 14.868 -17.707 1.00 58.94 319 SER A CA 1
ATOM 2568 C C . SER A 1 319 ? -13.037 14.219 -16.428 1.00 58.94 319 SER A C 1
ATOM 2570 O O . SER A 1 319 ? -12.965 14.873 -15.388 1.00 58.94 319 SER A O 1
ATOM 2572 N N . VAL A 1 320 ? -12.593 12.958 -16.511 1.00 58.72 320 VAL A N 1
ATOM 2573 C CA . VAL A 1 320 ? -12.050 12.158 -15.399 1.00 58.72 320 VAL A CA 1
ATOM 2574 C C . VAL A 1 320 ? -10.511 12.144 -15.382 1.00 58.72 320 VAL A C 1
ATOM 2576 O O . VAL A 1 320 ? -9.917 11.825 -14.352 1.00 58.72 320 VAL A O 1
ATOM 2579 N N . SER A 1 321 ? -9.837 12.539 -16.470 1.00 54.09 321 SER A N 1
ATOM 2580 C CA . SER A 1 321 ? -8.373 12.580 -16.638 1.00 54.09 321 SER A CA 1
ATOM 2581 C C . SER A 1 321 ? -7.736 13.758 -15.903 1.00 54.09 321 SER A C 1
ATOM 2583 O O . SER A 1 321 ? -6.956 14.531 -16.462 1.00 54.09 321 SER A O 1
ATOM 2585 N N . GLN A 1 322 ? -8.088 13.923 -14.637 1.00 58.78 322 GLN A N 1
ATOM 2586 C CA . GLN A 1 322 ? -7.509 14.932 -13.774 1.00 58.78 322 GLN A CA 1
ATOM 2587 C C . GLN A 1 322 ? -6.342 14.296 -13.023 1.00 58.78 322 GLN A C 1
ATOM 2589 O O . GLN A 1 322 ? -6.524 13.477 -12.122 1.00 58.78 322 GLN A O 1
ATOM 2594 N N . ILE A 1 323 ? -5.125 14.668 -13.423 1.00 61.06 323 ILE A N 1
ATOM 2595 C CA . ILE A 1 323 ? -4.002 14.699 -12.486 1.00 61.06 323 ILE A CA 1
ATOM 2596 C C . ILE A 1 323 ? -4.410 15.738 -11.439 1.00 61.06 323 ILE A C 1
ATOM 2598 O O . ILE A 1 323 ? -4.595 16.903 -11.791 1.00 61.06 323 ILE A O 1
ATOM 2602 N N . SER A 1 324 ? -4.638 15.316 -10.196 1.00 59.03 324 SER A N 1
ATOM 2603 C CA . SER A 1 324 ? -5.084 16.238 -9.144 1.00 59.03 324 SER A CA 1
ATOM 2604 C C . SER A 1 324 ? -3.949 17.157 -8.712 1.00 59.03 324 SER A C 1
ATOM 2606 O O . SER A 1 324 ? -4.155 18.352 -8.518 1.00 59.03 324 SER A O 1
ATOM 2608 N N . CYS A 1 325 ? -2.730 16.621 -8.658 1.00 62.66 325 CYS A N 1
ATOM 2609 C CA . CYS A 1 325 ? -1.503 17.393 -8.552 1.00 62.66 325 CYS A CA 1
ATOM 2610 C C . CYS A 1 325 ? -0.304 16.605 -9.095 1.00 62.66 325 CYS A C 1
ATOM 2612 O O . CYS A 1 325 ? -0.297 15.372 -9.133 1.00 62.66 325 CYS A O 1
ATOM 2614 N N . GLY A 1 326 ? 0.727 17.326 -9.530 1.00 67.50 326 GLY A N 1
ATOM 2615 C CA . GLY A 1 326 ? 1.978 16.730 -9.979 1.00 67.50 326 GLY A CA 1
ATOM 2616 C C . GLY A 1 326 ? 3.129 17.722 -9.888 1.00 67.50 326 GLY A C 1
ATOM 2617 O O . GLY A 1 326 ? 2.935 18.927 -10.044 1.00 67.50 326 GLY A O 1
ATOM 2618 N N . ARG A 1 327 ? 4.336 17.217 -9.629 1.00 72.12 327 ARG A N 1
ATOM 2619 C CA . ARG A 1 327 ? 5.567 18.010 -9.629 1.00 72.12 327 ARG A CA 1
ATOM 2620 C C . ARG A 1 327 ? 6.631 17.289 -10.424 1.00 72.12 327 ARG A C 1
ATOM 2622 O O . ARG A 1 327 ? 6.913 16.107 -10.219 1.00 72.12 327 ARG A O 1
ATOM 2629 N N . ARG A 1 328 ? 7.288 18.064 -11.276 1.00 72.19 328 ARG A N 1
ATOM 2630 C CA . ARG A 1 328 ? 8.508 17.644 -11.942 1.00 72.19 328 ARG A CA 1
ATOM 2631 C C . ARG A 1 328 ? 9.640 17.579 -10.933 1.00 72.19 328 ARG A C 1
ATOM 2633 O O . ARG A 1 328 ? 10.020 18.596 -10.357 1.00 72.19 328 ARG A O 1
ATOM 2640 N N . MET A 1 329 ? 10.182 16.386 -10.733 1.00 65.75 329 MET A N 1
ATOM 2641 C CA . MET A 1 329 ? 11.243 16.173 -9.756 1.00 65.75 329 MET A CA 1
ATOM 2642 C C . MET A 1 329 ? 12.619 16.431 -10.322 1.00 65.75 329 MET A C 1
ATOM 2644 O O . MET A 1 329 ? 13.486 16.964 -9.631 1.00 65.75 329 MET A O 1
ATOM 2648 N N . ARG A 1 330 ? 12.852 15.995 -11.560 1.00 62.34 330 ARG A N 1
ATOM 2649 C CA . ARG A 1 330 ? 14.178 16.055 -12.168 1.00 62.34 330 ARG A CA 1
ATOM 2650 C C . ARG A 1 330 ? 14.070 16.242 -13.671 1.00 62.34 330 ARG A C 1
ATOM 2652 O O . ARG A 1 330 ? 13.500 15.408 -14.374 1.00 62.34 330 ARG A O 1
ATOM 2659 N N . GLU A 1 331 ? 14.721 17.290 -14.149 1.00 48.97 331 GLU A N 1
ATOM 2660 C CA . GLU A 1 331 ? 15.276 17.343 -15.493 1.00 48.97 331 GLU A CA 1
ATOM 2661 C C . GLU A 1 331 ? 16.706 16.802 -15.377 1.00 48.97 331 GLU A C 1
ATOM 2663 O O . GLU A 1 331 ? 17.521 17.327 -14.617 1.00 48.97 331 GLU A O 1
ATOM 2668 N N . LYS A 1 332 ? 17.007 15.655 -15.998 1.00 49.44 332 LYS A N 1
ATOM 2669 C CA . LYS A 1 332 ? 18.381 15.134 -15.957 1.00 49.44 332 LYS A CA 1
ATOM 2670 C C . LYS A 1 332 ? 19.303 16.112 -16.691 1.00 49.44 332 LYS A C 1
ATOM 2672 O O . LYS A 1 332 ? 18.988 16.512 -17.805 1.00 49.44 332 LYS A O 1
ATOM 2677 N N . GLN A 1 333 ? 20.494 16.352 -16.137 1.00 43.38 333 GLN A N 1
ATOM 2678 C CA . GLN A 1 333 ? 21.616 16.957 -16.874 1.00 43.38 333 GLN A CA 1
ATOM 2679 C C . GLN A 1 333 ? 21.975 16.171 -18.161 1.00 43.38 333 GLN A C 1
ATOM 2681 O O . GLN A 1 333 ? 22.500 16.762 -19.095 1.00 43.38 333 GLN A O 1
ATOM 2686 N N . ASP A 1 334 ? 21.580 14.890 -18.262 1.00 49.47 334 ASP A N 1
ATOM 2687 C CA . ASP A 1 334 ? 21.738 14.026 -19.450 1.00 49.47 334 ASP A CA 1
ATOM 2688 C C . ASP A 1 334 ? 20.521 14.037 -20.422 1.00 49.47 334 ASP A C 1
ATOM 2690 O O . ASP A 1 334 ? 20.281 13.041 -21.107 1.00 49.47 334 ASP A O 1
ATOM 2694 N N . GLN A 1 335 ? 19.693 15.095 -20.436 1.00 56.09 335 GLN A N 1
ATOM 2695 C CA . GLN A 1 335 ? 18.682 15.468 -21.462 1.00 56.09 335 GLN A CA 1
ATOM 2696 C C . GLN A 1 335 ? 17.700 14.403 -22.025 1.00 56.09 335 GLN A C 1
ATOM 2698 O O . GLN A 1 335 ? 16.994 14.692 -22.975 1.00 56.09 335 GLN A O 1
ATOM 2703 N N . THR A 1 336 ? 17.599 13.173 -21.513 1.00 65.75 336 THR A N 1
ATOM 2704 C CA . THR A 1 336 ? 16.880 12.084 -22.232 1.00 65.75 336 THR A CA 1
ATOM 2705 C C . THR A 1 336 ? 15.568 11.634 -21.593 1.00 65.75 336 THR A C 1
ATOM 2707 O O . THR A 1 336 ? 14.721 11.044 -22.267 1.00 65.75 336 THR A O 1
ATOM 2710 N N . SER A 1 337 ? 15.361 11.903 -20.301 1.00 73.69 337 SER A N 1
ATOM 2711 C CA . SER A 1 337 ? 14.163 11.467 -19.574 1.00 73.69 337 SER A CA 1
ATOM 2712 C C . SER A 1 337 ? 13.771 12.451 -18.471 1.00 73.69 337 SER A C 1
ATOM 2714 O O . SER A 1 337 ? 14.644 12.868 -17.707 1.00 73.69 337 SER A O 1
ATOM 2716 N N . LEU A 1 338 ? 12.477 12.737 -18.338 1.00 82.00 338 LEU A N 1
ATOM 2717 C CA . LEU A 1 338 ? 11.890 13.510 -17.235 1.00 82.00 338 LEU A CA 1
ATOM 2718 C C . LEU A 1 338 ? 11.243 12.560 -16.229 1.00 82.00 338 LEU A C 1
ATOM 2720 O O . LEU A 1 338 ? 10.624 11.588 -16.653 1.00 82.00 338 LEU A O 1
ATOM 2724 N N . LEU A 1 339 ? 11.397 12.835 -14.932 1.00 85.31 339 LEU A N 1
ATOM 2725 C CA . LEU A 1 339 ? 10.673 12.148 -13.858 1.00 85.31 339 LEU A CA 1
ATOM 2726 C C . LEU A 1 339 ? 9.707 13.134 -13.202 1.00 85.31 339 LEU A C 1
ATOM 2728 O O . LEU A 1 339 ? 10.142 14.123 -12.601 1.00 85.31 339 LEU A O 1
ATOM 2732 N N . ASP A 1 340 ? 8.427 12.806 -13.273 1.00 86.50 340 ASP A N 1
ATOM 2733 C CA . ASP A 1 340 ? 7.341 13.511 -12.610 1.00 86.50 340 ASP A CA 1
ATOM 2734 C C . ASP A 1 340 ? 6.742 12.596 -11.529 1.00 86.50 340 ASP A C 1
ATOM 2736 O O . ASP A 1 340 ? 6.648 11.378 -11.712 1.00 86.50 340 ASP A O 1
ATOM 2740 N N . ILE A 1 341 ? 6.364 13.177 -10.393 1.00 87.38 341 ILE A N 1
ATOM 2741 C CA . ILE A 1 341 ? 5.541 12.508 -9.379 1.00 87.38 341 ILE A CA 1
ATOM 2742 C C . ILE A 1 341 ? 4.139 13.089 -9.489 1.00 87.38 341 ILE A C 1
ATOM 2744 O O . ILE A 1 341 ? 3.987 14.305 -9.606 1.00 87.38 341 ILE A O 1
ATOM 2748 N N . GLU A 1 342 ? 3.132 12.226 -9.483 1.00 89.00 342 GLU A N 1
ATOM 2749 C CA . GLU A 1 342 ? 1.737 12.589 -9.730 1.00 89.00 342 GLU A CA 1
ATOM 2750 C C . GLU A 1 342 ? 0.813 11.883 -8.730 1.00 89.00 342 GLU A C 1
ATOM 2752 O O . GLU A 1 342 ? 1.058 10.732 -8.361 1.00 89.00 342 GLU A O 1
ATOM 2757 N N . LEU A 1 343 ? -0.279 12.550 -8.351 1.00 86.44 343 LEU A N 1
ATOM 2758 C CA . LEU A 1 343 ? -1.490 11.901 -7.849 1.00 86.44 343 LEU A CA 1
ATOM 2759 C C . LEU A 1 343 ? -2.476 11.770 -9.012 1.00 86.44 343 LEU A C 1
ATOM 2761 O O . LEU A 1 343 ? -2.887 12.770 -9.611 1.00 86.44 343 LEU A O 1
ATOM 2765 N N . ARG A 1 344 ? -2.842 10.534 -9.373 1.00 87.19 344 ARG A N 1
ATOM 2766 C CA . ARG A 1 344 ? -3.731 10.292 -10.519 1.00 87.19 344 ARG A CA 1
ATOM 2767 C C . ARG A 1 344 ? -4.655 9.098 -10.340 1.00 87.19 344 ARG A C 1
ATOM 2769 O O . ARG A 1 344 ? -4.355 8.168 -9.600 1.00 87.19 344 ARG A O 1
ATOM 2776 N N . ARG A 1 345 ? -5.751 9.130 -11.099 1.00 83.50 345 ARG A N 1
ATOM 2777 C CA . ARG A 1 345 ? -6.781 8.079 -11.170 1.00 83.50 345 ARG A CA 1
ATOM 2778 C C . ARG A 1 345 ? -6.846 7.350 -12.509 1.00 83.50 345 ARG A C 1
ATOM 2780 O O . ARG A 1 345 ? -7.448 6.295 -12.617 1.00 83.50 345 ARG A O 1
ATOM 2787 N N . THR A 1 346 ? -6.257 7.921 -13.556 1.00 84.50 346 THR A N 1
ATOM 2788 C CA . THR A 1 346 ? -6.316 7.354 -14.908 1.00 84.50 346 THR A CA 1
ATOM 2789 C C . THR A 1 346 ? -4.975 6.760 -15.296 1.00 84.50 346 THR A C 1
ATOM 2791 O O . THR A 1 346 ? -3.961 7.470 -15.314 1.00 84.50 346 THR A O 1
ATOM 2794 N N . PHE A 1 347 ? -4.993 5.498 -15.694 1.00 89.25 347 PHE A N 1
ATOM 2795 C CA . PHE A 1 347 ? -3.832 4.744 -16.130 1.00 89.25 347 PHE A CA 1
ATOM 2796 C C . PHE A 1 347 ? -4.055 4.320 -17.582 1.00 89.25 347 PHE A C 1
ATOM 2798 O O . PHE A 1 347 ? -4.751 3.335 -17.819 1.00 89.25 347 PHE A O 1
ATOM 2805 N N . PRO A 1 348 ? -3.518 5.044 -18.572 1.00 88.44 348 PRO A N 1
ATOM 2806 C CA . PRO A 1 348 ? -3.506 4.589 -19.962 1.00 88.44 348 PRO A CA 1
ATOM 2807 C C . PRO A 1 348 ? -2.473 3.472 -20.177 1.00 88.44 348 PRO A C 1
ATOM 2809 O O . PRO A 1 348 ? -1.491 3.374 -19.436 1.00 88.44 348 PRO A O 1
ATOM 2812 N N . CYS A 1 349 ? -2.704 2.620 -21.177 1.00 90.81 349 CYS A N 1
ATOM 2813 C CA . CYS A 1 349 ? -1.733 1.696 -21.776 1.00 90.81 349 CYS A CA 1
ATOM 2814 C C . CYS A 1 349 ? -2.306 1.141 -23.096 1.00 90.81 349 CYS A C 1
ATOM 2816 O O . CYS A 1 349 ? -3.391 1.528 -23.528 1.00 90.81 349 CYS A O 1
ATOM 2818 N N . VAL A 1 350 ? -1.595 0.208 -23.735 1.00 85.44 350 VAL A N 1
ATOM 2819 C CA . VAL A 1 350 ? -1.996 -0.402 -25.018 1.00 85.44 350 VAL A CA 1
ATOM 2820 C C . VAL A 1 350 ? -3.313 -1.179 -24.952 1.00 85.44 350 VAL A C 1
ATOM 2822 O O . VAL A 1 350 ? -3.960 -1.375 -25.979 1.00 85.44 350 VAL A O 1
ATOM 2825 N N . ASP A 1 351 ? -3.702 -1.646 -23.763 1.00 83.56 351 ASP A N 1
ATOM 2826 C CA . ASP A 1 351 ? -4.957 -2.348 -23.478 1.00 83.56 351 ASP A CA 1
ATOM 2827 C C . ASP A 1 351 ? -6.153 -1.420 -23.235 1.00 83.56 351 ASP A C 1
ATOM 2829 O O . ASP A 1 351 ? -7.269 -1.912 -23.132 1.00 83.56 351 ASP A O 1
ATOM 2833 N N . GLY A 1 352 ? -5.929 -0.105 -23.195 1.00 83.81 352 GLY A N 1
ATOM 2834 C CA . GLY A 1 352 ? -6.934 0.895 -22.853 1.00 83.81 352 GLY A CA 1
ATOM 2835 C C . GLY A 1 352 ? -6.577 1.657 -21.577 1.00 83.81 352 GLY A C 1
ATOM 2836 O O . GLY A 1 352 ? -5.527 1.451 -20.950 1.00 83.81 352 GLY A O 1
ATOM 2837 N N . THR A 1 353 ? -7.461 2.569 -21.186 1.00 83.62 353 THR A N 1
ATOM 2838 C CA . THR A 1 353 ? -7.315 3.349 -19.951 1.00 83.62 353 THR A CA 1
ATOM 2839 C C . THR A 1 353 ? -8.095 2.690 -18.833 1.00 83.62 353 THR A C 1
ATOM 2841 O O . THR A 1 353 ? -9.284 2.489 -19.001 1.00 83.62 353 THR A O 1
ATOM 2844 N N . ILE A 1 354 ? -7.445 2.397 -17.706 1.00 83.69 354 ILE A N 1
ATOM 2845 C CA . ILE A 1 354 ? -8.105 1.965 -16.469 1.00 83.69 354 ILE A CA 1
ATOM 2846 C C . ILE A 1 354 ? -8.259 3.184 -15.564 1.00 83.69 354 ILE A C 1
ATOM 2848 O O . ILE A 1 354 ? -7.282 3.899 -15.322 1.00 83.69 354 ILE A O 1
ATOM 2852 N N . VAL A 1 355 ? -9.468 3.404 -15.059 1.00 79.50 355 VAL A N 1
ATOM 2853 C CA . VAL A 1 355 ? -9.753 4.429 -14.050 1.00 79.50 355 VAL A CA 1
ATOM 2854 C C . VAL A 1 355 ? -9.950 3.775 -12.684 1.00 79.50 355 VAL A C 1
ATOM 2856 O O . VAL A 1 355 ? -10.755 2.854 -12.560 1.00 79.50 355 VAL A O 1
ATOM 2859 N N . THR A 1 356 ? -9.218 4.257 -11.682 1.00 80.38 356 THR A N 1
ATOM 2860 C CA . THR A 1 356 ? -9.341 3.871 -10.271 1.00 80.38 356 THR A CA 1
ATOM 2861 C C . THR A 1 356 ? -10.298 4.803 -9.531 1.00 80.38 356 THR A C 1
ATOM 2863 O O . THR A 1 356 ? -10.482 5.964 -9.919 1.00 80.38 356 THR A O 1
ATOM 2866 N N . GLN A 1 357 ? -10.911 4.317 -8.452 1.00 75.12 357 GLN A N 1
ATOM 2867 C CA . GLN A 1 357 ? -11.709 5.165 -7.565 1.00 75.12 357 GLN A CA 1
ATOM 2868 C C . GLN A 1 357 ? -10.813 6.158 -6.811 1.00 75.12 357 GLN A C 1
ATOM 2870 O O . GLN A 1 357 ? -11.141 7.348 -6.706 1.00 75.12 357 GLN A O 1
ATOM 2875 N N . GLN A 1 358 ? -9.673 5.667 -6.316 1.00 78.25 358 GLN A N 1
ATOM 2876 C CA . GLN A 1 358 ? -8.717 6.418 -5.516 1.00 78.25 358 GLN A CA 1
ATOM 2877 C C . GLN A 1 358 ? -7.671 7.061 -6.414 1.00 78.25 358 GLN A C 1
ATOM 2879 O O . GLN A 1 358 ? -7.259 6.506 -7.436 1.00 78.25 358 GLN A O 1
ATOM 2884 N N . GLU A 1 359 ? -7.201 8.235 -6.012 1.00 84.62 359 GLU A N 1
ATOM 2885 C CA . GLU A 1 359 ? -5.961 8.774 -6.558 1.00 84.62 359 GLU A CA 1
ATOM 2886 C C . GLU A 1 359 ? -4.762 8.037 -5.950 1.00 84.62 359 GLU A C 1
ATOM 2888 O O . GLU A 1 359 ? -4.683 7.838 -4.738 1.00 84.62 359 GLU A O 1
ATOM 2893 N N . LEU A 1 360 ? -3.827 7.622 -6.804 1.00 85.62 360 LEU A N 1
ATOM 2894 C CA . LEU A 1 360 ? -2.621 6.902 -6.408 1.00 85.62 360 LEU A CA 1
ATOM 2895 C C . LEU A 1 360 ? -1.390 7.773 -6.646 1.00 85.62 360 LEU A C 1
ATOM 2897 O O . LEU A 1 360 ? -1.278 8.424 -7.690 1.00 85.62 360 LEU A O 1
ATOM 2901 N N . ALA A 1 361 ? -0.451 7.728 -5.702 1.00 87.75 361 ALA A N 1
ATOM 2902 C CA . ALA A 1 361 ? 0.875 8.302 -5.866 1.00 87.75 361 ALA A CA 1
ATOM 2903 C C . ALA A 1 361 ? 1.719 7.456 -6.820 1.00 87.75 361 ALA A C 1
ATOM 2905 O O . ALA A 1 361 ? 1.971 6.269 -6.586 1.00 87.75 361 ALA A O 1
ATOM 2906 N N . VAL A 1 362 ? 2.176 8.075 -7.905 1.00 91.00 362 VAL A N 1
ATOM 2907 C CA . VAL A 1 362 ? 2.924 7.391 -8.960 1.00 91.00 362 VAL A CA 1
ATOM 2908 C C . VAL A 1 362 ? 4.102 8.206 -9.456 1.00 91.00 362 VAL A C 1
ATOM 2910 O O . VAL A 1 362 ? 4.109 9.433 -9.398 1.00 91.00 362 VAL A O 1
ATOM 2913 N N . ALA A 1 363 ? 5.087 7.500 -9.999 1.00 90.81 363 ALA A N 1
ATOM 2914 C CA . ALA A 1 363 ? 6.121 8.091 -10.829 1.00 90.81 363 ALA A CA 1
ATOM 2915 C C . ALA A 1 363 ? 5.771 7.915 -12.308 1.00 90.81 363 ALA A C 1
ATOM 2917 O O . ALA A 1 363 ? 5.497 6.802 -12.773 1.00 90.81 363 ALA A O 1
ATOM 2918 N N . LYS A 1 364 ? 5.852 9.013 -13.059 1.00 91.25 364 LYS A N 1
ATOM 2919 C CA . LYS A 1 364 ? 5.792 9.043 -14.519 1.00 91.25 364 LYS A CA 1
ATOM 2920 C C . LYS A 1 364 ? 7.175 9.388 -15.055 1.00 91.25 364 LYS A C 1
ATOM 2922 O O . LYS A 1 364 ? 7.729 10.436 -14.737 1.00 91.25 364 LYS A O 1
ATOM 2927 N N . ILE A 1 365 ? 7.737 8.516 -15.885 1.00 89.19 365 ILE A N 1
ATOM 2928 C CA . ILE A 1 365 ? 8.983 8.810 -16.603 1.00 89.19 365 ILE A CA 1
ATOM 2929 C C . ILE A 1 365 ? 8.670 9.029 -18.069 1.00 89.19 365 ILE A C 1
ATOM 2931 O O . ILE A 1 365 ? 8.072 8.159 -18.694 1.00 89.19 365 ILE A O 1
ATOM 2935 N N . THR A 1 366 ? 9.121 10.151 -18.624 1.00 88.69 366 THR A N 1
ATOM 2936 C CA . THR A 1 366 ? 8.870 10.554 -20.015 1.00 88.69 366 THR A CA 1
ATOM 2937 C C . THR A 1 366 ? 10.170 10.649 -20.806 1.00 88.69 366 THR A C 1
ATOM 2939 O O . THR A 1 366 ? 11.035 11.465 -20.477 1.00 88.69 366 THR A O 1
ATOM 2942 N N . ARG A 1 367 ? 10.304 9.866 -21.885 1.00 85.19 367 ARG A N 1
ATOM 2943 C CA . ARG A 1 367 ? 11.465 9.886 -22.795 1.00 85.19 367 ARG A CA 1
ATOM 2944 C C . ARG A 1 367 ? 11.261 10.873 -23.944 1.00 85.19 367 ARG A C 1
ATOM 2946 O O . ARG A 1 367 ? 10.834 10.500 -25.029 1.00 85.19 367 ARG A O 1
ATOM 2953 N N . HIS A 1 368 ? 11.545 12.151 -23.731 1.00 76.62 368 HIS A N 1
ATOM 2954 C CA . HIS A 1 368 ? 11.232 13.192 -24.719 1.00 76.62 368 HIS A CA 1
ATOM 2955 C C . HIS A 1 368 ? 12.108 13.141 -25.985 1.00 76.62 368 HIS A C 1
ATOM 2957 O O . HIS A 1 368 ? 11.631 13.539 -27.047 1.00 76.62 368 HIS A O 1
ATOM 2963 N N . LEU A 1 369 ? 13.326 12.589 -25.903 1.00 78.56 369 LEU A N 1
ATOM 2964 C CA . LEU A 1 369 ? 14.243 12.446 -27.046 1.00 78.56 369 LEU A CA 1
ATOM 2965 C C . LEU A 1 369 ? 14.183 11.085 -27.755 1.00 78.56 369 LEU A C 1
ATOM 2967 O O . LEU A 1 369 ? 14.900 10.882 -28.731 1.00 78.56 369 LEU A O 1
ATOM 2971 N N . ASP A 1 370 ? 13.364 10.141 -27.286 1.00 80.19 370 ASP A N 1
ATOM 2972 C CA . ASP A 1 370 ? 13.269 8.838 -27.946 1.00 80.19 370 ASP A CA 1
ATOM 2973 C C . ASP A 1 370 ? 12.414 8.943 -29.219 1.00 80.19 370 ASP A C 1
ATOM 2975 O O . ASP A 1 370 ? 11.268 9.390 -29.127 1.00 80.19 370 ASP A O 1
ATOM 2979 N N . PRO A 1 371 ? 12.921 8.561 -30.405 1.00 84.19 371 PRO A N 1
ATOM 2980 C CA . PRO A 1 371 ? 12.126 8.597 -31.626 1.00 84.19 371 PRO A CA 1
ATOM 2981 C C . PRO A 1 371 ? 10.948 7.613 -31.597 1.00 84.19 371 PRO A C 1
ATOM 2983 O O . PRO A 1 371 ? 9.943 7.874 -32.257 1.00 84.19 371 PRO A O 1
ATOM 2986 N N . ASP A 1 372 ? 11.026 6.525 -30.824 1.00 87.50 372 ASP A N 1
ATOM 2987 C CA . ASP A 1 372 ? 9.989 5.501 -30.742 1.00 87.50 372 ASP A CA 1
ATOM 2988 C C . ASP A 1 372 ? 8.776 5.996 -29.926 1.00 87.50 372 ASP A C 1
ATOM 2990 O O . ASP A 1 372 ? 8.878 6.199 -28.704 1.00 87.50 372 ASP A O 1
ATOM 2994 N N . PRO A 1 373 ? 7.597 6.160 -30.560 1.00 85.06 373 PRO A N 1
ATOM 2995 C CA . PRO A 1 373 ? 6.379 6.563 -29.864 1.00 85.06 373 PRO A CA 1
ATOM 2996 C C . PRO A 1 373 ? 5.883 5.510 -28.864 1.00 85.06 373 PRO A C 1
ATOM 2998 O O . PRO A 1 373 ? 5.094 5.857 -27.996 1.00 85.06 373 PRO A O 1
ATOM 3001 N N . ASN A 1 374 ? 6.357 4.262 -28.941 1.00 89.12 374 ASN A N 1
ATOM 3002 C CA . ASN A 1 374 ? 5.996 3.161 -28.044 1.00 89.12 374 ASN A CA 1
ATOM 3003 C C . ASN A 1 374 ? 7.052 2.891 -26.961 1.00 89.12 374 ASN A C 1
ATOM 3005 O O . ASN A 1 374 ? 6.973 1.887 -26.243 1.00 89.12 374 ASN A O 1
ATOM 3009 N N . SER A 1 375 ? 8.046 3.770 -26.819 1.00 91.81 375 SER A N 1
ATOM 3010 C CA . SER A 1 375 ? 9.127 3.614 -25.840 1.00 91.81 375 SER A CA 1
ATOM 3011 C C . SER A 1 375 ? 8.620 3.529 -24.392 1.00 91.81 375 SER A C 1
ATOM 3013 O O . SER A 1 375 ? 9.189 2.787 -23.588 1.00 91.81 375 SER A O 1
ATOM 3015 N N . GLY A 1 376 ? 7.506 4.193 -24.063 1.00 93.50 376 GLY A N 1
ATOM 3016 C CA . GLY A 1 376 ? 6.843 4.060 -22.765 1.00 93.50 376 GLY A CA 1
ATOM 3017 C C . GLY A 1 376 ? 6.317 2.645 -22.516 1.00 93.50 376 GLY A C 1
ATOM 3018 O O . GLY A 1 376 ? 6.560 2.067 -21.455 1.00 93.50 376 GLY A O 1
ATOM 3019 N N . PHE A 1 377 ? 5.668 2.036 -23.515 1.00 95.00 377 PHE A N 1
ATOM 3020 C CA . PHE A 1 377 ? 5.161 0.665 -23.405 1.00 95.00 377 PHE A CA 1
ATOM 3021 C C . PHE A 1 377 ? 6.289 -0.374 -23.339 1.00 95.00 377 PHE A C 1
ATOM 3023 O O . PHE A 1 377 ? 6.215 -1.320 -22.556 1.00 95.00 377 PHE A O 1
ATOM 3030 N N . LYS A 1 378 ? 7.385 -0.177 -24.082 1.00 95.12 378 LYS A N 1
ATOM 3031 C CA . LYS A 1 378 ? 8.581 -1.031 -23.964 1.00 95.12 378 LYS A CA 1
ATOM 3032 C C . LYS A 1 378 ? 9.170 -0.992 -22.552 1.00 95.12 378 LYS A C 1
ATOM 3034 O O . LYS A 1 378 ? 9.467 -2.043 -21.985 1.00 95.12 378 LYS A O 1
ATOM 3039 N N . LEU A 1 379 ? 9.286 0.191 -21.943 1.00 94.62 379 LEU A N 1
ATOM 3040 C CA . LEU A 1 379 ? 9.733 0.309 -20.551 1.00 94.62 379 LEU A CA 1
ATOM 3041 C C . LEU A 1 379 ? 8.754 -0.341 -19.566 1.00 94.62 379 LEU A C 1
ATOM 3043 O O . LEU A 1 379 ? 9.194 -1.025 -18.640 1.00 94.62 379 LEU A O 1
ATOM 3047 N N . PHE A 1 380 ? 7.446 -0.192 -19.790 1.00 96.44 380 PHE A N 1
ATOM 3048 C CA . PHE A 1 380 ? 6.424 -0.895 -19.017 1.00 96.44 380 PHE A CA 1
ATOM 3049 C C . PHE A 1 380 ? 6.621 -2.419 -19.076 1.00 96.44 380 PHE A C 1
ATOM 3051 O O . PHE A 1 380 ? 6.662 -3.057 -18.026 1.00 96.44 380 PHE A O 1
ATOM 3058 N N . LEU A 1 381 ? 6.815 -3.008 -20.263 1.00 97.31 381 LEU A N 1
ATOM 3059 C CA . LEU A 1 381 ? 7.027 -4.454 -20.420 1.00 97.31 381 LEU A CA 1
ATOM 3060 C C . LEU A 1 381 ? 8.319 -4.941 -19.754 1.00 97.31 381 LEU A C 1
ATOM 3062 O O . LEU A 1 381 ? 8.326 -5.998 -19.123 1.00 97.31 381 LEU A O 1
ATOM 3066 N N . ARG A 1 382 ? 9.404 -4.165 -19.854 1.00 96.88 382 ARG A N 1
ATOM 3067 C CA . ARG A 1 382 ? 10.670 -4.466 -19.167 1.00 96.88 382 ARG A CA 1
ATOM 3068 C C . ARG A 1 382 ? 10.465 -4.535 -17.656 1.00 96.88 382 ARG A C 1
ATOM 3070 O O . ARG A 1 382 ? 10.828 -5.526 -17.026 1.00 96.88 382 ARG A O 1
ATOM 3077 N N . HIS A 1 383 ? 9.826 -3.513 -17.091 1.00 96.75 383 HIS A N 1
ATOM 3078 C CA . HIS A 1 383 ? 9.508 -3.463 -15.667 1.00 96.75 383 HIS A CA 1
ATOM 3079 C C . HIS A 1 383 ? 8.529 -4.580 -15.263 1.00 96.75 383 HIS A C 1
ATOM 3081 O O . HIS A 1 383 ? 8.691 -5.193 -14.211 1.00 96.75 383 HIS A O 1
ATOM 3087 N N . PHE A 1 384 ? 7.555 -4.902 -16.118 1.00 96.81 384 PHE A N 1
ATOM 3088 C CA . PHE A 1 384 ? 6.603 -5.989 -15.895 1.00 96.81 384 PHE A CA 1
ATOM 3089 C C . PHE A 1 384 ? 7.316 -7.335 -15.742 1.00 96.81 384 PHE A C 1
ATOM 3091 O O . PHE A 1 384 ? 7.075 -8.023 -14.752 1.00 96.81 384 PHE A O 1
ATOM 3098 N N . ILE A 1 385 ? 8.223 -7.690 -16.661 1.00 97.31 385 ILE A N 1
ATOM 3099 C CA . ILE A 1 385 ? 8.972 -8.954 -16.588 1.00 97.31 385 ILE A CA 1
ATOM 3100 C C . ILE A 1 385 ? 9.792 -9.016 -15.298 1.00 97.31 385 ILE A C 1
ATOM 3102 O O . ILE A 1 385 ? 9.696 -9.997 -14.564 1.00 97.31 385 ILE A O 1
ATOM 3106 N N . ILE A 1 386 ? 10.529 -7.945 -14.982 1.00 97.12 386 ILE A N 1
ATOM 3107 C CA . ILE A 1 386 ? 11.316 -7.839 -13.745 1.00 97.12 386 ILE A CA 1
ATOM 3108 C C . ILE A 1 386 ? 10.427 -8.084 -12.520 1.00 97.12 386 ILE A C 1
ATOM 3110 O O . ILE A 1 386 ? 10.749 -8.910 -11.667 1.00 97.12 386 ILE A O 1
ATOM 3114 N N . LYS A 1 387 ? 9.271 -7.414 -12.453 1.00 95.19 387 LYS A N 1
ATOM 3115 C CA . LYS A 1 387 ? 8.339 -7.556 -11.332 1.00 95.19 387 LYS A CA 1
ATOM 3116 C C . LYS A 1 387 ? 7.740 -8.960 -11.242 1.00 95.19 387 LYS A C 1
ATOM 3118 O O . LYS A 1 387 ? 7.483 -9.444 -10.144 1.00 95.19 387 LYS A O 1
ATOM 3123 N N . LYS A 1 388 ? 7.460 -9.618 -12.370 1.00 94.56 388 LYS A N 1
ATOM 3124 C CA . LYS A 1 388 ? 6.919 -10.986 -12.369 1.00 94.56 388 LYS A CA 1
ATOM 3125 C C . LYS A 1 388 ? 7.962 -12.017 -11.936 1.00 94.56 388 LYS A C 1
ATOM 3127 O O . LYS A 1 388 ? 7.604 -12.923 -11.194 1.00 94.56 388 LYS A O 1
ATOM 3132 N N . ILE A 1 389 ? 9.225 -11.836 -12.317 1.00 95.38 389 ILE A N 1
ATOM 3133 C CA . ILE A 1 389 ? 10.328 -12.666 -11.821 1.00 95.38 389 ILE A CA 1
ATOM 3134 C C . ILE A 1 389 ? 10.490 -12.493 -10.309 1.00 95.38 389 ILE A C 1
ATOM 3136 O O . ILE A 1 389 ? 10.523 -13.495 -9.606 1.00 95.38 389 ILE A O 1
ATOM 3140 N N . GLU A 1 390 ? 10.495 -11.258 -9.791 1.00 94.06 390 GLU A N 1
ATOM 3141 C CA . GLU A 1 390 ? 10.530 -11.024 -8.337 1.00 94.06 390 GLU A CA 1
ATOM 3142 C C . GLU A 1 390 ? 9.385 -11.745 -7.615 1.00 94.06 390 GLU A C 1
ATOM 3144 O O . GLU A 1 390 ? 9.622 -12.427 -6.623 1.00 94.06 390 GLU A O 1
ATOM 3149 N N . ASN A 1 391 ? 8.149 -11.612 -8.107 1.00 90.25 391 ASN A N 1
ATOM 3150 C CA . ASN A 1 391 ? 7.005 -12.289 -7.498 1.00 90.25 391 ASN A CA 1
ATOM 3151 C C . ASN A 1 391 ? 7.227 -13.804 -7.406 1.00 90.25 391 ASN A C 1
ATOM 3153 O O . ASN A 1 391 ? 6.998 -14.388 -6.349 1.00 90.25 391 ASN A O 1
ATOM 3157 N N . ALA A 1 392 ? 7.703 -14.416 -8.493 1.00 90.50 392 ALA A N 1
ATOM 3158 C CA . ALA A 1 392 ? 7.962 -15.845 -8.535 1.00 90.50 392 ALA A CA 1
ATOM 3159 C C . ALA A 1 392 ? 9.093 -16.242 -7.569 1.00 90.50 392 ALA A C 1
ATOM 3161 O O . ALA A 1 392 ? 8.954 -17.225 -6.850 1.00 90.50 392 ALA A O 1
ATOM 3162 N N . LEU A 1 393 ? 10.172 -15.453 -7.478 1.00 90.25 393 LEU A N 1
ATOM 3163 C CA . LEU A 1 393 ? 11.265 -15.677 -6.521 1.00 90.25 393 LEU A CA 1
ATOM 3164 C C . LEU A 1 393 ? 10.779 -15.606 -5.065 1.00 90.25 393 LEU A C 1
ATOM 3166 O O . LEU A 1 393 ? 11.169 -16.442 -4.249 1.00 90.25 393 LEU A O 1
ATOM 3170 N N . ILE A 1 394 ? 9.901 -14.654 -4.742 1.00 86.44 394 ILE A N 1
ATOM 3171 C CA . ILE A 1 394 ? 9.310 -14.537 -3.403 1.00 86.44 394 ILE A CA 1
ATOM 3172 C C . ILE A 1 394 ? 8.402 -15.732 -3.096 1.00 86.44 394 ILE A C 1
ATOM 3174 O O . ILE A 1 394 ? 8.501 -16.311 -2.017 1.00 86.44 394 ILE A O 1
ATOM 3178 N N . ALA A 1 395 ? 7.551 -16.139 -4.040 1.00 84.75 395 ALA A N 1
ATOM 3179 C CA . ALA A 1 395 ? 6.687 -17.312 -3.886 1.00 84.75 395 ALA A CA 1
ATOM 3180 C C . ALA A 1 395 ? 7.493 -18.618 -3.728 1.00 84.75 395 ALA A C 1
ATOM 3182 O O . ALA A 1 395 ? 7.122 -19.480 -2.937 1.00 84.75 395 ALA A O 1
ATOM 3183 N N . MET A 1 396 ? 8.661 -18.710 -4.374 1.00 85.94 396 MET A N 1
ATOM 3184 C CA . MET A 1 396 ? 9.643 -19.784 -4.173 1.00 85.94 396 MET A CA 1
ATOM 3185 C C . MET A 1 396 ? 10.411 -19.690 -2.841 1.00 85.94 396 MET A C 1
ATOM 3187 O O . MET A 1 396 ? 11.271 -20.531 -2.574 1.00 85.94 396 MET A O 1
ATOM 3191 N N . GLY A 1 397 ? 10.172 -18.659 -2.024 1.00 82.81 397 GLY A N 1
ATOM 3192 C CA . GLY A 1 397 ? 10.843 -18.456 -0.740 1.00 82.81 397 GLY A CA 1
ATOM 3193 C C . GLY A 1 397 ? 12.305 -18.017 -0.850 1.00 82.81 397 GLY A C 1
ATOM 3194 O O . GLY A 1 397 ? 13.073 -18.249 0.080 1.00 82.81 397 GLY A O 1
ATOM 3195 N N . LYS A 1 398 ? 12.724 -17.413 -1.972 1.00 85.56 398 LYS A N 1
ATOM 3196 C CA . LYS A 1 398 ? 14.113 -16.948 -2.162 1.00 85.56 398 LYS A CA 1
ATOM 3197 C C . LYS A 1 398 ? 14.457 -15.727 -1.309 1.00 85.56 398 LYS A C 1
ATOM 3199 O O . LYS A 1 398 ? 15.589 -15.610 -0.861 1.00 85.56 398 LYS A O 1
ATOM 3204 N N . TYR A 1 399 ? 13.480 -14.855 -1.096 1.00 82.81 399 TYR A N 1
ATOM 3205 C CA . TYR A 1 399 ? 13.467 -13.755 -0.131 1.00 82.81 399 TYR A CA 1
ATOM 3206 C C . TYR A 1 399 ? 11.997 -13.380 0.124 1.00 82.81 399 TYR A C 1
ATOM 3208 O O . TYR A 1 399 ? 11.116 -13.795 -0.629 1.00 82.81 399 TYR A O 1
ATOM 3216 N N . ASN A 1 400 ? 11.690 -12.661 1.207 1.00 77.38 400 ASN A N 1
ATOM 3217 C CA . ASN A 1 400 ? 10.307 -12.508 1.695 1.00 77.38 400 ASN A CA 1
ATOM 3218 C C . ASN A 1 400 ? 9.763 -11.069 1.658 1.00 77.38 400 ASN A C 1
ATOM 3220 O O . ASN A 1 400 ? 8.650 -10.835 2.137 1.00 77.38 400 ASN A O 1
ATOM 3224 N N . TYR A 1 401 ? 10.521 -10.124 1.095 1.00 85.69 401 TYR A N 1
ATOM 3225 C CA . TYR A 1 401 ? 10.119 -8.728 0.953 1.00 85.69 401 TYR A CA 1
ATOM 3226 C C . TYR A 1 401 ? 10.275 -8.250 -0.502 1.00 85.69 401 TYR A C 1
ATOM 3228 O O . TYR A 1 401 ? 11.300 -8.497 -1.130 1.00 85.69 401 TYR A O 1
ATOM 3236 N N . PRO A 1 402 ? 9.271 -7.574 -1.085 1.00 89.38 402 PRO A N 1
ATOM 3237 C CA . PRO A 1 402 ? 9.366 -7.082 -2.454 1.00 89.38 402 PRO A CA 1
ATOM 3238 C C . PRO A 1 402 ? 10.251 -5.834 -2.552 1.00 89.38 402 PRO A C 1
ATOM 3240 O O . PRO A 1 402 ? 10.027 -4.853 -1.843 1.00 89.38 402 PRO A O 1
ATOM 3243 N N . HIS A 1 403 ? 11.150 -5.793 -3.529 1.00 93.88 403 HIS A N 1
ATOM 3244 C CA . HIS A 1 403 ? 12.061 -4.683 -3.815 1.00 93.88 403 HIS A CA 1
ATOM 3245 C C . HIS A 1 403 ? 11.704 -3.907 -5.091 1.00 93.88 403 HIS A C 1
ATOM 3247 O O . HIS A 1 403 ? 12.209 -2.802 -5.297 1.00 93.88 403 HIS A O 1
ATOM 3253 N N . ILE A 1 404 ? 10.798 -4.424 -5.926 1.00 94.38 404 ILE A N 1
ATOM 3254 C CA . ILE A 1 404 ? 10.367 -3.796 -7.183 1.00 94.38 404 ILE A CA 1
ATOM 3255 C C . ILE A 1 404 ? 8.947 -3.236 -7.048 1.00 94.38 404 ILE A C 1
ATOM 3257 O O . ILE A 1 404 ? 8.024 -3.913 -6.579 1.00 94.38 404 ILE A O 1
ATOM 3261 N N . ALA A 1 405 ? 8.763 -1.979 -7.450 1.00 92.00 405 ALA A N 1
ATOM 3262 C CA . ALA A 1 405 ? 7.453 -1.328 -7.516 1.00 92.00 405 ALA A CA 1
ATOM 3263 C C . ALA A 1 405 ? 6.603 -1.894 -8.672 1.00 92.00 405 ALA A C 1
ATOM 3265 O O . ALA A 1 405 ? 7.114 -2.555 -9.572 1.00 92.00 405 ALA A O 1
ATOM 3266 N N . ARG A 1 406 ? 5.287 -1.678 -8.679 1.00 92.06 406 ARG A N 1
ATOM 3267 C CA . ARG A 1 406 ? 4.430 -2.182 -9.768 1.00 92.06 406 ARG A CA 1
ATOM 3268 C C . ARG A 1 406 ? 4.415 -1.219 -10.961 1.00 92.06 406 ARG A C 1
ATOM 3270 O O . ARG A 1 406 ? 4.106 -0.046 -10.766 1.00 92.06 406 ARG A O 1
ATOM 3277 N N . PRO A 1 407 ? 4.680 -1.665 -12.202 1.00 95.44 407 PRO A N 1
ATOM 3278 C CA . PRO A 1 407 ? 4.307 -0.897 -13.390 1.00 95.44 407 PRO A CA 1
ATOM 3279 C C . PRO A 1 407 ? 2.781 -0.847 -13.546 1.00 95.44 407 PRO A C 1
ATOM 3281 O O . PRO A 1 407 ? 2.106 -1.863 -13.412 1.00 95.44 407 PRO A O 1
ATOM 3284 N N . LEU A 1 408 ? 2.230 0.329 -13.849 1.00 93.62 408 LEU A N 1
ATOM 3285 C CA . LEU A 1 408 ? 0.780 0.579 -13.824 1.00 93.62 408 LEU A CA 1
ATOM 3286 C C . LEU A 1 408 ? 0.208 0.982 -15.189 1.00 93.62 408 LEU A C 1
ATOM 3288 O O . LEU A 1 408 ? -0.958 0.714 -15.489 1.00 93.62 408 LEU A O 1
ATOM 3292 N N . GLY A 1 409 ? 1.021 1.589 -16.051 1.00 94.31 409 GLY A N 1
ATOM 3293 C CA . GLY A 1 409 ? 0.583 1.991 -17.384 1.00 94.31 409 GLY A CA 1
ATOM 3294 C C . GLY A 1 409 ? 1.683 2.616 -18.231 1.00 94.31 409 GLY A C 1
ATOM 3295 O O . GLY A 1 409 ? 2.834 2.733 -17.802 1.00 94.31 409 GLY A O 1
ATOM 3296 N N . ALA A 1 410 ? 1.310 3.019 -19.439 1.00 94.31 410 ALA A N 1
ATOM 3297 C CA . ALA A 1 410 ? 2.159 3.716 -20.391 1.00 94.31 410 ALA A CA 1
ATOM 3298 C C . ALA A 1 410 ? 1.326 4.645 -21.290 1.00 94.31 410 ALA A C 1
ATOM 3300 O O . ALA A 1 410 ? 0.194 4.340 -21.648 1.00 94.31 410 ALA A O 1
ATOM 3301 N N . GLU A 1 411 ? 1.905 5.774 -21.684 1.00 89.31 411 GLU A N 1
ATOM 3302 C CA . GLU A 1 411 ? 1.270 6.791 -22.525 1.00 89.31 411 GLU A CA 1
ATOM 3303 C C . GLU A 1 411 ? 2.300 7.314 -23.525 1.00 89.31 411 GLU A C 1
ATOM 3305 O O . GLU A 1 411 ? 3.169 8.109 -23.169 1.00 89.31 411 GLU A O 1
ATOM 3310 N N . GLY A 1 412 ? 2.250 6.828 -24.768 1.00 88.62 412 GLY A N 1
ATOM 3311 C CA . GLY A 1 412 ? 3.254 7.146 -25.783 1.00 88.62 412 GLY A CA 1
ATOM 3312 C C . GLY A 1 412 ? 4.682 6.886 -25.281 1.00 88.62 412 GLY A C 1
ATOM 3313 O O . GLY A 1 412 ? 5.085 5.749 -25.024 1.00 88.62 412 GLY A O 1
ATOM 3314 N N . ARG A 1 413 ? 5.442 7.970 -25.082 1.00 91.31 413 ARG A N 1
ATOM 3315 C CA . ARG A 1 413 ? 6.836 7.944 -24.597 1.00 91.31 413 ARG A CA 1
ATOM 3316 C C . ARG A 1 413 ? 6.979 7.916 -23.074 1.00 91.31 413 ARG A C 1
ATOM 3318 O O . ARG A 1 413 ? 8.099 7.986 -22.560 1.00 91.31 413 ARG A O 1
ATOM 3325 N N . SER A 1 414 ? 5.868 7.854 -22.350 1.00 91.56 414 SER A N 1
ATOM 3326 C CA . SER A 1 414 ? 5.849 7.836 -20.894 1.00 91.56 414 SER A CA 1
ATOM 3327 C C . SER A 1 414 ? 5.499 6.458 -20.348 1.00 91.56 414 SER A C 1
ATOM 3329 O O . SER A 1 414 ? 4.644 5.764 -20.895 1.00 91.56 414 SER A O 1
ATOM 3331 N N . TYR A 1 415 ? 6.117 6.075 -19.233 1.00 92.75 415 TYR A N 1
ATOM 3332 C CA . TYR A 1 415 ? 5.729 4.901 -18.451 1.00 92.75 415 TYR A CA 1
ATOM 3333 C C . TYR A 1 415 ? 5.399 5.314 -17.014 1.00 92.75 415 TYR A C 1
ATOM 3335 O O . TYR A 1 415 ? 6.021 6.227 -16.469 1.00 92.75 415 TYR A O 1
ATOM 3343 N N . ILE A 1 416 ? 4.405 4.657 -16.419 1.00 94.31 416 ILE A N 1
ATOM 3344 C CA . ILE A 1 416 ? 3.842 4.986 -15.107 1.00 94.31 416 ILE A CA 1
ATOM 3345 C C . ILE A 1 416 ? 4.015 3.780 -14.186 1.00 94.31 416 ILE A C 1
ATOM 3347 O O . ILE A 1 416 ? 3.711 2.646 -14.574 1.00 94.31 416 ILE A O 1
ATOM 3351 N N . TYR A 1 417 ? 4.484 4.009 -12.965 1.00 94.25 417 TYR A N 1
ATOM 3352 C CA . TYR A 1 417 ? 4.634 2.971 -11.949 1.00 94.25 417 TYR A CA 1
ATOM 3353 C C . TYR A 1 417 ? 4.350 3.505 -10.542 1.00 94.25 417 TYR A C 1
ATOM 3355 O O . TYR A 1 417 ? 4.423 4.706 -10.298 1.00 94.25 417 TYR A O 1
ATOM 3363 N N . GLU A 1 418 ? 4.016 2.594 -9.633 1.00 91.75 418 GLU A N 1
ATOM 3364 C CA . GLU A 1 418 ? 3.805 2.851 -8.204 1.00 91.75 418 GLU A CA 1
ATOM 3365 C C . GLU A 1 418 ? 4.978 3.646 -7.608 1.00 91.75 418 GLU A C 1
ATOM 3367 O O . GLU A 1 418 ? 6.144 3.279 -7.794 1.00 91.75 418 GLU A O 1
ATOM 3372 N N . TRP A 1 419 ? 4.683 4.745 -6.906 1.00 89.75 419 TRP A N 1
ATOM 3373 C CA . TRP A 1 419 ? 5.722 5.530 -6.247 1.00 89.75 419 TRP A CA 1
ATOM 3374 C C . TRP A 1 419 ? 6.316 4.752 -5.068 1.00 89.75 419 TRP A C 1
ATOM 3376 O O . TRP A 1 419 ? 5.601 4.225 -4.220 1.00 89.75 419 TRP A O 1
ATOM 3386 N N . ALA A 1 420 ? 7.645 4.691 -5.007 1.00 87.19 420 ALA A N 1
ATOM 3387 C CA . ALA A 1 420 ? 8.352 4.152 -3.857 1.00 87.19 420 ALA A CA 1
ATOM 3388 C C . ALA A 1 420 ? 8.645 5.300 -2.888 1.00 87.19 420 ALA A C 1
ATOM 3390 O O . ALA A 1 420 ? 9.591 6.056 -3.104 1.00 87.19 420 ALA A O 1
ATOM 3391 N N . PHE A 1 421 ? 7.840 5.431 -1.834 1.00 84.00 421 PHE A N 1
ATOM 3392 C CA . PHE A 1 421 ? 8.114 6.374 -0.749 1.00 84.00 421 PHE A CA 1
ATOM 3393 C C . PHE A 1 421 ? 9.479 6.084 -0.103 1.00 84.00 421 PHE A C 1
ATOM 3395 O O . PHE A 1 421 ? 9.925 4.937 -0.098 1.00 84.00 421 PHE A O 1
ATOM 3402 N N . GLY A 1 422 ? 10.157 7.114 0.410 1.00 84.81 422 GLY A N 1
ATOM 3403 C CA . GLY A 1 422 ? 11.476 7.007 1.045 1.00 84.81 422 GLY A CA 1
ATOM 3404 C C . GLY A 1 422 ? 12.501 8.001 0.489 1.00 84.81 422 GLY A C 1
ATOM 3405 O O . GLY A 1 422 ? 12.142 8.971 -0.177 1.00 84.81 422 GLY A O 1
ATOM 3406 N N . ALA A 1 423 ? 13.785 7.761 0.767 1.00 82.00 423 ALA A N 1
ATOM 3407 C CA . ALA A 1 423 ? 14.884 8.656 0.395 1.00 82.00 423 ALA A CA 1
ATOM 3408 C C . ALA A 1 423 ? 16.030 7.935 -0.338 1.00 82.00 423 ALA A C 1
ATOM 3410 O O . ALA A 1 423 ? 16.356 6.784 -0.041 1.00 82.00 423 ALA A O 1
ATOM 3411 N N . GLU A 1 424 ? 16.695 8.637 -1.263 1.00 82.81 424 GLU A N 1
ATOM 3412 C CA . GLU A 1 424 ? 17.921 8.189 -1.952 1.00 82.81 424 GLU A CA 1
ATOM 3413 C C . GLU A 1 424 ? 19.143 8.289 -1.017 1.00 82.81 424 GLU A C 1
ATOM 3415 O O . GLU A 1 424 ? 20.041 9.104 -1.221 1.00 82.81 424 GLU A O 1
ATOM 3420 N N . ARG A 1 425 ? 19.153 7.493 0.057 1.00 85.19 425 ARG A N 1
ATOM 3421 C CA . ARG A 1 425 ? 20.162 7.568 1.131 1.00 85.19 425 ARG A CA 1
ATOM 3422 C C . ARG A 1 425 ? 20.914 6.267 1.396 1.00 85.19 425 ARG A C 1
ATOM 3424 O O . ARG A 1 425 ? 21.590 6.152 2.410 1.00 85.19 425 ARG A O 1
ATOM 3431 N N . CYS A 1 426 ? 20.790 5.270 0.521 1.00 90.19 426 CYS A N 1
ATOM 3432 C CA . CYS A 1 426 ? 21.555 4.031 0.659 1.00 90.19 426 CYS A CA 1
ATOM 3433 C C . CYS A 1 426 ? 23.041 4.323 0.421 1.00 90.19 426 CYS A C 1
ATOM 3435 O O . CYS A 1 426 ? 23.360 4.751 -0.690 1.00 90.19 426 CYS A O 1
ATOM 3437 N N . PRO A 1 427 ? 23.958 4.081 1.378 1.00 90.69 427 PRO A N 1
ATOM 3438 C CA . PRO A 1 427 ? 25.393 4.212 1.134 1.00 90.69 427 PRO A CA 1
ATOM 3439 C C . PRO A 1 427 ? 25.818 3.413 -0.100 1.00 90.69 427 PRO A C 1
ATOM 3441 O O . PRO A 1 427 ? 25.474 2.239 -0.243 1.00 90.69 427 PRO A O 1
ATOM 3444 N N . PHE A 1 428 ? 26.557 4.048 -1.010 1.00 90.50 428 PHE A N 1
ATOM 3445 C CA . PHE A 1 428 ? 26.972 3.419 -2.266 1.00 90.50 428 PHE A CA 1
ATOM 3446 C C . PHE A 1 428 ? 27.935 2.244 -2.038 1.00 90.50 428 PHE A C 1
ATOM 3448 O O . PHE A 1 428 ? 28.022 1.337 -2.855 1.00 90.50 428 PHE A O 1
ATOM 3455 N N . GLU A 1 429 ? 28.631 2.203 -0.906 1.00 88.38 429 GLU A N 1
ATOM 3456 C CA . GLU A 1 429 ? 29.478 1.057 -0.566 1.00 88.38 429 GLU A CA 1
ATOM 3457 C C . GLU A 1 429 ? 28.660 -0.206 -0.257 1.00 88.38 429 GLU A C 1
ATOM 3459 O O . GLU A 1 429 ? 29.111 -1.314 -0.541 1.00 88.38 429 GLU A O 1
ATOM 3464 N N . PHE A 1 430 ? 27.418 -0.074 0.227 1.00 90.12 430 PHE A N 1
ATOM 3465 C CA . PHE A 1 430 ? 26.591 -1.241 0.563 1.00 90.12 430 PHE A CA 1
ATOM 3466 C C . PHE A 1 430 ? 26.178 -2.027 -0.677 1.00 90.12 430 PHE A C 1
ATOM 3468 O O . PHE A 1 430 ? 26.031 -3.243 -0.609 1.00 90.12 430 PHE A O 1
ATOM 3475 N N . ILE A 1 431 ? 26.053 -1.355 -1.824 1.00 89.06 431 ILE A N 1
ATOM 3476 C CA . ILE A 1 431 ? 25.714 -2.021 -3.084 1.00 89.06 431 ILE A CA 1
ATOM 3477 C C . ILE A 1 431 ? 26.924 -2.689 -3.758 1.00 89.06 431 ILE A C 1
ATOM 3479 O O . ILE A 1 431 ? 26.745 -3.474 -4.693 1.00 89.06 431 ILE A O 1
ATOM 3483 N N . LYS A 1 432 ? 28.152 -2.367 -3.323 1.00 83.94 432 LYS A N 1
ATOM 3484 C CA . LYS A 1 432 ? 29.387 -2.997 -3.816 1.00 83.94 432 LYS A CA 1
ATOM 3485 C C . LYS A 1 432 ? 29.722 -4.286 -3.075 1.00 83.94 432 LYS A C 1
ATOM 3487 O O . LYS A 1 432 ? 30.572 -5.037 -3.554 1.00 83.94 432 LYS A O 1
ATOM 3492 N N . ALA A 1 433 ? 29.085 -4.538 -1.931 1.00 76.94 433 ALA A N 1
ATOM 3493 C CA . ALA A 1 433 ? 29.293 -5.756 -1.166 1.00 76.94 433 ALA A CA 1
ATOM 3494 C C . ALA A 1 433 ? 29.075 -6.990 -2.061 1.00 76.94 433 ALA A C 1
ATOM 3496 O O . ALA A 1 433 ? 28.025 -7.152 -2.680 1.00 76.94 433 ALA A O 1
ATOM 3497 N N . GLN A 1 434 ? 30.093 -7.852 -2.138 1.00 78.69 434 GLN A N 1
ATOM 3498 C CA . GLN A 1 434 ? 30.063 -9.106 -2.907 1.00 78.69 434 GLN A CA 1
ATOM 3499 C C . GLN A 1 434 ? 29.733 -10.316 -2.024 1.00 78.69 434 GLN A C 1
ATOM 3501 O O . GLN A 1 434 ? 30.068 -11.451 -2.355 1.00 78.69 434 GLN A O 1
ATOM 3506 N N . HIS A 1 435 ? 29.114 -10.071 -0.875 1.00 79.94 435 HIS A N 1
ATOM 3507 C CA . HIS A 1 435 ? 28.693 -11.096 0.065 1.00 79.94 435 HIS A CA 1
ATOM 3508 C C . HIS A 1 435 ? 27.292 -10.769 0.595 1.00 79.94 435 HIS A C 1
ATOM 3510 O O . HIS A 1 435 ? 26.912 -9.594 0.613 1.00 79.94 435 HIS A O 1
ATOM 3516 N N . PRO A 1 436 ? 26.541 -11.780 1.069 1.00 80.50 436 PRO A N 1
ATOM 3517 C CA . PRO A 1 436 ? 25.312 -11.563 1.826 1.00 80.50 436 PRO A CA 1
ATOM 3518 C C . PRO A 1 436 ? 25.521 -10.584 2.985 1.00 80.50 436 PRO A C 1
ATOM 3520 O O . PRO A 1 436 ? 26.599 -10.552 3.592 1.00 80.50 436 PRO A O 1
ATOM 3523 N N . SER A 1 437 ? 24.491 -9.807 3.325 1.00 74.38 437 SER A N 1
ATOM 3524 C CA . SER A 1 437 ? 24.518 -9.037 4.570 1.00 74.38 437 SER A CA 1
ATOM 3525 C C . SER A 1 437 ? 24.613 -9.992 5.762 1.00 74.38 437 SER A C 1
ATOM 3527 O O . SER A 1 437 ? 23.974 -11.042 5.804 1.00 74.38 437 SER A O 1
ATOM 3529 N N . ASN A 1 438 ? 25.404 -9.618 6.764 1.00 75.56 438 ASN A N 1
ATOM 3530 C CA . ASN A 1 438 ? 25.493 -10.341 8.034 1.00 75.56 438 ASN A CA 1
ATOM 3531 C C . ASN A 1 438 ? 24.578 -9.733 9.117 1.00 75.56 438 ASN A C 1
ATOM 3533 O O . ASN A 1 438 ? 24.731 -10.063 10.292 1.00 75.56 438 ASN A O 1
ATOM 3537 N N . ARG A 1 439 ? 23.664 -8.819 8.744 1.00 77.31 439 ARG A N 1
ATOM 3538 C CA . ARG A 1 439 ? 22.803 -8.023 9.645 1.00 77.31 439 ARG A CA 1
ATOM 3539 C C . ARG A 1 439 ? 23.533 -7.134 10.656 1.00 77.31 439 ARG A C 1
ATOM 3541 O O . ARG A 1 439 ? 22.906 -6.547 11.533 1.00 77.31 439 ARG A O 1
ATOM 3548 N N . SER A 1 440 ? 24.848 -7.012 10.526 1.00 78.25 440 SER A N 1
ATOM 3549 C CA . SER A 1 440 ? 25.663 -6.016 11.222 1.00 78.25 440 SER A CA 1
ATOM 3550 C C . SER A 1 440 ? 26.210 -4.964 10.258 1.00 78.25 440 SER A C 1
ATOM 3552 O O . SER A 1 440 ? 26.447 -3.827 10.666 1.00 78.25 440 SER A O 1
ATOM 3554 N N . GLU A 1 441 ? 26.325 -5.311 8.971 1.00 83.12 441 GLU A N 1
ATOM 3555 C CA . GLU A 1 441 ? 26.670 -4.390 7.898 1.00 83.12 441 GLU A CA 1
ATOM 3556 C C . GLU A 1 441 ? 25.995 -4.714 6.547 1.00 83.12 441 GLU A C 1
ATOM 3558 O O . GLU A 1 441 ? 25.560 -5.844 6.294 1.00 83.12 441 GLU A O 1
ATOM 3563 N N . GLY A 1 442 ? 25.928 -3.718 5.662 1.00 86.69 442 GLY A N 1
ATOM 3564 C CA . GLY A 1 442 ? 25.456 -3.834 4.284 1.00 86.69 442 GLY A CA 1
ATOM 3565 C C . GLY A 1 442 ? 23.965 -3.551 4.092 1.00 86.69 442 GLY A C 1
ATOM 3566 O O . GLY A 1 442 ? 23.311 -2.931 4.928 1.00 86.69 442 GLY A O 1
ATOM 3567 N N . LEU A 1 443 ? 23.438 -3.992 2.951 1.00 90.06 443 LEU A N 1
ATOM 3568 C CA . LEU A 1 443 ? 22.032 -3.867 2.568 1.00 90.06 443 LEU A CA 1
ATOM 3569 C C . LEU A 1 443 ? 21.404 -5.267 2.537 1.00 90.06 443 LEU A C 1
ATOM 3571 O O . LEU A 1 443 ? 21.827 -6.098 1.732 1.00 90.06 443 LEU A O 1
ATOM 3575 N N . ASP A 1 444 ? 20.438 -5.536 3.419 1.00 88.75 444 ASP A N 1
ATOM 3576 C CA . ASP A 1 444 ? 19.765 -6.845 3.506 1.00 88.75 444 ASP A CA 1
ATOM 3577 C C . ASP A 1 444 ? 19.127 -7.231 2.159 1.00 88.75 444 ASP A C 1
ATOM 3579 O O . ASP A 1 444 ? 18.653 -6.357 1.432 1.00 88.75 444 ASP A O 1
ATOM 3583 N N . ASP A 1 445 ? 19.127 -8.521 1.821 1.00 90.19 445 ASP A N 1
ATOM 3584 C CA . ASP A 1 445 ? 18.665 -9.116 0.548 1.00 90.19 445 ASP A CA 1
ATOM 3585 C C . ASP A 1 445 ? 19.373 -8.650 -0.748 1.00 90.19 445 ASP A C 1
ATOM 3587 O O . ASP A 1 445 ? 19.153 -9.246 -1.802 1.00 90.19 445 ASP A O 1
ATOM 3591 N N . TRP A 1 446 ? 20.229 -7.618 -0.733 1.00 92.69 446 TRP A N 1
ATOM 3592 C CA . TRP A 1 446 ? 20.806 -7.046 -1.963 1.00 92.69 446 TRP A CA 1
ATOM 3593 C C . TRP A 1 446 ? 21.622 -8.049 -2.784 1.00 92.69 446 TRP A C 1
ATOM 3595 O O . TRP A 1 446 ? 21.471 -8.120 -4.006 1.00 92.69 446 TRP A O 1
ATOM 3605 N N . PHE A 1 447 ? 22.491 -8.817 -2.126 1.00 91.00 447 PHE A N 1
ATOM 3606 C CA . PHE A 1 447 ? 23.380 -9.762 -2.798 1.00 91.00 447 PHE A CA 1
ATOM 3607 C C . PHE A 1 447 ? 22.584 -10.874 -3.493 1.00 91.00 447 PHE A C 1
ATOM 3609 O O . PHE A 1 447 ? 22.764 -11.123 -4.686 1.00 91.00 447 PHE A O 1
ATOM 3616 N N . GLU A 1 448 ? 21.661 -11.500 -2.764 1.00 90.88 448 GLU A N 1
ATOM 3617 C CA . GLU A 1 448 ? 20.745 -12.521 -3.263 1.00 90.88 448 GLU A CA 1
ATOM 3618 C C . GLU A 1 448 ? 19.882 -11.973 -4.400 1.00 90.88 448 GLU A C 1
ATOM 3620 O O . GLU A 1 448 ? 19.779 -12.593 -5.460 1.00 90.88 448 GLU A O 1
ATOM 3625 N N . PHE A 1 449 ? 19.313 -10.781 -4.211 1.00 93.38 449 PHE A N 1
ATOM 3626 C CA . PHE A 1 449 ? 18.514 -10.085 -5.210 1.00 93.38 449 PHE A CA 1
ATOM 3627 C C . PHE A 1 449 ? 19.290 -9.913 -6.525 1.00 93.38 449 PHE A C 1
ATOM 3629 O O . PHE A 1 449 ? 18.807 -10.325 -7.582 1.00 93.38 449 PHE A O 1
ATOM 3636 N N . VAL A 1 450 ? 20.513 -9.374 -6.485 1.00 94.75 450 VAL A N 1
ATOM 3637 C CA . VAL A 1 450 ? 21.344 -9.203 -7.689 1.00 94.75 450 VAL A CA 1
ATOM 3638 C C . VAL A 1 450 ? 21.677 -10.553 -8.323 1.00 94.75 450 VAL A C 1
ATOM 3640 O O . VAL A 1 450 ? 21.554 -10.693 -9.540 1.00 94.75 450 VAL A O 1
ATOM 3643 N N . ALA A 1 451 ? 22.050 -11.556 -7.525 1.00 93.44 451 ALA A N 1
ATOM 3644 C CA . ALA A 1 451 ? 22.424 -12.876 -8.025 1.00 93.44 451 ALA A CA 1
ATOM 3645 C C . ALA A 1 451 ? 21.270 -13.572 -8.771 1.00 93.44 451 ALA A C 1
ATOM 3647 O O . ALA A 1 451 ? 21.475 -14.085 -9.876 1.00 93.44 451 ALA A O 1
ATOM 3648 N N . PHE A 1 452 ? 20.049 -13.548 -8.226 1.00 94.38 452 PHE A N 1
ATOM 3649 C CA . PHE A 1 452 ? 18.886 -14.166 -8.873 1.00 94.38 452 PHE A CA 1
ATOM 3650 C C . PHE A 1 452 ? 18.507 -13.474 -10.186 1.00 94.38 452 PHE A C 1
ATOM 3652 O O . PHE A 1 452 ? 18.200 -14.143 -11.175 1.00 94.38 452 PHE A O 1
ATOM 3659 N N . PHE A 1 453 ? 18.567 -12.141 -10.243 1.00 96.88 453 PHE A N 1
ATOM 3660 C CA . PHE A 1 453 ? 18.301 -11.414 -11.486 1.00 96.88 453 PHE A CA 1
ATOM 3661 C C . PHE A 1 453 ? 19.415 -11.598 -12.524 1.00 96.88 453 PHE A C 1
ATOM 3663 O O . PHE A 1 453 ? 19.119 -11.767 -13.711 1.00 96.88 453 PHE A O 1
ATOM 3670 N N . ALA A 1 454 ? 20.677 -11.666 -12.093 1.00 96.38 454 ALA A N 1
ATOM 3671 C CA . ALA A 1 454 ? 21.801 -11.968 -12.971 1.00 96.38 454 ALA A CA 1
ATOM 3672 C C . ALA A 1 454 ? 21.670 -13.363 -13.601 1.00 96.38 454 ALA A C 1
ATOM 3674 O O . ALA A 1 454 ? 21.992 -13.534 -14.779 1.00 96.38 454 ALA A O 1
ATOM 3675 N N . GLU A 1 455 ? 21.141 -14.353 -12.869 1.00 95.75 455 GLU A N 1
ATOM 3676 C CA . GLU A 1 455 ? 20.823 -15.679 -13.414 1.00 95.75 455 GLU A CA 1
ATOM 3677 C C . GLU A 1 455 ? 19.872 -15.580 -14.617 1.00 95.75 455 GLU A C 1
ATOM 3679 O O . GLU A 1 455 ? 20.145 -16.164 -15.673 1.00 95.75 455 GLU A O 1
ATOM 3684 N N . ALA A 1 456 ? 18.827 -14.758 -14.484 1.00 96.44 456 ALA A N 1
ATOM 3685 C CA . ALA A 1 456 ? 17.852 -14.455 -15.529 1.00 96.44 456 ALA A CA 1
ATOM 3686 C C . ALA A 1 456 ? 18.384 -13.527 -16.639 1.00 96.44 456 ALA A C 1
ATOM 3688 O O . ALA A 1 456 ? 17.652 -13.215 -17.573 1.00 96.44 456 ALA A O 1
ATOM 3689 N N . GLY A 1 457 ? 19.644 -13.085 -16.574 1.00 97.50 457 GLY A N 1
ATOM 3690 C CA . GLY A 1 457 ? 20.234 -12.173 -17.557 1.00 97.50 457 GLY A CA 1
ATOM 3691 C C . GLY A 1 457 ? 19.801 -10.717 -17.400 1.00 97.50 457 GLY A C 1
ATOM 3692 O O . GLY A 1 457 ? 19.815 -9.976 -18.379 1.00 97.50 457 GLY A O 1
ATOM 3693 N N . ILE A 1 458 ? 19.403 -10.305 -16.196 1.00 97.62 458 ILE A N 1
ATOM 3694 C CA . ILE A 1 458 ? 19.008 -8.933 -15.874 1.00 97.62 458 ILE A CA 1
ATOM 3695 C C . ILE A 1 458 ? 20.050 -8.338 -14.927 1.00 97.62 458 ILE A C 1
ATOM 3697 O O . ILE A 1 458 ? 20.216 -8.801 -13.801 1.00 97.62 458 ILE A O 1
ATOM 3701 N N . ASP A 1 459 ? 20.740 -7.292 -15.369 1.00 96.38 459 ASP A N 1
ATOM 3702 C CA . ASP A 1 459 ? 21.760 -6.631 -14.560 1.00 96.38 459 ASP A CA 1
ATOM 3703 C C . ASP A 1 459 ? 21.137 -5.545 -13.676 1.00 96.38 459 ASP A C 1
ATOM 3705 O O . ASP A 1 459 ? 20.722 -4.482 -14.142 1.00 96.38 459 ASP A O 1
ATOM 3709 N N . MET A 1 460 ? 21.067 -5.825 -12.375 1.00 94.94 460 MET A N 1
ATOM 3710 C CA . MET A 1 460 ? 20.508 -4.908 -11.379 1.00 94.94 460 MET A CA 1
ATOM 3711 C C . MET A 1 460 ? 21.530 -3.936 -10.776 1.00 94.94 460 MET A C 1
ATOM 3713 O O . MET A 1 460 ? 21.119 -2.957 -10.138 1.00 94.94 460 MET A O 1
ATOM 3717 N N . GLN A 1 461 ? 22.829 -4.179 -10.979 1.00 93.00 461 GLN A N 1
ATOM 3718 C CA . GLN A 1 461 ? 23.915 -3.564 -10.216 1.00 93.00 461 GLN A CA 1
ATOM 3719 C C . GLN A 1 461 ? 24.714 -2.541 -11.028 1.00 93.00 461 GLN A C 1
ATOM 3721 O O . GLN A 1 461 ? 24.930 -1.435 -10.535 1.00 93.00 461 GLN A O 1
ATOM 3726 N N . SER A 1 462 ? 25.134 -2.855 -12.258 1.00 89.31 462 SER A N 1
ATOM 3727 C CA . SER A 1 462 ? 26.111 -2.026 -12.993 1.00 89.31 462 SER A CA 1
ATOM 3728 C C . SER A 1 462 ? 25.625 -0.604 -13.278 1.00 89.31 462 SER A C 1
ATOM 3730 O O . SER A 1 462 ? 26.409 0.343 -13.281 1.00 89.31 462 SER A O 1
ATOM 3732 N N . GLY A 1 463 ? 24.317 -0.435 -13.484 1.00 87.19 463 GLY A N 1
ATOM 3733 C CA . GLY A 1 463 ? 23.705 0.859 -13.768 1.00 87.19 463 GLY A CA 1
ATOM 3734 C C . GLY A 1 463 ? 23.399 1.710 -12.534 1.00 87.19 463 GLY A C 1
ATOM 3735 O O . GLY A 1 463 ? 22.843 2.805 -12.685 1.00 87.19 463 GLY A O 1
ATOM 3736 N N . VAL A 1 464 ? 23.716 1.238 -11.323 1.00 90.38 464 VAL A N 1
ATOM 3737 C CA . VAL A 1 464 ? 23.526 2.022 -10.099 1.00 90.38 464 VAL A CA 1
ATOM 3738 C C . VAL A 1 464 ? 24.638 3.064 -9.991 1.00 90.38 464 VAL A C 1
ATOM 3740 O O . VAL A 1 464 ? 25.821 2.737 -9.982 1.00 90.38 464 VAL A O 1
ATOM 3743 N N . ARG A 1 465 ? 24.260 4.343 -9.918 1.00 90.06 465 ARG A N 1
ATOM 3744 C CA . ARG A 1 465 ? 25.203 5.471 -9.925 1.00 90.06 465 ARG A CA 1
ATOM 3745 C C . ARG A 1 465 ? 25.346 6.094 -8.534 1.00 90.06 465 ARG A C 1
ATOM 3747 O O . ARG A 1 465 ? 24.330 6.218 -7.839 1.00 90.06 465 ARG A O 1
ATOM 3754 N N . PRO A 1 466 ? 26.553 6.546 -8.156 1.00 91.06 466 PRO A N 1
ATOM 3755 C CA . PRO A 1 466 ? 26.739 7.325 -6.946 1.00 91.06 466 PRO A CA 1
ATOM 3756 C C . PRO A 1 466 ? 26.169 8.737 -7.135 1.00 91.06 466 PRO A C 1
ATOM 3758 O O . PRO A 1 466 ? 26.257 9.328 -8.213 1.00 91.06 466 PRO A O 1
ATOM 3761 N N . ILE A 1 467 ? 25.596 9.283 -6.071 1.00 88.06 467 ILE A N 1
ATOM 3762 C CA . ILE A 1 467 ? 25.278 10.702 -5.916 1.00 88.06 467 ILE A CA 1
ATOM 3763 C C . ILE A 1 467 ? 25.938 11.196 -4.637 1.00 88.06 467 ILE A C 1
ATOM 3765 O O . ILE A 1 467 ? 25.910 10.512 -3.620 1.00 88.06 467 ILE A O 1
ATOM 3769 N N . GLU A 1 468 ? 26.574 12.356 -4.688 1.00 85.56 468 GLU A N 1
ATOM 3770 C CA . GLU A 1 468 ? 27.191 12.949 -3.506 1.00 85.56 468 GLU A CA 1
ATOM 3771 C C . GLU A 1 468 ? 26.118 13.518 -2.572 1.00 85.56 468 GLU A C 1
ATOM 3773 O O . GLU A 1 468 ? 25.153 14.146 -3.021 1.00 85.56 468 GLU A O 1
ATOM 3778 N N . LYS A 1 469 ? 26.268 13.287 -1.266 1.00 81.31 469 LYS A N 1
ATOM 3779 C CA . LYS A 1 469 ? 25.375 13.871 -0.270 1.00 81.31 469 LYS A CA 1
ATOM 3780 C C . LYS A 1 469 ? 25.616 15.375 -0.188 1.00 81.31 469 LYS A C 1
ATOM 3782 O O . LYS A 1 469 ? 26.732 15.831 0.057 1.00 81.31 469 LYS A O 1
ATOM 3787 N N . ALA A 1 470 ? 24.540 16.147 -0.321 1.00 77.12 470 ALA A N 1
ATOM 3788 C CA . ALA A 1 470 ? 24.596 17.593 -0.165 1.00 77.12 470 ALA A CA 1
ATOM 3789 C C . ALA A 1 470 ? 25.231 17.974 1.186 1.00 77.12 470 ALA A C 1
ATOM 3791 O O . ALA A 1 470 ? 24.790 17.521 2.243 1.00 77.12 470 ALA A O 1
ATOM 3792 N N . GLY A 1 471 ? 26.285 18.791 1.137 1.00 79.81 471 GLY A N 1
ATOM 3793 C CA . GLY A 1 471 ? 26.992 19.275 2.325 1.00 79.81 471 GLY A CA 1
ATOM 3794 C C . GLY A 1 471 ? 27.928 18.267 3.004 1.00 79.81 471 GLY A C 1
ATOM 3795 O O . GLY A 1 471 ? 28.484 18.601 4.046 1.00 79.81 471 GLY A O 1
ATOM 3796 N N . GLN A 1 472 ? 28.131 17.063 2.453 1.00 80.06 472 GLN A N 1
ATOM 3797 C CA . GLN A 1 472 ? 29.076 16.072 2.992 1.00 80.06 472 GLN A CA 1
ATOM 3798 C C . GLN A 1 472 ? 29.930 15.458 1.872 1.00 80.06 472 GLN A C 1
ATOM 3800 O O . GLN A 1 472 ? 29.598 14.381 1.369 1.00 80.06 472 GLN A O 1
ATOM 3805 N N . PRO A 1 473 ? 31.030 16.133 1.480 1.00 81.56 473 PRO A N 1
ATOM 3806 C CA . PRO A 1 473 ? 31.902 15.649 0.422 1.00 81.56 473 PRO A CA 1
ATOM 3807 C C . PRO A 1 473 ? 32.473 14.259 0.712 1.00 81.56 473 PRO A C 1
ATOM 3809 O O . PRO A 1 473 ? 32.872 13.967 1.839 1.00 81.56 473 PRO A O 1
ATOM 3812 N N . GLY A 1 474 ? 32.514 13.404 -0.310 1.00 81.88 474 GLY A N 1
ATOM 3813 C CA . GLY A 1 474 ? 33.035 12.032 -0.213 1.00 81.88 474 GLY A CA 1
ATOM 3814 C C . GLY A 1 474 ? 32.055 10.986 0.332 1.00 81.88 474 GLY A C 1
ATOM 3815 O O . GLY A 1 474 ? 32.350 9.793 0.268 1.00 81.88 474 GLY A O 1
ATOM 3816 N N . LEU A 1 475 ? 30.870 11.387 0.811 1.00 83.38 475 LEU A N 1
ATOM 3817 C CA . LEU A 1 475 ? 29.793 10.444 1.110 1.00 83.38 475 LEU A CA 1
ATOM 3818 C C . LEU A 1 475 ? 28.884 10.283 -0.112 1.00 83.38 475 LEU A C 1
ATOM 3820 O O . LEU A 1 475 ? 28.177 11.212 -0.510 1.00 83.38 475 LEU A O 1
ATOM 3824 N N . HIS A 1 476 ? 28.883 9.081 -0.687 1.00 89.81 476 HIS A N 1
ATOM 3825 C CA . HIS A 1 476 ? 28.083 8.753 -1.863 1.00 89.81 476 HIS A CA 1
ATOM 3826 C C . HIS A 1 476 ? 26.889 7.862 -1.516 1.00 89.81 476 HIS A C 1
ATOM 3828 O O . HIS A 1 476 ? 27.030 6.856 -0.818 1.00 89.81 476 HIS A O 1
ATOM 3834 N N . PHE A 1 477 ? 25.725 8.189 -2.076 1.00 90.44 477 PHE A N 1
ATOM 3835 C CA . PHE A 1 477 ? 24.524 7.362 -2.026 1.00 90.44 477 PHE A CA 1
ATOM 3836 C C . PHE A 1 477 ? 24.202 6.723 -3.377 1.00 90.44 477 PHE A C 1
ATOM 3838 O O . PHE A 1 477 ? 24.546 7.243 -4.436 1.00 90.44 477 PHE A O 1
ATOM 3845 N N . ALA A 1 478 ? 23.524 5.580 -3.347 1.00 91.12 478 ALA A N 1
ATOM 3846 C CA . ALA A 1 478 ? 23.034 4.881 -4.523 1.00 91.12 478 ALA A CA 1
ATOM 3847 C C . ALA A 1 478 ? 21.757 5.541 -5.057 1.00 91.12 478 ALA A C 1
ATOM 3849 O O . ALA A 1 478 ? 20.682 5.424 -4.473 1.00 91.12 478 ALA A O 1
ATOM 3850 N N . LYS A 1 479 ? 21.861 6.192 -6.220 1.00 87.81 479 LYS A N 1
ATOM 3851 C CA . LYS A 1 479 ? 20.775 6.984 -6.823 1.00 87.81 479 LYS A CA 1
ATOM 3852 C C . LYS A 1 479 ? 19.512 6.181 -7.145 1.00 87.81 479 LYS A C 1
ATOM 3854 O O . LYS A 1 479 ? 18.424 6.738 -7.204 1.00 87.81 479 LYS A O 1
ATOM 3859 N N . GLN A 1 480 ? 19.651 4.889 -7.432 1.00 91.50 480 GLN A N 1
ATOM 3860 C CA . GLN A 1 480 ? 18.545 4.022 -7.852 1.00 91.50 480 GLN A CA 1
ATOM 3861 C C . GLN A 1 480 ? 17.962 3.180 -6.710 1.00 91.50 480 GLN A C 1
ATOM 3863 O O . GLN A 1 480 ? 17.102 2.334 -6.968 1.00 91.50 480 GLN A O 1
ATOM 3868 N N . ILE A 1 481 ? 18.419 3.394 -5.475 1.00 92.88 481 ILE A N 1
ATOM 3869 C CA . ILE A 1 481 ? 17.948 2.677 -4.293 1.00 92.88 481 ILE A CA 1
ATOM 3870 C C . ILE A 1 481 ? 17.234 3.666 -3.378 1.00 92.88 481 ILE A C 1
ATOM 3872 O O . ILE A 1 481 ? 17.840 4.600 -2.854 1.00 92.88 481 ILE A O 1
ATOM 3876 N N . ILE A 1 482 ? 15.936 3.445 -3.186 1.00 90.12 482 ILE A N 1
ATOM 3877 C CA . ILE A 1 482 ? 15.116 4.208 -2.249 1.00 90.12 482 ILE A CA 1
ATOM 3878 C C . ILE A 1 482 ? 15.063 3.447 -0.933 1.00 90.12 482 ILE A C 1
ATOM 3880 O O . ILE A 1 482 ? 14.602 2.308 -0.897 1.00 90.12 482 ILE A O 1
ATOM 3884 N N . VAL A 1 483 ? 15.522 4.075 0.144 1.00 88.31 483 VAL A N 1
ATOM 3885 C CA . VAL A 1 483 ? 15.485 3.534 1.505 1.00 88.31 483 VAL A CA 1
ATOM 3886 C C . VAL A 1 483 ? 14.242 4.056 2.215 1.00 88.31 483 VAL A C 1
ATOM 3888 O O . VAL A 1 483 ? 14.023 5.266 2.282 1.00 88.31 483 VAL A O 1
ATOM 3891 N N . ARG A 1 484 ? 13.449 3.137 2.769 1.00 86.50 484 ARG A N 1
ATOM 3892 C CA . ARG A 1 484 ? 12.216 3.414 3.527 1.00 86.50 484 ARG A CA 1
ATOM 3893 C C . ARG A 1 484 ? 12.420 3.415 5.037 1.00 86.50 484 ARG A C 1
ATOM 3895 O O . ARG A 1 484 ? 11.638 4.013 5.760 1.00 86.50 484 ARG A O 1
ATOM 3902 N N . GLN A 1 485 ? 13.481 2.774 5.517 1.00 84.31 485 GLN A N 1
ATOM 3903 C CA . GLN A 1 485 ? 13.815 2.726 6.940 1.00 84.31 485 GLN A CA 1
ATOM 3904 C C . GLN A 1 485 ? 14.064 4.133 7.518 1.00 84.31 485 GLN A C 1
ATOM 3906 O O . GLN A 1 485 ? 14.932 4.790 6.955 1.00 84.31 485 GLN A O 1
ATOM 3911 N N . PRO A 1 486 ? 13.384 4.589 8.595 1.00 79.06 486 PRO A N 1
ATOM 3912 C CA . PRO A 1 486 ? 13.492 5.949 9.155 1.00 79.06 486 PRO A CA 1
ATOM 3913 C C . PRO A 1 486 ? 14.916 6.434 9.495 1.00 79.06 486 PRO A C 1
ATOM 3915 O O . PRO A 1 486 ? 15.815 5.646 9.751 1.00 79.06 486 PRO A O 1
ATOM 3918 N N . GLU A 1 487 ? 15.114 7.757 9.519 1.00 67.75 487 GLU A N 1
ATOM 3919 C CA . GLU A 1 487 ? 16.432 8.429 9.497 1.00 67.75 487 GLU A CA 1
ATOM 3920 C C . GLU A 1 487 ? 17.177 8.474 10.859 1.00 67.75 487 GLU A C 1
ATOM 3922 O O . GLU A 1 487 ? 18.334 8.880 10.918 1.00 67.75 487 GLU A O 1
ATOM 3927 N N . GLY A 1 488 ? 16.550 8.028 11.956 1.00 59.75 488 GLY A N 1
ATOM 3928 C CA . GLY A 1 488 ? 17.045 8.176 13.341 1.00 59.75 488 GLY A CA 1
ATOM 3929 C C . GLY A 1 488 ? 18.106 7.172 13.811 1.00 59.75 488 GLY A C 1
ATOM 3930 O O . GLY A 1 488 ? 18.481 7.156 14.979 1.00 59.75 488 GLY A O 1
ATOM 3931 N N . THR A 1 489 ? 18.600 6.313 12.932 1.00 55.66 489 THR A N 1
ATOM 3932 C CA . THR A 1 489 ? 19.555 5.248 13.257 1.00 55.66 489 THR A CA 1
ATOM 3933 C C . THR A 1 489 ? 20.957 5.673 12.823 1.00 55.66 489 THR A C 1
ATOM 3935 O O . THR A 1 489 ? 21.494 5.208 11.819 1.00 55.66 489 THR A O 1
ATOM 3938 N N . SER A 1 490 ? 21.521 6.632 13.555 1.00 43.34 490 SER A N 1
ATOM 3939 C CA . SER A 1 490 ? 22.652 7.488 13.164 1.00 43.34 490 SER A CA 1
ATOM 3940 C C . SER A 1 490 ? 24.018 6.812 12.946 1.00 43.34 490 SER A C 1
ATOM 3942 O O . SER A 1 490 ? 24.986 7.520 12.717 1.00 43.34 490 SER A O 1
ATOM 3944 N N . ASP A 1 491 ? 24.105 5.481 12.952 1.00 52.75 491 ASP A N 1
ATOM 3945 C CA . ASP A 1 491 ? 25.325 4.705 12.665 1.00 52.75 491 ASP A CA 1
ATOM 3946 C C . ASP A 1 491 ? 24.996 3.413 11.904 1.00 52.75 491 ASP A C 1
ATOM 3948 O O . ASP A 1 491 ? 25.488 2.322 12.209 1.00 52.75 491 ASP A O 1
ATOM 3952 N N . GLN A 1 492 ? 24.101 3.495 10.919 1.00 66.75 492 GLN A N 1
ATOM 3953 C CA . GLN A 1 492 ? 23.700 2.306 10.182 1.00 66.75 492 GLN A CA 1
ATOM 3954 C C . GLN A 1 492 ? 24.776 1.832 9.222 1.00 66.75 492 GLN A C 1
ATOM 3956 O O . GLN A 1 492 ? 24.752 2.108 8.029 1.00 66.75 492 GLN A O 1
ATOM 3961 N N . LYS A 1 493 ? 25.683 1.022 9.769 1.00 81.62 493 LYS A N 1
ATOM 3962 C CA . LYS A 1 493 ? 26.476 0.049 9.020 1.00 81.62 493 LYS A CA 1
ATOM 3963 C C . LYS A 1 493 ? 25.575 -0.927 8.265 1.00 81.62 493 LYS A C 1
ATOM 3965 O O . LYS A 1 493 ? 26.022 -1.468 7.266 1.00 81.62 493 LYS A O 1
ATOM 3970 N N . TYR A 1 494 ? 24.330 -1.111 8.712 1.00 85.62 494 TYR A N 1
ATOM 3971 C CA . TYR A 1 494 ? 23.333 -2.016 8.150 1.00 85.62 494 TYR A CA 1
ATOM 3972 C C . TYR A 1 494 ? 22.026 -1.291 7.810 1.00 85.62 494 TYR A C 1
ATOM 3974 O O . TYR A 1 494 ? 21.488 -0.557 8.639 1.00 85.62 494 TYR A O 1
ATOM 3982 N N . LEU A 1 495 ? 21.494 -1.560 6.620 1.00 87.62 495 LEU A N 1
ATOM 3983 C CA . LEU A 1 495 ? 20.136 -1.228 6.211 1.00 87.62 495 LEU A CA 1
ATOM 3984 C C . LEU A 1 495 ? 19.318 -2.512 6.085 1.00 87.62 495 LEU A C 1
ATOM 3986 O O . LEU A 1 495 ? 19.721 -3.456 5.404 1.00 87.62 495 LEU A O 1
ATOM 3990 N N . THR A 1 496 ? 18.145 -2.511 6.712 1.00 86.75 496 THR A N 1
ATOM 3991 C CA . THR A 1 496 ? 17.168 -3.606 6.614 1.00 86.75 496 THR A CA 1
ATOM 3992 C C . THR A 1 496 ? 16.651 -3.748 5.185 1.00 86.75 496 THR A C 1
ATOM 3994 O O . THR A 1 496 ? 16.857 -2.869 4.345 1.00 86.75 496 THR A O 1
ATOM 3997 N N . ARG A 1 497 ? 15.876 -4.802 4.905 1.00 88.31 497 ARG A N 1
ATOM 3998 C CA . ARG A 1 497 ? 15.279 -5.023 3.575 1.00 88.31 497 ARG A CA 1
ATOM 3999 C C . ARG A 1 497 ? 14.229 -3.984 3.160 1.00 88.31 497 ARG A C 1
ATOM 4001 O O . ARG A 1 497 ? 13.662 -4.082 2.079 1.00 88.31 497 ARG A O 1
ATOM 4008 N N . MET A 1 498 ? 13.991 -2.946 3.970 1.00 88.12 498 MET A N 1
ATOM 4009 C CA . MET A 1 498 ? 13.133 -1.792 3.676 1.00 88.12 498 MET A CA 1
ATOM 4010 C C . MET A 1 498 ? 13.729 -0.856 2.607 1.00 88.12 498 MET A C 1
ATOM 4012 O O . MET A 1 498 ? 13.923 0.343 2.827 1.00 88.12 498 MET A O 1
ATOM 4016 N N . TRP A 1 499 ? 13.982 -1.384 1.415 1.00 91.62 499 TRP A N 1
ATOM 4017 C CA . TRP A 1 499 ? 14.462 -0.629 0.266 1.00 91.62 499 TRP A CA 1
ATOM 4018 C C . TRP A 1 499 ? 13.760 -1.060 -1.023 1.00 91.62 499 TRP A C 1
ATOM 4020 O O . TRP A 1 499 ? 13.205 -2.158 -1.123 1.00 91.62 499 TRP A O 1
ATOM 4030 N N . LYS A 1 500 ? 13.761 -0.169 -2.016 1.00 93.38 500 LYS A N 1
ATOM 4031 C CA . LYS A 1 500 ? 13.210 -0.406 -3.354 1.00 93.38 500 LYS A CA 1
ATOM 4032 C C . LYS A 1 500 ? 14.223 -0.035 -4.428 1.00 93.38 500 LYS A C 1
ATOM 4034 O O . LYS A 1 500 ? 14.865 1.014 -4.346 1.00 93.38 500 LYS A O 1
ATOM 4039 N N . ARG A 1 501 ? 14.313 -0.854 -5.476 1.00 93.75 501 ARG A N 1
ATOM 4040 C CA . ARG A 1 501 ? 15.011 -0.505 -6.717 1.00 93.75 501 ARG A CA 1
ATOM 4041 C C . ARG A 1 501 ? 14.052 0.275 -7.613 1.00 93.75 501 ARG A C 1
ATOM 4043 O O . ARG A 1 501 ? 12.925 -0.152 -7.852 1.00 93.75 501 ARG A O 1
ATOM 4050 N N . VAL A 1 502 ? 14.503 1.414 -8.127 1.00 90.12 502 VAL A N 1
ATOM 4051 C CA . VAL A 1 502 ? 13.725 2.270 -9.042 1.00 90.12 502 VAL A CA 1
ATOM 4052 C C . VAL A 1 502 ? 14.500 2.539 -10.323 1.00 90.12 502 VAL A C 1
ATOM 4054 O O . VAL A 1 502 ? 15.719 2.435 -10.314 1.00 90.12 502 VAL A O 1
ATOM 4057 N N . ASN A 1 503 ? 13.817 2.949 -11.398 1.00 86.19 503 ASN A N 1
ATOM 4058 C CA . ASN A 1 503 ? 14.387 3.250 -12.723 1.00 86.19 503 ASN A CA 1
ATOM 4059 C C . ASN A 1 503 ? 14.991 2.022 -13.450 1.00 86.19 503 ASN A C 1
ATOM 4061 O O . ASN A 1 503 ? 16.125 1.620 -13.194 1.00 86.19 503 ASN A O 1
ATOM 4065 N N . PHE A 1 504 ? 14.233 1.490 -14.419 1.00 88.56 504 PHE A N 1
ATOM 4066 C CA . PHE A 1 504 ? 14.524 0.250 -15.168 1.00 88.56 504 PHE A CA 1
ATOM 4067 C C . PHE A 1 504 ? 14.838 0.484 -16.657 1.00 88.56 504 PHE A C 1
ATOM 4069 O O . PHE A 1 504 ? 14.575 -0.360 -17.525 1.00 88.56 504 PHE A O 1
ATOM 4076 N N . HIS A 1 505 ? 15.377 1.663 -16.971 1.00 86.94 505 HIS A N 1
ATOM 4077 C CA . HIS A 1 505 ? 15.816 2.013 -18.323 1.00 86.94 505 HIS A CA 1
ATOM 4078 C C . HIS A 1 505 ? 16.845 1.021 -18.879 1.00 86.94 505 HIS A C 1
ATOM 4080 O O . HIS A 1 505 ? 17.598 0.426 -18.112 1.00 86.94 505 HIS A O 1
ATOM 4086 N N . GLU A 1 506 ? 16.941 0.897 -20.209 1.00 87.44 506 GLU A N 1
ATOM 4087 C CA . GLU A 1 506 ? 17.905 -0.015 -20.855 1.00 87.44 506 GLU A CA 1
ATOM 4088 C C . GLU A 1 506 ? 19.349 0.216 -20.389 1.00 87.44 506 GLU A C 1
ATOM 4090 O O . GLU A 1 506 ? 20.046 -0.736 -20.066 1.00 87.44 506 GLU A O 1
ATOM 4095 N N . ASN A 1 507 ? 19.756 1.480 -20.250 1.00 84.94 507 ASN A N 1
ATOM 4096 C CA . ASN A 1 507 ? 21.118 1.852 -19.844 1.00 84.94 507 ASN A CA 1
ATOM 4097 C C . ASN A 1 507 ? 21.380 1.706 -18.334 1.00 84.94 507 ASN A C 1
ATOM 4099 O O . ASN A 1 507 ? 22.497 1.928 -17.880 1.00 84.94 507 ASN A O 1
ATOM 4103 N N . VAL A 1 508 ? 20.339 1.446 -17.539 1.00 87.75 508 VAL A N 1
ATOM 4104 C CA . VAL A 1 508 ? 20.410 1.368 -16.068 1.00 87.75 508 VAL A CA 1
ATOM 4105 C C . VAL A 1 508 ? 20.174 -0.057 -15.574 1.00 87.75 508 VAL A C 1
ATOM 4107 O O . VAL A 1 508 ? 20.661 -0.430 -14.510 1.00 87.75 508 VAL A O 1
ATOM 4110 N N . THR A 1 509 ? 19.416 -0.843 -16.333 1.00 92.75 509 THR A N 1
ATOM 4111 C CA . THR A 1 509 ? 19.135 -2.250 -16.052 1.00 92.75 509 THR A CA 1
ATOM 4112 C C . THR A 1 509 ? 19.212 -3.038 -17.362 1.00 92.75 509 THR A C 1
ATOM 4114 O O . THR A 1 509 ? 18.170 -3.379 -17.930 1.00 92.75 509 THR A O 1
ATOM 4117 N N . PRO A 1 510 ? 20.414 -3.264 -17.923 1.00 95.25 510 PRO A N 1
ATOM 4118 C CA . PRO A 1 510 ? 20.575 -4.056 -19.139 1.00 95.25 510 PRO A CA 1
ATOM 4119 C C . PRO A 1 510 ? 19.928 -5.444 -19.015 1.00 95.25 510 PRO A C 1
ATOM 4121 O O . PRO A 1 510 ? 19.926 -6.047 -17.941 1.00 95.25 510 PRO A O 1
ATOM 4124 N N . ILE A 1 511 ? 19.354 -5.939 -20.115 1.00 97.06 511 ILE A N 1
ATOM 4125 C CA . ILE A 1 511 ? 18.726 -7.267 -20.180 1.00 97.06 511 ILE A CA 1
ATOM 4126 C C . ILE A 1 511 ? 19.301 -8.022 -21.377 1.00 97.06 511 ILE A C 1
ATOM 4128 O O . ILE A 1 511 ? 19.165 -7.566 -22.512 1.00 97.06 511 ILE A O 1
ATOM 4132 N N . ASP A 1 512 ? 19.888 -9.188 -21.125 1.00 97.62 512 ASP A N 1
ATOM 4133 C CA . ASP A 1 512 ? 20.203 -10.191 -22.143 1.00 97.62 512 ASP A CA 1
ATOM 4134 C C . ASP A 1 512 ? 18.930 -10.997 -22.439 1.00 97.62 512 ASP A C 1
ATOM 4136 O O . ASP A 1 512 ? 18.558 -11.911 -21.697 1.00 97.62 512 ASP A O 1
ATOM 4140 N N . TYR A 1 513 ? 18.228 -10.632 -23.515 1.00 96.56 513 TYR A N 1
ATOM 4141 C CA . TYR A 1 513 ? 16.952 -11.253 -23.878 1.00 96.56 513 TYR A CA 1
ATOM 4142 C C . TYR A 1 513 ? 17.077 -12.739 -24.247 1.00 96.56 513 TYR A C 1
ATOM 4144 O O . TYR A 1 513 ? 16.139 -13.499 -23.995 1.00 96.56 513 TYR A O 1
ATOM 4152 N N . ASP A 1 514 ? 18.223 -13.189 -24.767 1.00 96.19 514 ASP A N 1
ATOM 4153 C CA . ASP A 1 514 ? 18.456 -14.603 -25.081 1.00 96.19 514 ASP A CA 1
ATOM 4154 C C . ASP A 1 514 ? 18.644 -15.430 -23.805 1.00 96.19 514 ASP A C 1
ATOM 4156 O O . ASP A 1 514 ? 18.110 -16.540 -23.677 1.00 96.19 514 ASP A O 1
ATOM 4160 N N . ARG A 1 515 ? 19.387 -14.902 -22.828 1.00 97.62 515 ARG A N 1
ATOM 4161 C CA . ARG A 1 515 ? 19.517 -15.518 -21.503 1.00 97.62 515 ARG A CA 1
ATOM 4162 C C . ARG A 1 515 ? 18.196 -15.495 -20.743 1.00 97.62 515 ARG A C 1
ATOM 4164 O O . ARG A 1 515 ? 17.804 -16.538 -20.229 1.00 97.62 515 ARG A O 1
ATOM 4171 N N . LEU A 1 516 ? 17.478 -14.376 -20.751 1.00 97.62 516 LEU A N 1
ATOM 4172 C CA . LEU A 1 516 ? 16.170 -14.240 -20.111 1.00 97.62 516 LEU A CA 1
ATOM 4173 C C . LEU A 1 516 ? 15.142 -15.212 -20.693 1.00 97.62 516 LEU A C 1
ATOM 4175 O O . LEU A 1 516 ? 14.446 -15.907 -19.954 1.00 97.62 516 LEU A O 1
ATOM 4179 N N . ARG A 1 517 ? 15.078 -15.326 -22.023 1.00 96.12 517 ARG A N 1
ATOM 4180 C CA . ARG A 1 517 ? 14.197 -16.289 -22.691 1.00 96.12 517 ARG A CA 1
ATOM 4181 C C . ARG A 1 517 ? 14.532 -17.724 -22.292 1.00 96.12 517 ARG A C 1
ATOM 4183 O O . ARG A 1 517 ? 13.623 -18.494 -21.994 1.00 96.12 517 ARG A O 1
ATOM 4190 N N . ARG A 1 518 ? 15.820 -18.089 -22.273 1.00 96.75 518 ARG A N 1
ATOM 4191 C CA . ARG A 1 518 ? 16.260 -19.420 -21.824 1.00 96.75 518 ARG A CA 1
ATOM 4192 C C . ARG A 1 518 ? 15.910 -19.668 -20.362 1.00 96.75 518 ARG A C 1
ATOM 4194 O O . ARG A 1 518 ? 15.381 -20.730 -20.069 1.00 96.75 518 ARG A O 1
ATOM 4201 N N . PHE A 1 519 ? 16.141 -18.696 -19.483 1.00 96.81 519 PHE A N 1
ATOM 4202 C CA . PHE A 1 519 ? 15.789 -18.784 -18.068 1.00 96.81 519 PHE A CA 1
ATOM 4203 C C . PHE A 1 519 ? 14.296 -19.077 -17.878 1.00 96.81 519 PHE A C 1
ATOM 4205 O O . PHE A 1 519 ? 13.950 -20.047 -17.208 1.00 96.81 519 PHE A O 1
ATOM 4212 N N . ILE A 1 520 ? 13.415 -18.309 -18.535 1.00 96.00 520 ILE A N 1
ATOM 4213 C CA . ILE A 1 520 ? 11.960 -18.502 -18.436 1.00 96.00 520 ILE A CA 1
ATOM 4214 C C . ILE A 1 520 ? 11.553 -19.899 -18.924 1.00 96.00 520 ILE A C 1
ATOM 4216 O O . ILE A 1 520 ? 10.730 -20.550 -18.292 1.00 96.00 520 ILE A O 1
ATOM 4220 N N . LEU A 1 521 ? 12.126 -20.376 -20.033 1.00 95.62 521 LEU A N 1
ATOM 4221 C CA . LEU A 1 521 ? 11.785 -21.688 -20.592 1.00 95.62 521 LEU A CA 1
ATOM 4222 C C . LEU A 1 521 ? 12.321 -22.855 -19.752 1.00 95.62 521 LEU A C 1
ATOM 4224 O O . LEU A 1 521 ? 11.610 -23.835 -19.564 1.00 95.62 521 LEU A O 1
ATOM 4228 N N . VAL A 1 522 ? 13.554 -22.760 -19.248 1.00 96.56 522 VAL A N 1
ATOM 4229 C CA . VAL A 1 522 ? 14.172 -23.807 -18.415 1.00 96.56 522 VAL A CA 1
ATOM 4230 C C . VAL A 1 522 ? 13.469 -23.919 -17.064 1.00 96.56 522 VAL A C 1
ATOM 4232 O O . VAL A 1 522 ? 13.293 -25.025 -16.566 1.00 96.56 522 VAL A O 1
ATOM 4235 N N . ARG A 1 523 ? 13.017 -22.796 -16.494 1.00 95.44 523 ARG A N 1
ATOM 4236 C CA . ARG A 1 523 ? 12.287 -22.751 -15.218 1.00 95.44 523 ARG A CA 1
ATOM 4237 C C . ARG A 1 523 ? 10.768 -22.673 -15.393 1.00 95.44 523 ARG A C 1
ATOM 4239 O O . ARG A 1 523 ? 10.082 -22.131 -14.530 1.00 95.44 523 ARG A O 1
ATOM 4246 N N . ALA A 1 524 ? 10.226 -23.180 -16.500 1.00 95.19 524 ALA A N 1
ATOM 4247 C CA . ALA A 1 524 ? 8.801 -23.048 -16.805 1.00 95.19 524 ALA A CA 1
ATOM 4248 C C . ALA A 1 524 ? 7.906 -23.606 -15.690 1.00 95.19 524 ALA A C 1
ATOM 4250 O O . ALA A 1 524 ? 7.023 -22.894 -15.221 1.00 95.19 524 ALA A O 1
ATOM 4251 N N . ASP A 1 525 ? 8.173 -24.826 -15.221 1.00 93.94 525 ASP A N 1
ATOM 4252 C CA . ASP A 1 525 ? 7.369 -25.475 -14.178 1.00 93.94 525 ASP A CA 1
ATOM 4253 C C . ASP A 1 525 ? 7.399 -24.687 -12.861 1.00 93.94 525 ASP A C 1
ATOM 4255 O O . ASP A 1 525 ? 6.355 -24.438 -12.258 1.00 93.94 525 ASP A O 1
ATOM 4259 N N . GLU A 1 526 ? 8.583 -24.214 -12.457 1.00 92.62 526 GLU A N 1
ATOM 4260 C CA . GLU A 1 526 ? 8.754 -23.378 -11.265 1.00 92.62 526 GLU A CA 1
ATOM 4261 C C . GLU A 1 526 ? 7.984 -22.059 -11.397 1.00 92.62 526 GLU A C 1
ATOM 4263 O O . GLU A 1 526 ? 7.239 -21.677 -10.495 1.00 92.62 526 GLU A O 1
ATOM 4268 N N . LEU A 1 527 ? 8.136 -21.359 -12.524 1.00 92.00 527 LEU A N 1
ATOM 4269 C CA . LEU A 1 527 ? 7.480 -20.075 -12.761 1.00 92.00 527 LEU A CA 1
ATOM 4270 C C . LEU A 1 527 ? 5.961 -20.224 -12.878 1.00 92.00 527 LEU A C 1
ATOM 42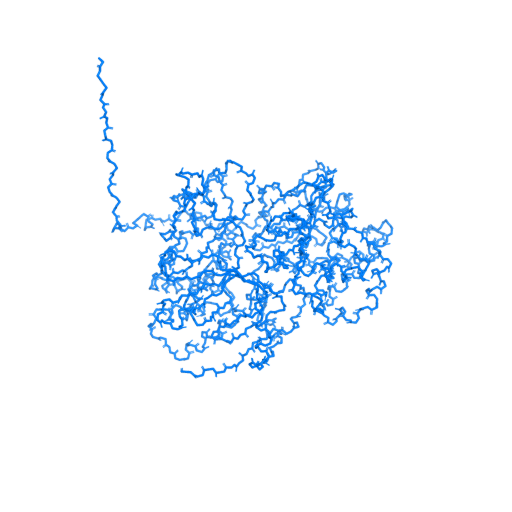72 O O . LEU A 1 527 ? 5.243 -19.358 -12.390 1.00 92.00 527 LEU A O 1
ATOM 4276 N N . ILE A 1 528 ? 5.461 -21.299 -13.490 1.00 91.56 528 ILE A N 1
ATOM 4277 C CA . ILE A 1 528 ? 4.024 -21.588 -13.596 1.00 91.56 528 ILE A CA 1
ATOM 4278 C C . ILE A 1 528 ? 3.438 -21.893 -12.217 1.00 91.56 528 ILE A C 1
ATOM 4280 O O . ILE A 1 528 ? 2.390 -21.348 -11.880 1.00 91.56 528 ILE A O 1
ATOM 4284 N N . ALA A 1 529 ? 4.113 -22.716 -11.410 1.00 88.50 529 ALA A N 1
ATOM 4285 C CA . ALA A 1 529 ? 3.655 -23.064 -10.066 1.00 88.50 529 ALA A CA 1
ATOM 4286 C C . ALA A 1 529 ? 3.622 -21.855 -9.115 1.00 88.50 529 ALA A C 1
ATOM 4288 O O . ALA A 1 529 ? 2.814 -21.821 -8.192 1.00 88.50 529 ALA A O 1
ATOM 4289 N N . ASN A 1 530 ? 4.482 -20.862 -9.360 1.00 85.50 530 ASN A N 1
ATOM 4290 C CA . ASN A 1 530 ? 4.678 -19.693 -8.500 1.00 85.50 530 ASN A CA 1
ATOM 4291 C C . ASN A 1 530 ? 4.191 -18.378 -9.132 1.00 85.50 530 ASN A C 1
ATOM 4293 O O . ASN A 1 530 ? 4.594 -17.299 -8.704 1.00 85.50 530 ASN A O 1
ATOM 4297 N N . SER A 1 531 ? 3.351 -18.447 -10.169 1.00 84.06 531 SER A N 1
ATOM 4298 C CA . SER A 1 531 ? 2.736 -17.270 -10.784 1.00 84.06 531 SER A CA 1
ATOM 4299 C C . SER A 1 531 ? 1.242 -17.471 -10.992 1.00 84.06 531 SER A C 1
ATOM 4301 O O . SER A 1 531 ? 0.764 -18.570 -11.257 1.00 84.06 531 SER A O 1
ATOM 4303 N N . THR A 1 532 ? 0.487 -16.375 -10.997 1.00 79.19 532 THR A N 1
ATOM 4304 C CA . THR A 1 532 ? -0.921 -16.394 -11.418 1.00 79.19 532 THR A CA 1
ATOM 4305 C C . THR A 1 532 ? -1.072 -16.956 -12.838 1.00 79.19 532 THR A C 1
ATOM 4307 O O . THR A 1 532 ? -0.229 -16.671 -13.703 1.00 79.19 532 THR A O 1
ATOM 4310 N N . PRO A 1 533 ? -2.183 -17.656 -13.139 1.00 82.62 533 PRO A N 1
ATOM 4311 C CA . PRO A 1 533 ? -2.501 -18.080 -14.497 1.00 82.62 533 PRO A CA 1
ATOM 4312 C C . PRO A 1 533 ? -2.324 -16.964 -15.539 1.00 82.62 533 PRO A C 1
ATOM 4314 O O . PRO A 1 533 ? -2.746 -15.827 -15.339 1.00 82.62 533 PRO A O 1
ATOM 4317 N N . GLY A 1 534 ? -1.663 -17.292 -16.652 1.00 86.94 534 GLY A N 1
ATOM 4318 C CA . GLY A 1 534 ? -1.396 -16.367 -17.761 1.00 86.94 534 GLY A CA 1
ATOM 4319 C C . GLY A 1 534 ? -0.174 -15.454 -17.591 1.00 86.94 534 GLY A C 1
ATOM 4320 O O . GLY A 1 534 ? 0.281 -14.882 -18.579 1.00 86.94 534 GLY A O 1
ATOM 4321 N N . ARG A 1 535 ? 0.422 -15.331 -16.393 1.00 90.31 535 ARG A N 1
ATOM 4322 C CA . ARG A 1 535 ? 1.612 -14.473 -16.175 1.00 90.31 535 ARG A CA 1
ATOM 4323 C C . ARG A 1 535 ? 2.867 -15.017 -16.836 1.00 90.31 535 ARG A C 1
ATOM 4325 O O . ARG A 1 535 ? 3.629 -14.244 -17.405 1.00 90.31 535 ARG A O 1
ATOM 4332 N N . PHE A 1 536 ? 3.050 -16.332 -16.796 1.00 94.75 536 PHE A N 1
ATOM 4333 C CA . PHE A 1 536 ? 4.140 -17.000 -17.499 1.00 94.75 536 PHE A CA 1
ATOM 4334 C C . PHE A 1 536 ? 4.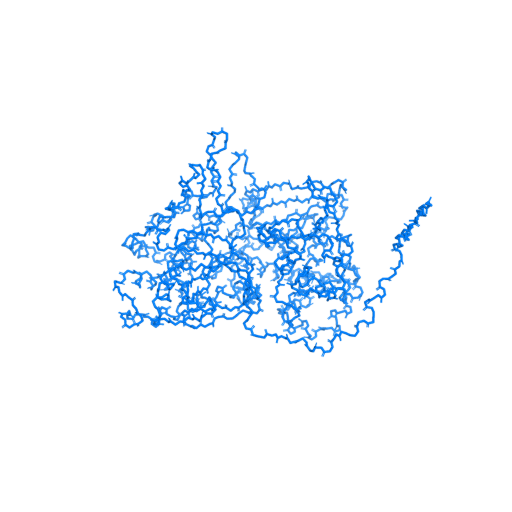091 -16.723 -19.011 1.00 94.75 536 PHE A C 1
ATOM 4336 O O . PHE A 1 536 ? 5.066 -16.258 -19.598 1.00 94.75 536 PHE A O 1
ATOM 4343 N N . GLU A 1 537 ? 2.919 -16.919 -19.623 1.00 94.88 537 GLU A N 1
ATOM 4344 C CA . GLU A 1 537 ? 2.691 -16.626 -21.042 1.00 94.88 537 GLU A CA 1
ATOM 4345 C C . GLU A 1 537 ? 2.931 -15.142 -21.356 1.00 94.88 537 GLU A C 1
ATOM 4347 O O . GLU A 1 537 ? 3.614 -14.814 -22.325 1.00 94.88 537 GLU A O 1
ATOM 4352 N N . ALA A 1 538 ? 2.444 -14.240 -20.498 1.00 95.69 538 ALA A N 1
ATOM 4353 C CA . ALA A 1 538 ? 2.670 -12.805 -20.632 1.00 95.69 538 ALA A CA 1
ATOM 4354 C C . ALA A 1 538 ? 4.163 -12.445 -20.637 1.00 95.69 538 ALA A C 1
ATOM 4356 O O . ALA A 1 538 ? 4.582 -11.623 -21.447 1.00 95.69 538 ALA A O 1
ATOM 4357 N N . MET A 1 539 ? 4.974 -13.061 -19.765 1.00 97.25 539 MET A N 1
ATOM 4358 C CA . MET A 1 539 ? 6.427 -12.848 -19.748 1.00 97.25 539 MET A CA 1
ATOM 4359 C C . MET A 1 539 ? 7.076 -13.307 -21.056 1.00 97.25 539 MET A C 1
ATOM 4361 O O . MET A 1 539 ? 7.871 -12.563 -21.626 1.00 97.25 539 MET A O 1
ATOM 4365 N N . LEU A 1 540 ? 6.714 -14.487 -21.570 1.00 96.00 540 LEU A N 1
ATOM 4366 C CA . LEU A 1 540 ? 7.238 -14.990 -22.845 1.00 96.00 540 LEU A CA 1
ATOM 4367 C C . LEU A 1 540 ? 6.886 -14.068 -24.018 1.00 96.00 540 LEU A C 1
ATOM 4369 O O . LEU A 1 540 ? 7.756 -13.739 -24.827 1.00 96.00 540 LEU A O 1
ATOM 4373 N N . LEU A 1 541 ? 5.629 -13.628 -24.097 1.00 97.19 541 LEU A N 1
ATOM 4374 C CA . LEU A 1 541 ? 5.164 -12.701 -25.127 1.00 97.19 541 LEU A CA 1
ATOM 4375 C C . LEU A 1 541 ? 5.835 -11.327 -24.999 1.00 97.19 541 LEU A C 1
ATOM 4377 O O . LEU A 1 541 ? 6.221 -10.743 -26.009 1.00 97.19 541 LEU A O 1
ATOM 4381 N N . ALA A 1 542 ? 6.036 -10.834 -23.775 1.00 97.31 542 ALA A N 1
ATOM 4382 C CA . ALA A 1 542 ? 6.726 -9.574 -23.518 1.00 97.31 542 ALA A CA 1
ATOM 4383 C C . ALA A 1 542 ? 8.205 -9.636 -23.931 1.00 97.31 542 ALA A C 1
ATOM 4385 O O . ALA A 1 542 ? 8.687 -8.715 -24.586 1.00 97.31 542 ALA A O 1
ATOM 4386 N N . VAL A 1 543 ? 8.916 -10.728 -23.622 1.00 97.06 543 VAL A N 1
ATOM 4387 C CA . VAL A 1 543 ? 10.300 -10.940 -24.085 1.00 97.06 543 VAL A CA 1
ATOM 4388 C C . VAL A 1 543 ? 10.349 -10.971 -25.608 1.00 97.06 543 VAL A C 1
ATOM 4390 O O . VAL A 1 543 ? 11.159 -10.269 -26.202 1.00 97.06 543 VAL A O 1
ATOM 4393 N N . LYS A 1 544 ? 9.436 -11.712 -26.244 1.00 95.62 544 LYS A N 1
ATOM 4394 C CA . LYS A 1 544 ? 9.322 -11.789 -27.706 1.00 95.62 544 LYS A CA 1
ATOM 4395 C C . LYS A 1 544 ? 9.066 -10.419 -28.350 1.00 95.62 544 LYS A C 1
ATOM 4397 O O . LYS A 1 544 ? 9.637 -10.118 -29.393 1.00 95.62 544 LYS A O 1
ATOM 4402 N N . TYR A 1 545 ? 8.230 -9.590 -27.722 1.00 96.00 545 TYR A N 1
ATOM 4403 C CA . TYR A 1 545 ? 7.944 -8.224 -28.167 1.00 96.00 545 TYR A CA 1
ATOM 4404 C C . TYR A 1 545 ? 9.179 -7.325 -28.066 1.00 96.00 545 TYR A C 1
ATOM 4406 O O . TYR A 1 545 ? 9.508 -6.614 -29.011 1.00 96.00 545 TYR A O 1
ATOM 4414 N N . LEU A 1 546 ? 9.869 -7.360 -26.923 1.00 95.19 546 LEU A N 1
ATOM 4415 C CA . LEU A 1 546 ? 11.027 -6.504 -26.651 1.00 95.19 546 LEU A CA 1
ATOM 4416 C C . LEU A 1 546 ? 12.248 -6.870 -27.495 1.00 95.19 546 LEU A C 1
ATOM 4418 O O . LEU A 1 546 ? 12.970 -5.983 -27.937 1.00 95.19 546 LEU A O 1
ATOM 4422 N N . ASP A 1 547 ? 12.445 -8.161 -27.738 1.00 92.56 547 ASP A N 1
ATOM 4423 C CA . ASP A 1 547 ? 13.504 -8.699 -28.589 1.00 92.56 547 ASP A CA 1
ATOM 4424 C C . ASP A 1 547 ? 13.242 -8.448 -30.089 1.00 92.56 547 ASP A C 1
ATOM 4426 O O . ASP A 1 547 ? 14.140 -8.545 -30.919 1.00 92.56 547 ASP A O 1
ATOM 4430 N N . GLY A 1 548 ? 11.997 -8.131 -30.465 1.00 86.06 548 GLY A N 1
ATOM 4431 C CA . GLY A 1 548 ? 11.600 -7.812 -31.840 1.00 86.06 548 GLY A CA 1
ATOM 4432 C C . GLY A 1 548 ? 11.595 -9.004 -32.808 1.00 86.06 548 GLY A C 1
ATOM 4433 O O . GLY A 1 548 ? 11.187 -8.855 -33.961 1.00 86.06 548 GLY A O 1
ATOM 4434 N N . ARG A 1 549 ? 12.007 -10.201 -32.371 1.00 85.56 549 ARG A N 1
ATOM 4435 C CA . ARG A 1 549 ? 12.102 -11.394 -33.224 1.00 85.56 549 ARG A CA 1
ATOM 4436 C C . ARG A 1 549 ? 10.830 -12.241 -33.168 1.00 85.56 549 ARG A C 1
ATOM 4438 O O . ARG A 1 549 ? 10.440 -12.792 -32.140 1.00 85.56 549 ARG A O 1
ATOM 4445 N N . GLY A 1 550 ? 10.207 -12.410 -34.336 1.00 80.75 550 GLY A N 1
ATOM 4446 C CA . GLY A 1 550 ? 9.174 -13.418 -34.581 1.00 80.75 550 GLY A CA 1
ATOM 4447 C C . GLY A 1 550 ? 7.808 -13.147 -33.950 1.00 80.75 550 GLY A C 1
ATOM 4448 O O . GLY A 1 550 ? 6.992 -14.071 -33.908 1.00 80.75 550 GLY A O 1
ATOM 4449 N N . ILE A 1 551 ? 7.550 -11.946 -33.419 1.00 92.75 551 ILE A N 1
ATOM 4450 C CA . ILE A 1 551 ? 6.244 -11.597 -32.851 1.00 92.75 551 ILE A CA 1
ATOM 4451 C C . ILE A 1 551 ? 5.191 -11.442 -33.953 1.00 92.75 551 ILE A C 1
ATOM 4453 O O . ILE A 1 551 ? 5.407 -10.762 -34.953 1.00 92.75 551 ILE A O 1
ATOM 4457 N N . THR A 1 552 ? 4.054 -12.113 -33.792 1.00 95.06 552 THR A N 1
ATOM 4458 C CA . THR A 1 552 ? 2.934 -12.059 -34.738 1.00 95.06 552 THR A CA 1
ATOM 4459 C C . THR A 1 552 ? 1.845 -11.110 -34.244 1.00 95.06 552 THR A C 1
ATOM 4461 O O . THR A 1 552 ? 1.765 -10.797 -33.058 1.00 95.06 552 THR A O 1
ATOM 4464 N N . LEU A 1 553 ? 0.924 -10.708 -35.124 1.00 93.19 553 LEU A N 1
ATOM 4465 C CA . LEU A 1 553 ? -0.246 -9.922 -34.714 1.00 93.19 553 LEU A CA 1
ATOM 4466 C C . LEU A 1 553 ? -1.100 -10.653 -33.660 1.00 93.19 553 LEU A C 1
ATOM 4468 O O . LEU A 1 553 ? -1.636 -10.027 -32.747 1.00 93.19 553 LEU A O 1
ATOM 4472 N N . LYS A 1 554 ? -1.204 -11.985 -33.765 1.00 95.69 554 LYS A N 1
ATOM 4473 C CA . LYS A 1 554 ? -1.895 -12.823 -32.777 1.00 95.69 554 LYS A CA 1
ATOM 4474 C C . LYS A 1 554 ? -1.208 -12.747 -31.411 1.00 95.69 554 LYS A C 1
ATOM 4476 O O . LYS A 1 554 ? -1.895 -12.594 -30.406 1.00 95.69 554 LYS A O 1
ATOM 4481 N N . ASP A 1 555 ? 0.122 -12.796 -31.390 1.00 95.56 555 ASP A N 1
ATOM 4482 C CA . ASP A 1 555 ? 0.910 -12.644 -30.162 1.00 95.56 555 ASP A CA 1
ATOM 4483 C C . ASP A 1 555 ? 0.712 -11.260 -29.538 1.00 95.56 555 ASP A C 1
ATOM 4485 O O . ASP A 1 555 ? 0.556 -11.160 -28.327 1.00 95.56 555 ASP A O 1
ATOM 4489 N N . CYS A 1 556 ? 0.659 -10.197 -30.349 1.00 93.81 556 CYS A N 1
ATOM 4490 C CA . CYS A 1 556 ? 0.385 -8.844 -29.861 1.00 93.81 556 CYS A CA 1
ATOM 4491 C C . CYS A 1 556 ? -1.004 -8.732 -29.216 1.00 93.81 556 CYS A C 1
ATOM 4493 O O . CYS A 1 556 ? -1.138 -8.105 -28.166 1.00 93.81 556 CYS A O 1
ATOM 4495 N N . ARG A 1 557 ? -2.034 -9.359 -29.804 1.00 93.50 557 ARG A N 1
ATOM 4496 C CA . ARG A 1 557 ? -3.387 -9.399 -29.217 1.00 93.50 557 ARG A CA 1
ATOM 4497 C C . ARG A 1 557 ? -3.402 -10.162 -27.894 1.00 93.50 557 ARG A C 1
ATOM 4499 O O . ARG A 1 557 ? -3.899 -9.635 -26.905 1.00 93.50 557 ARG A O 1
ATOM 4506 N N . ALA A 1 558 ? -2.783 -11.342 -27.856 1.00 94.56 558 ALA A N 1
ATOM 4507 C CA . ALA A 1 558 ? -2.657 -12.122 -26.628 1.00 94.56 558 ALA A CA 1
ATOM 4508 C C . ALA A 1 558 ? -1.882 -11.349 -25.547 1.00 94.56 558 ALA A C 1
ATOM 4510 O O . ALA A 1 558 ? -2.305 -11.295 -24.397 1.00 94.56 558 ALA A O 1
ATOM 4511 N N . LEU A 1 559 ? -0.784 -10.678 -25.912 1.00 95.00 559 LEU A N 1
ATOM 4512 C CA . LEU A 1 559 ? -0.017 -9.847 -24.987 1.00 95.00 559 LEU A CA 1
ATOM 4513 C C . LEU A 1 559 ? -0.880 -8.717 -24.419 1.00 95.00 559 LEU A C 1
ATOM 4515 O O . LEU A 1 559 ? -0.880 -8.522 -23.208 1.00 95.00 559 LEU A O 1
ATOM 4519 N N . LYS A 1 560 ? -1.645 -8.012 -25.263 1.00 93.31 560 LYS A N 1
ATOM 4520 C CA . LYS A 1 560 ? -2.568 -6.947 -24.840 1.00 93.31 560 LYS A CA 1
ATOM 4521 C C . LYS A 1 560 ? -3.560 -7.453 -23.788 1.00 93.31 560 LYS A C 1
ATOM 4523 O O . LYS A 1 560 ? -3.669 -6.841 -22.731 1.00 93.31 560 LYS A O 1
ATOM 4528 N N . GLU A 1 561 ? -4.208 -8.592 -24.027 1.00 90.62 561 GLU A N 1
ATOM 4529 C CA . GLU A 1 561 ? -5.140 -9.216 -23.072 1.00 90.62 561 GLU A CA 1
ATOM 4530 C C . GLU A 1 561 ? -4.450 -9.595 -21.751 1.00 90.62 561 GLU A C 1
ATOM 4532 O O . GLU A 1 561 ? -4.940 -9.284 -20.667 1.00 90.62 561 GLU A O 1
ATOM 4537 N N . ARG A 1 562 ? -3.260 -10.203 -21.808 1.00 93.06 562 ARG A N 1
ATOM 4538 C CA . ARG A 1 562 ? -2.522 -10.587 -20.594 1.00 93.06 562 ARG A CA 1
ATOM 4539 C C . ARG A 1 562 ? -2.009 -9.391 -19.791 1.00 93.06 562 ARG A C 1
ATOM 4541 O O . ARG A 1 562 ? -1.944 -9.461 -18.559 1.00 93.06 562 ARG A O 1
ATOM 4548 N N . ILE A 1 563 ? -1.624 -8.310 -20.470 1.00 92.81 563 ILE A N 1
ATOM 4549 C CA . ILE A 1 563 ? -1.263 -7.043 -19.828 1.00 92.81 563 ILE A CA 1
ATOM 4550 C C . ILE A 1 563 ? -2.496 -6.396 -19.203 1.00 92.81 563 ILE A C 1
ATOM 4552 O O . ILE A 1 563 ? -2.396 -5.913 -18.078 1.00 92.81 563 ILE A O 1
ATOM 4556 N N . HIS A 1 564 ? -3.656 -6.464 -19.850 1.00 89.06 564 HIS A N 1
ATOM 4557 C CA . HIS A 1 564 ? -4.910 -5.998 -19.268 1.00 89.06 564 HIS A CA 1
ATOM 4558 C C . HIS A 1 564 ? -5.219 -6.691 -17.935 1.00 89.06 564 HIS A C 1
ATOM 4560 O O . HIS A 1 564 ? -5.347 -6.034 -16.899 1.00 89.06 564 HIS A O 1
ATOM 4566 N N . ASP A 1 565 ? -5.187 -8.027 -17.921 1.00 86.69 565 ASP A N 1
ATOM 4567 C CA . ASP A 1 565 ? -5.367 -8.831 -16.706 1.00 86.69 565 ASP A CA 1
ATOM 4568 C C . ASP A 1 565 ? -4.328 -8.485 -15.628 1.00 86.69 565 ASP A C 1
ATOM 4570 O O . ASP A 1 565 ? -4.562 -8.636 -14.429 1.00 86.69 565 ASP A O 1
ATOM 4574 N N . TYR A 1 566 ? -3.117 -8.081 -16.027 1.00 90.19 566 TYR A N 1
ATOM 4575 C CA . TYR A 1 566 ? -2.084 -7.626 -15.093 1.00 90.19 566 TYR A CA 1
ATOM 4576 C C . TYR A 1 566 ? -2.437 -6.298 -14.465 1.00 90.19 566 TYR A C 1
ATOM 4578 O O . TYR A 1 566 ? -2.394 -6.174 -13.241 1.00 90.19 566 TYR A O 1
ATOM 4586 N N . ARG A 1 567 ? -2.774 -5.325 -15.298 1.00 90.25 567 ARG A N 1
ATOM 4587 C CA . ARG A 1 567 ? -3.023 -3.964 -14.858 1.00 90.25 567 ARG A CA 1
ATOM 4588 C C . ARG A 1 567 ? -4.272 -3.884 -14.003 1.00 90.25 567 ARG A C 1
ATOM 4590 O O . ARG A 1 567 ? -4.202 -3.232 -12.972 1.00 90.25 567 ARG A O 1
ATOM 4597 N N . LEU A 1 568 ? -5.342 -4.605 -14.349 1.00 84.19 568 LEU A N 1
ATOM 4598 C CA . LEU A 1 568 ? -6.511 -4.737 -13.479 1.00 84.19 568 LEU A CA 1
ATOM 4599 C C . LEU A 1 568 ? -6.104 -5.295 -12.116 1.00 84.19 568 LEU A C 1
ATOM 4601 O O . LEU A 1 568 ? -6.302 -4.637 -11.111 1.00 84.19 568 LEU A O 1
ATOM 4605 N N . SER A 1 569 ? -5.422 -6.439 -12.077 1.00 81.94 569 SER A N 1
ATOM 4606 C CA . SER A 1 569 ? -4.948 -7.049 -10.827 1.00 81.94 569 SER A CA 1
ATOM 4607 C C . SER A 1 569 ? -4.085 -6.097 -9.980 1.00 81.94 569 SER A C 1
ATOM 4609 O O . SER A 1 569 ? -4.282 -5.975 -8.773 1.00 81.94 569 SER A O 1
ATOM 4611 N N . ALA A 1 570 ? -3.132 -5.401 -10.609 1.00 85.19 570 ALA A N 1
ATOM 4612 C CA . ALA A 1 570 ? -2.210 -4.491 -9.935 1.00 85.19 570 ALA A CA 1
ATOM 4613 C C . ALA A 1 570 ? -2.897 -3.212 -9.439 1.00 85.19 570 ALA A C 1
ATOM 4615 O O . ALA A 1 570 ? -2.633 -2.786 -8.319 1.00 85.19 570 ALA A O 1
ATOM 4616 N N . LEU A 1 571 ? -3.767 -2.612 -10.253 1.00 84.19 571 LEU A N 1
ATOM 4617 C CA . LEU A 1 571 ? -4.493 -1.398 -9.894 1.00 84.19 571 LEU A CA 1
ATOM 4618 C C . LEU A 1 571 ? -5.591 -1.692 -8.889 1.00 84.19 571 LEU A C 1
ATOM 4620 O O . LEU A 1 571 ? -5.699 -0.951 -7.935 1.00 84.19 571 LEU A O 1
ATOM 4624 N N . THR A 1 572 ? -6.321 -2.797 -9.011 1.00 76.31 572 THR A N 1
ATOM 4625 C CA . THR A 1 572 ? -7.273 -3.253 -7.991 1.00 76.31 572 THR A CA 1
ATOM 4626 C C . THR A 1 572 ? -6.569 -3.435 -6.646 1.00 76.31 572 THR A C 1
ATOM 4628 O O . THR A 1 572 ? -7.070 -2.982 -5.628 1.00 76.31 572 THR A O 1
ATOM 4631 N N . HIS A 1 573 ? -5.361 -3.998 -6.619 1.00 75.19 573 HIS A N 1
ATOM 4632 C CA . HIS A 1 573 ? -4.595 -4.090 -5.376 1.00 75.19 573 HIS A CA 1
ATOM 4633 C C . HIS A 1 573 ? -4.242 -2.722 -4.764 1.00 75.19 573 HIS A C 1
ATOM 4635 O O . HIS A 1 573 ? -4.234 -2.614 -3.547 1.00 75.19 573 HIS A O 1
ATOM 4641 N N . LEU A 1 574 ? -3.978 -1.691 -5.572 1.00 75.75 574 LEU A N 1
ATOM 4642 C CA . LEU A 1 574 ? -3.656 -0.342 -5.078 1.00 75.75 574 LEU A CA 1
ATOM 4643 C C . LEU A 1 574 ? -4.899 0.527 -4.807 1.00 75.75 574 LEU A C 1
ATOM 4645 O O . LEU A 1 574 ? -4.868 1.382 -3.933 1.00 75.75 574 LEU A O 1
ATOM 4649 N N . ASP A 1 575 ? -5.978 0.309 -5.557 1.00 66.50 575 ASP A N 1
ATOM 4650 C CA . ASP A 1 575 ? -7.254 1.030 -5.490 1.00 66.50 575 ASP A CA 1
ATOM 4651 C C . ASP A 1 575 ? -8.126 0.516 -4.335 1.00 66.50 575 ASP A C 1
ATOM 4653 O O . ASP A 1 575 ? -8.836 1.279 -3.686 1.00 66.50 575 ASP A O 1
ATOM 4657 N N . HIS A 1 576 ? -8.041 -0.782 -4.011 1.00 57.81 576 HIS A N 1
ATOM 4658 C CA . HIS A 1 576 ? -8.798 -1.398 -2.919 1.00 57.81 576 HIS A CA 1
ATOM 4659 C C . HIS A 1 576 ? -8.154 -1.207 -1.546 1.00 57.81 576 HIS A C 1
ATOM 4661 O O . HIS A 1 576 ? -7.964 -2.153 -0.776 1.00 57.81 576 HIS A O 1
ATOM 4667 N N . PHE A 1 577 ? -8.009 0.053 -1.152 1.00 49.53 577 PHE A N 1
ATOM 4668 C CA . PHE A 1 577 ? -7.983 0.422 0.259 1.00 49.53 577 PHE A CA 1
ATOM 4669 C C . PHE A 1 577 ? -9.321 0.173 0.995 1.00 49.53 577 PHE A C 1
ATOM 4671 O O . PHE A 1 577 ? -9.381 0.493 2.175 1.00 49.53 577 PHE A O 1
ATOM 4678 N N . GLY A 1 578 ? -10.306 -0.553 0.419 1.00 33.50 578 GLY A N 1
ATOM 4679 C CA . GLY A 1 578 ? -11.481 -1.074 1.143 1.00 33.50 578 GLY A CA 1
ATOM 4680 C C . GLY A 1 578 ? -12.096 -2.373 0.595 1.00 33.50 578 GLY A C 1
ATOM 4681 O O . GLY A 1 578 ? -12.103 -2.606 -0.618 1.00 33.50 578 GLY A O 1
ATOM 4682 N N . PHE A 1 579 ? -12.631 -3.217 1.486 1.00 33.12 579 PHE A N 1
ATOM 4683 C CA . PHE A 1 579 ? -13.290 -4.486 1.144 1.00 33.12 579 PHE A CA 1
ATOM 4684 C C . PHE A 1 579 ? -14.598 -4.302 0.383 1.00 33.12 579 PHE A C 1
ATOM 4686 O O . PHE A 1 579 ? -15.455 -3.504 0.753 1.00 33.12 579 PHE A O 1
ATOM 4693 N N . GLY A 1 580 ? -14.811 -5.168 -0.601 1.00 34.50 580 GLY A N 1
ATOM 4694 C CA . GLY A 1 580 ? -16.046 -5.271 -1.370 1.00 34.50 580 GLY A CA 1
ATOM 4695 C C . GLY A 1 580 ? -15.773 -5.151 -2.856 1.00 34.50 580 GLY A C 1
ATOM 4696 O O . GLY A 1 580 ? -14.832 -4.458 -3.254 1.00 34.50 580 GLY A O 1
ATOM 4697 N N . ALA A 1 581 ? -16.597 -5.846 -3.647 1.00 30.78 581 ALA A N 1
ATOM 4698 C CA . ALA A 1 581 ? -16.549 -5.806 -5.102 1.00 30.78 581 ALA A CA 1
ATOM 4699 C C . ALA A 1 581 ? -16.399 -4.357 -5.581 1.00 30.78 581 ALA A C 1
ATOM 4701 O O . ALA A 1 581 ? -16.971 -3.435 -4.988 1.00 30.78 581 ALA A O 1
ATOM 4702 N N . ALA A 1 582 ? -15.572 -4.161 -6.604 1.00 33.41 582 ALA A N 1
ATOM 4703 C CA . ALA A 1 582 ? -15.402 -2.860 -7.219 1.00 33.41 582 ALA A CA 1
ATOM 4704 C C . ALA A 1 582 ? -16.778 -2.303 -7.598 1.00 33.41 582 ALA A C 1
ATOM 4706 O O . ALA A 1 582 ? -17.514 -2.926 -8.364 1.00 33.41 582 ALA A O 1
ATOM 4707 N N . HIS A 1 583 ? -17.113 -1.121 -7.088 1.00 38.75 583 HIS A N 1
ATOM 4708 C CA . HIS A 1 583 ? -18.070 -0.283 -7.792 1.00 38.75 583 HIS A CA 1
ATOM 4709 C C . HIS A 1 583 ? -17.298 0.371 -8.930 1.00 38.75 583 HIS A C 1
ATOM 4711 O O . HIS A 1 583 ? -16.652 1.388 -8.742 1.00 38.75 583 HIS A O 1
ATOM 4717 N N . TYR A 1 584 ? -17.350 -0.256 -10.103 1.00 35.59 584 TYR A N 1
ATOM 4718 C CA . TYR A 1 584 ? -16.805 0.256 -11.362 1.00 35.59 584 TY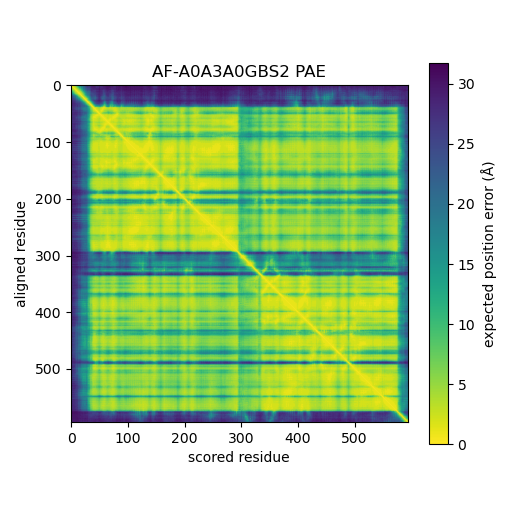R A CA 1
ATOM 4719 C C . TYR A 1 584 ? -15.271 0.375 -11.409 1.00 35.59 584 TYR A C 1
ATOM 4721 O O . TYR A 1 584 ? -14.674 1.310 -10.888 1.00 35.59 584 TYR A O 1
ATOM 4729 N N . GLY A 1 585 ? -14.631 -0.562 -12.111 1.00 33.34 585 GLY A N 1
ATOM 4730 C CA . GLY A 1 585 ? -13.279 -0.380 -12.642 1.00 33.34 585 GLY A CA 1
ATOM 4731 C C . GLY A 1 585 ? -13.410 -0.245 -14.150 1.00 33.34 585 GLY A C 1
ATOM 4732 O O . GLY A 1 585 ? -13.904 -1.160 -14.793 1.00 33.34 585 GLY A O 1
ATOM 4733 N N . LEU A 1 586 ? -13.040 0.901 -14.714 1.00 40.22 586 LEU A N 1
ATOM 4734 C CA . LEU A 1 586 ? -13.484 1.305 -16.052 1.00 40.22 586 LEU A CA 1
ATOM 4735 C C . LEU A 1 586 ? -12.366 1.169 -17.087 1.00 40.22 586 LEU A C 1
ATOM 4737 O O . LEU A 1 586 ? -11.497 2.040 -17.112 1.00 40.22 586 LEU A O 1
ATOM 4741 N N . PRO A 1 587 ? -12.343 0.104 -17.908 1.00 31.23 587 PRO A N 1
ATOM 4742 C CA . PRO A 1 587 ? -11.528 0.064 -19.106 1.00 31.23 587 PRO A CA 1
ATOM 4743 C C . PRO A 1 587 ? -12.289 0.410 -20.385 1.00 31.23 587 PRO A C 1
ATOM 4745 O O . PRO A 1 587 ? -13.413 -0.027 -20.626 1.00 31.23 587 PRO A O 1
ATOM 4748 N N . ASP A 1 588 ? -11.604 1.173 -21.231 1.00 36.25 588 ASP A N 1
ATOM 4749 C CA . ASP A 1 588 ? -11.987 1.434 -22.614 1.00 36.25 588 ASP A CA 1
ATOM 4750 C C . ASP A 1 588 ? -11.587 0.261 -23.532 1.00 36.25 588 ASP A C 1
ATOM 4752 O O . ASP A 1 588 ? -10.428 -0.156 -23.553 1.00 36.25 588 ASP A O 1
ATOM 4756 N N . LEU A 1 589 ? -12.538 -0.227 -24.337 1.00 31.09 589 LEU A N 1
ATOM 4757 C CA . LEU A 1 589 ? -12.301 -1.073 -25.513 1.00 31.09 589 LEU A CA 1
ATOM 4758 C C . LEU A 1 589 ? -12.315 -0.203 -26.784 1.00 31.09 589 LEU A C 1
ATOM 4760 O O . LEU A 1 589 ? -13.029 -0.474 -27.748 1.00 31.09 589 LEU A O 1
ATOM 4764 N N . GLY A 1 590 ? -11.502 0.849 -26.784 1.00 28.89 590 GLY A N 1
ATOM 4765 C CA . GLY A 1 590 ? -11.243 1.707 -27.929 1.00 28.89 590 GLY A CA 1
ATOM 4766 C C . GLY A 1 590 ? -10.164 1.087 -28.806 1.00 28.89 590 GLY A C 1
ATOM 4767 O O . GLY A 1 590 ? -8.971 1.118 -28.496 1.00 28.89 590 GLY A O 1
ATOM 4768 N N . VAL A 1 591 ? -10.582 0.475 -29.909 1.00 30.67 591 VAL A N 1
ATOM 4769 C CA . VAL A 1 591 ? -9.701 0.002 -30.978 1.00 30.67 591 VAL A CA 1
ATOM 4770 C C . VAL A 1 591 ? -9.041 1.220 -31.633 1.00 30.67 591 VAL A C 1
ATOM 4772 O O . VAL A 1 591 ? -9.676 1.915 -32.416 1.00 30.67 591 VAL A O 1
ATOM 4775 N N . MET A 1 592 ? -7.765 1.478 -31.336 1.00 25.66 592 MET A N 1
ATOM 4776 C CA . MET A 1 592 ? -6.910 2.224 -32.261 1.00 25.66 592 MET A CA 1
ATOM 4777 C C . MET A 1 592 ? -6.203 1.215 -33.161 1.00 25.66 592 MET A C 1
ATOM 4779 O O . MET A 1 592 ? -5.204 0.607 -32.777 1.00 25.66 592 MET A O 1
ATOM 4783 N N . GLU A 1 593 ? -6.783 0.994 -34.341 1.00 26.05 593 GLU A N 1
ATOM 4784 C CA . GLU A 1 593 ? -6.017 0.570 -35.509 1.00 26.05 593 GLU A CA 1
ATOM 4785 C C . GLU A 1 593 ? -5.120 1.745 -35.917 1.00 26.05 593 GLU A C 1
ATOM 4787 O O . GLU A 1 593 ? -5.612 2.833 -36.221 1.00 26.05 593 GLU A O 1
ATOM 4792 N N . ALA A 1 594 ? -3.808 1.519 -35.877 1.00 27.08 594 ALA A N 1
ATOM 4793 C CA . ALA A 1 594 ? -2.807 2.275 -36.616 1.00 27.08 594 ALA A CA 1
ATOM 4794 C C . ALA A 1 594 ? -1.870 1.273 -37.291 1.00 27.08 594 ALA A C 1
ATOM 4796 O O . ALA A 1 594 ? -1.453 0.313 -36.595 1.00 27.08 594 ALA A O 1
#

pLDDT: mean 81.15, std 18.95, range [24.55, 98.25]